Protein AF-A0A0R2Q2S4-F1 (afdb_monomer_lite)

Foldseek 3Di:
DVVLLLCLLQDPVCVDPVVVVVVCVVCVVVVVLCVVQVVQVVVVAGAPQSVLLVVLLVLQLLCQLQPVDPGHAASVVSNVVSVVVVVVLVVVLVVCCVVVVDGSVVSNVVNNVVSVVVLQVVCCVRVVDSDRDDSCVGHPNVVCCCVPVNQPDDDPDTPCNVCCVVVVVVVVVVVLVVVLPVQWAWDPAFDPVLQVQLVQLVVQLVQLVVQCVVDPDPVSNVVSVVSNVSSPVSNSVSVSVRTTDGPDDFDFDQDPQLPVLQVLLVVLLVQLLCLCVVFPLQFFAFPVPPDDPVVLVVVLCCLLVVVVVVLVVVVVPDDPVCVVVSVVVCVVVVVVSVVLSVCLSCQVVPRRTSLSVSVSSNVVSLVSSLVSLVSSLVVCVVGTPNVVVVSVVVNVVSVVSSSNSSSVSSPRPVVVD

Structure (mmCIF, N/CA/C/O backbone):
data_AF-A0A0R2Q2S4-F1
#
_entry.id   AF-A0A0R2Q2S4-F1
#
loop_
_atom_site.group_PDB
_atom_site.id
_atom_site.type_symbol
_atom_site.label_atom_id
_atom_site.label_alt_id
_atom_site.label_comp_id
_atom_site.label_asym_id
_atom_site.label_entity_id
_atom_site.label_seq_id
_atom_site.pdbx_PDB_ins_code
_atom_site.Cartn_x
_atom_site.Cartn_y
_atom_site.Cartn_z
_atom_site.occupancy
_atom_site.B_iso_or_equiv
_atom_site.auth_seq_id
_atom_site.auth_comp_id
_atom_site.auth_asym_id
_atom_site.auth_atom_id
_atom_site.pdbx_PDB_model_num
ATOM 1 N N . VAL A 1 1 ? -0.780 5.851 2.205 1.00 50.78 1 VAL A N 1
ATOM 2 C CA . VAL A 1 1 ? -2.203 6.075 1.842 1.00 50.78 1 VAL A CA 1
ATOM 3 C C . VAL A 1 1 ? -2.760 7.362 2.434 1.00 50.78 1 VAL A C 1
ATOM 5 O O . VAL A 1 1 ? -3.088 8.231 1.651 1.00 50.78 1 VAL A O 1
ATOM 8 N N . VAL A 1 2 ? -2.817 7.548 3.760 1.00 52.34 2 VAL A N 1
ATOM 9 C CA . VAL A 1 2 ? -3.383 8.776 4.377 1.00 52.34 2 VAL A CA 1
ATOM 10 C C . VAL A 1 2 ? -2.662 10.052 3.932 1.00 52.34 2 VAL A C 1
ATOM 12 O O . VAL A 1 2 ? -3.310 11.013 3.546 1.00 52.34 2 VAL A O 1
ATOM 15 N N . VAL A 1 3 ? -1.327 10.034 3.907 1.00 63.03 3 VAL A N 1
ATOM 16 C CA . VAL A 1 3 ? -0.512 11.162 3.423 1.00 63.03 3 VAL A CA 1
ATOM 17 C C . VAL A 1 3 ? -0.790 11.456 1.944 1.00 63.03 3 VAL A C 1
ATOM 19 O O . VAL A 1 3 ? -1.014 12.601 1.577 1.00 63.03 3 VAL A O 1
ATOM 22 N N . TRP A 1 4 ? -0.858 10.418 1.104 1.00 65.19 4 TRP A N 1
ATOM 23 C CA . TRP A 1 4 ? -1.194 10.568 -0.314 1.00 65.19 4 TRP A CA 1
ATOM 24 C C . TRP A 1 4 ? -2.616 11.104 -0.508 1.00 65.19 4 TRP A C 1
ATOM 26 O O . TRP A 1 4 ? -2.787 12.057 -1.245 1.00 65.19 4 TRP A O 1
ATOM 36 N N . ALA A 1 5 ? -3.615 10.565 0.198 1.00 62.59 5 ALA A N 1
ATOM 37 C CA . ALA A 1 5 ? -5.003 11.022 0.128 1.00 62.59 5 ALA A CA 1
ATOM 38 C C . ALA A 1 5 ? -5.156 12.471 0.612 1.00 62.59 5 ALA A C 1
ATOM 40 O O . ALA A 1 5 ? -5.937 13.230 0.047 1.00 62.59 5 ALA A O 1
ATOM 41 N N . PHE A 1 6 ? -4.376 12.866 1.622 1.00 67.00 6 PHE A N 1
ATOM 42 C CA . PHE A 1 6 ? -4.285 14.247 2.071 1.00 67.00 6 PHE A CA 1
ATOM 43 C C . PHE A 1 6 ? -3.743 15.146 0.954 1.00 67.00 6 PHE A C 1
ATOM 45 O O . PHE A 1 6 ? -4.442 16.058 0.531 1.00 67.00 6 PHE A O 1
ATOM 52 N N . PHE A 1 7 ? -2.558 14.872 0.401 1.00 66.62 7 PHE A N 1
ATOM 53 C CA . PHE A 1 7 ? -1.995 15.717 -0.662 1.00 66.62 7 PHE A CA 1
ATOM 54 C C . PHE A 1 7 ? -2.803 15.668 -1.970 1.00 66.62 7 PHE A C 1
ATOM 56 O O . PHE A 1 7 ? -2.948 16.690 -2.634 1.00 66.62 7 PHE A O 1
ATOM 63 N N . TRP A 1 8 ? -3.401 14.523 -2.297 1.00 66.38 8 TRP A N 1
ATOM 64 C CA . TRP A 1 8 ? -4.318 14.344 -3.426 1.00 66.38 8 TRP A CA 1
ATOM 65 C C . TRP A 1 8 ? -5.593 15.172 -3.268 1.00 66.38 8 TRP A C 1
ATOM 67 O O . TRP A 1 8 ? -6.046 15.785 -4.229 1.00 66.38 8 TRP A O 1
ATOM 77 N N . GLY A 1 9 ? -6.143 15.243 -2.053 1.00 61.50 9 GLY A N 1
ATOM 78 C CA . GLY A 1 9 ? -7.301 16.080 -1.748 1.00 61.50 9 GLY A CA 1
ATOM 79 C C . GLY A 1 9 ? -6.991 17.577 -1.650 1.00 61.50 9 GLY A C 1
ATOM 80 O O . GLY A 1 9 ? -7.895 18.376 -1.859 1.00 61.50 9 GLY A O 1
ATOM 81 N N . ASN A 1 10 ? -5.745 17.961 -1.346 1.00 64.25 10 ASN A N 1
ATOM 82 C CA . ASN A 1 10 ? -5.361 19.359 -1.101 1.00 64.25 10 ASN A CA 1
ATOM 83 C C . ASN A 1 10 ? -4.691 20.053 -2.302 1.00 64.25 10 ASN A C 1
ATOM 85 O O . ASN A 1 10 ? -4.701 21.278 -2.365 1.00 64.25 10 ASN A O 1
ATOM 89 N N . GLY A 1 11 ? -4.070 19.314 -3.228 1.00 65.44 11 GLY A N 1
ATOM 90 C CA . GLY A 1 11 ? -3.284 19.900 -4.316 1.00 65.44 11 GLY A CA 1
ATOM 91 C C . GLY A 1 11 ? -3.969 19.833 -5.679 1.00 65.44 11 GLY A C 1
ATOM 92 O O . GLY A 1 11 ? -4.119 18.743 -6.229 1.00 65.44 11 GLY A O 1
ATOM 93 N N . ASP A 1 12 ? -4.252 20.993 -6.284 1.00 63.31 12 ASP A N 1
ATOM 94 C CA . ASP A 1 12 ? -4.844 21.109 -7.631 1.00 63.31 12 ASP A CA 1
ATOM 95 C C . ASP A 1 12 ? -4.039 20.343 -8.696 1.00 63.31 12 ASP A C 1
ATOM 97 O O . ASP A 1 12 ? -4.607 19.655 -9.542 1.00 63.31 12 ASP A O 1
ATOM 101 N N . LYS A 1 13 ? -2.701 20.421 -8.634 1.00 69.44 13 LYS A N 1
ATOM 102 C CA . LYS A 1 13 ? -1.807 19.668 -9.531 1.00 69.44 13 LYS A CA 1
ATOM 103 C C . LYS A 1 13 ? -1.495 18.265 -9.011 1.00 69.44 13 LYS A C 1
ATOM 105 O O . LYS A 1 13 ? -1.424 17.333 -9.805 1.00 69.44 13 LYS A O 1
ATOM 110 N N . PHE A 1 14 ? -1.364 18.094 -7.693 1.00 66.94 14 PHE A N 1
ATOM 111 C CA . PHE A 1 14 ? -1.015 16.809 -7.075 1.00 66.94 14 PHE A CA 1
ATOM 112 C C . PHE A 1 14 ? -2.085 15.737 -7.332 1.00 66.94 14 PHE A C 1
ATOM 114 O O . PHE A 1 14 ? -1.752 14.580 -7.574 1.00 66.94 14 PHE A O 1
ATOM 121 N N . GLY A 1 15 ? -3.363 16.131 -7.334 1.00 62.16 15 GLY A N 1
ATOM 122 C CA . GLY A 1 15 ? -4.492 15.240 -7.594 1.00 62.16 15 GLY A CA 1
ATOM 123 C C . GLY A 1 15 ? -4.679 14.833 -9.059 1.00 62.16 15 GLY A C 1
ATOM 124 O O . GLY A 1 15 ? -5.542 14.004 -9.354 1.00 62.16 15 GLY A O 1
ATOM 125 N N . THR A 1 16 ? -3.897 15.396 -9.989 1.00 70.31 16 THR A N 1
ATOM 126 C CA . THR A 1 16 ? -4.011 15.058 -11.412 1.00 70.31 16 THR A CA 1
ATOM 127 C C . THR A 1 16 ? -3.516 13.639 -11.689 1.00 70.31 16 THR A C 1
ATOM 129 O O . THR A 1 16 ? -2.593 13.133 -11.039 1.00 70.31 16 THR A O 1
ATOM 132 N N . ALA A 1 17 ? -4.104 12.999 -12.704 1.00 64.44 17 ALA A N 1
ATOM 133 C CA . ALA A 1 17 ? -3.667 11.681 -13.158 1.00 64.44 17 ALA A CA 1
ATOM 134 C C . ALA A 1 17 ? -2.182 11.687 -13.568 1.00 64.44 17 ALA A C 1
ATOM 136 O O . ALA A 1 17 ? -1.448 10.768 -13.220 1.00 64.44 17 ALA A O 1
ATOM 137 N N . GLY A 1 18 ? -1.718 12.762 -14.219 1.00 67.00 18 GLY A N 1
ATOM 138 C CA . GLY A 1 18 ? -0.318 12.920 -14.621 1.00 67.00 18 GLY A CA 1
ATOM 139 C C . GLY A 1 18 ? 0.651 13.010 -13.438 1.00 67.00 18 GLY A C 1
ATOM 140 O O . GLY A 1 18 ? 1.666 12.321 -13.422 1.00 67.00 18 GLY A O 1
ATOM 141 N N . SER A 1 19 ? 0.351 13.810 -12.410 1.00 70.25 19 SER A N 1
ATOM 142 C CA . SER A 1 19 ? 1.202 13.879 -11.209 1.00 70.25 19 SER A CA 1
ATOM 143 C C . SER A 1 19 ? 1.191 12.578 -10.408 1.00 70.25 19 SER A C 1
ATOM 145 O O . SER A 1 19 ? 2.229 12.172 -9.888 1.00 70.25 19 SER A O 1
ATOM 147 N N . THR A 1 20 ? 0.045 11.895 -10.358 1.00 69.00 20 THR A N 1
ATOM 148 C CA . THR A 1 20 ? -0.060 10.575 -9.726 1.00 69.00 20 THR A CA 1
ATOM 149 C C . THR A 1 20 ? 0.794 9.542 -10.465 1.00 69.00 20 THR A C 1
ATOM 151 O O . THR A 1 20 ? 1.535 8.809 -9.814 1.00 69.00 20 THR A O 1
ATOM 154 N N . ALA A 1 21 ? 0.752 9.526 -11.802 1.00 71.31 21 ALA A N 1
ATOM 155 C CA . ALA A 1 21 ? 1.572 8.638 -12.625 1.00 71.31 21 ALA A CA 1
ATOM 156 C C . ALA A 1 21 ? 3.073 8.860 -12.385 1.00 71.31 21 ALA A C 1
ATOM 158 O O . ALA A 1 21 ? 3.772 7.910 -12.066 1.00 71.31 21 ALA A O 1
ATOM 159 N N . ASN A 1 22 ? 3.544 10.113 -12.390 1.00 75.19 22 ASN A N 1
ATOM 160 C CA . ASN A 1 22 ? 4.959 10.428 -12.152 1.00 75.19 22 ASN A CA 1
ATOM 161 C C . ASN A 1 22 ? 5.484 9.902 -10.801 1.00 75.19 22 ASN A C 1
ATOM 163 O O . ASN A 1 22 ? 6.593 9.379 -10.719 1.00 75.19 22 ASN A O 1
ATOM 167 N N . PHE A 1 23 ? 4.700 10.031 -9.724 1.00 77.94 23 PHE A N 1
ATOM 168 C CA . PHE A 1 23 ? 5.088 9.476 -8.422 1.00 77.94 23 PHE A CA 1
ATOM 169 C C . PHE A 1 23 ? 5.078 7.942 -8.433 1.00 77.94 23 PHE A C 1
ATOM 171 O O . PHE A 1 23 ? 5.982 7.318 -7.876 1.00 77.94 23 PHE A O 1
ATOM 178 N N . LEU A 1 24 ? 4.060 7.337 -9.053 1.00 76.81 24 LEU A N 1
ATOM 179 C CA . LEU A 1 24 ? 3.956 5.884 -9.155 1.00 76.81 24 LEU A CA 1
ATOM 180 C C . LEU A 1 24 ? 5.082 5.287 -10.004 1.00 76.81 24 LEU A C 1
ATOM 182 O O . LEU A 1 24 ? 5.576 4.227 -9.640 1.00 76.81 24 LEU A O 1
ATOM 186 N N . ASP A 1 25 ? 5.541 5.975 -11.048 1.00 77.69 25 ASP A N 1
ATOM 187 C CA . ASP A 1 25 ? 6.660 5.536 -11.887 1.00 77.69 25 ASP A CA 1
ATOM 188 C C . ASP A 1 25 ? 7.964 5.437 -11.083 1.00 77.69 25 ASP A C 1
ATOM 190 O O . ASP A 1 25 ? 8.705 4.465 -11.211 1.00 77.69 25 ASP A O 1
ATOM 194 N N . VAL A 1 26 ? 8.221 6.389 -10.177 1.00 82.69 26 VAL A N 1
ATOM 195 C CA . VAL A 1 26 ? 9.379 6.330 -9.264 1.00 82.69 26 VAL A CA 1
ATOM 196 C C . VAL A 1 26 ? 9.170 5.294 -8.153 1.00 82.69 26 VAL A C 1
ATOM 198 O O . VAL A 1 26 ? 10.116 4.631 -7.724 1.00 82.69 26 VAL A O 1
ATOM 201 N N . ALA A 1 27 ? 7.937 5.134 -7.671 1.00 84.19 27 ALA A N 1
ATOM 202 C CA . ALA A 1 27 ? 7.614 4.189 -6.606 1.00 84.19 27 ALA A CA 1
ATOM 203 C C . ALA A 1 27 ? 7.601 2.726 -7.081 1.00 84.19 27 ALA A C 1
ATOM 205 O O . ALA A 1 27 ? 7.879 1.830 -6.283 1.00 84.19 27 ALA A O 1
ATOM 206 N N . ALA A 1 28 ? 7.288 2.466 -8.352 1.00 83.06 28 ALA A N 1
ATOM 207 C CA . ALA A 1 28 ? 7.087 1.121 -8.883 1.00 83.06 28 ALA A CA 1
ATOM 208 C C . ALA A 1 28 ? 8.333 0.222 -8.758 1.00 83.06 28 ALA A C 1
ATOM 210 O O . ALA A 1 28 ? 8.190 -0.867 -8.197 1.00 83.06 28 ALA A O 1
ATOM 211 N N . PRO A 1 29 ? 9.555 0.646 -9.149 1.00 82.31 29 PRO A N 1
ATOM 212 C CA . PRO A 1 29 ? 10.760 -0.164 -8.953 1.00 82.31 29 PRO A CA 1
ATOM 213 C C . PRO A 1 29 ? 11.012 -0.521 -7.481 1.00 82.31 29 PRO A C 1
ATOM 215 O O . PRO A 1 29 ? 11.367 -1.657 -7.166 1.00 82.31 29 PRO A O 1
ATOM 218 N N . LEU A 1 30 ? 10.771 0.425 -6.564 1.00 86.38 30 LEU A N 1
ATOM 219 C CA . LEU A 1 30 ? 10.910 0.198 -5.122 1.00 86.38 30 LEU A CA 1
ATOM 220 C C . LEU A 1 30 ? 9.845 -0.773 -4.600 1.00 86.38 30 LEU A C 1
ATOM 222 O O . LEU A 1 30 ? 10.152 -1.645 -3.792 1.00 86.38 30 LEU A O 1
ATOM 226 N N . GLY A 1 31 ? 8.605 -0.639 -5.073 1.00 84.69 31 GLY A N 1
ATOM 227 C CA . GLY A 1 31 ? 7.485 -1.497 -4.697 1.00 84.69 31 GLY A CA 1
ATOM 228 C C . GLY A 1 31 ? 7.668 -2.943 -5.153 1.00 84.69 31 GLY A C 1
ATOM 229 O O . GLY A 1 31 ? 7.471 -3.855 -4.354 1.00 84.69 31 GLY A O 1
ATOM 230 N N . ILE A 1 32 ? 8.105 -3.155 -6.399 1.00 85.69 32 ILE A N 1
ATOM 231 C CA . ILE A 1 32 ? 8.398 -4.491 -6.945 1.00 85.69 32 ILE A CA 1
ATOM 232 C C . ILE A 1 32 ? 9.440 -5.197 -6.071 1.00 85.69 32 ILE A C 1
ATOM 234 O O . ILE A 1 32 ? 9.238 -6.338 -5.657 1.00 85.69 32 ILE A O 1
ATOM 238 N N . MET A 1 33 ? 10.518 -4.492 -5.726 1.00 87.62 33 MET A N 1
ATOM 239 C CA . MET A 1 33 ? 11.590 -5.039 -4.894 1.00 87.62 33 MET A CA 1
ATOM 240 C C . MET A 1 33 ? 11.144 -5.260 -3.436 1.00 87.62 33 MET A C 1
ATOM 242 O O . MET A 1 33 ? 11.517 -6.247 -2.803 1.00 87.62 33 MET A O 1
ATOM 246 N N . ALA A 1 34 ? 10.291 -4.381 -2.899 1.00 87.81 34 ALA A N 1
ATOM 247 C CA . ALA A 1 34 ? 9.742 -4.527 -1.553 1.00 87.81 34 ALA A CA 1
ATOM 248 C C . ALA A 1 34 ? 8.908 -5.808 -1.400 1.00 87.81 34 ALA A C 1
ATOM 250 O O . ALA A 1 34 ? 8.973 -6.443 -0.349 1.00 87.81 34 ALA A O 1
ATOM 251 N N . VAL A 1 35 ? 8.171 -6.228 -2.437 1.00 87.50 35 VAL A N 1
ATOM 252 C CA . VAL A 1 35 ? 7.411 -7.489 -2.411 1.00 87.50 35 VAL A CA 1
ATOM 253 C C . VAL A 1 35 ? 8.351 -8.681 -2.228 1.00 87.50 35 VAL A C 1
ATOM 255 O O . VAL A 1 35 ? 8.137 -9.486 -1.322 1.00 87.50 35 VAL A O 1
ATOM 258 N N . THR A 1 36 ? 9.427 -8.777 -3.010 1.00 85.44 36 THR A N 1
ATOM 259 C CA . THR A 1 36 ? 10.373 -9.900 -2.903 1.00 85.44 36 THR A CA 1
ATOM 260 C C . THR A 1 36 ? 11.127 -9.898 -1.574 1.00 85.44 36 THR A C 1
ATOM 262 O O . THR A 1 36 ? 11.265 -10.944 -0.946 1.00 85.44 36 THR A O 1
ATOM 265 N N . VAL A 1 37 ? 11.552 -8.724 -1.092 1.00 89.00 37 VAL A N 1
ATOM 266 C CA . VAL A 1 37 ? 12.232 -8.594 0.209 1.00 89.00 37 VAL A CA 1
ATOM 267 C C . VAL A 1 37 ? 11.283 -8.903 1.373 1.00 89.00 37 VAL A C 1
ATOM 269 O O . VAL A 1 37 ? 11.695 -9.514 2.357 1.00 89.00 37 VAL A O 1
ATOM 272 N N . SER A 1 38 ? 9.996 -8.556 1.263 1.00 89.19 38 SER A N 1
ATOM 273 C CA . SER A 1 38 ? 9.010 -8.867 2.305 1.00 89.19 38 SER A CA 1
ATOM 274 C C . SER A 1 38 ? 8.828 -10.372 2.516 1.00 89.19 38 SER A C 1
ATOM 276 O O . SER A 1 38 ? 8.667 -10.803 3.654 1.00 89.19 38 SER A O 1
ATOM 278 N N . LEU A 1 39 ? 8.923 -11.181 1.454 1.00 86.81 39 LEU A N 1
ATOM 279 C CA . LEU A 1 39 ? 8.865 -12.642 1.559 1.00 86.81 39 LEU A CA 1
ATOM 280 C C . LEU A 1 39 ? 10.039 -13.198 2.379 1.00 86.81 39 LEU A C 1
ATOM 282 O O . LEU A 1 39 ? 9.835 -14.089 3.200 1.00 86.81 39 LEU A O 1
ATOM 286 N N . LEU A 1 40 ? 11.241 -12.632 2.219 1.00 87.94 40 LEU A N 1
ATOM 287 C CA . LEU A 1 40 ? 12.408 -12.994 3.032 1.00 87.94 40 LEU A CA 1
ATOM 288 C C . LEU A 1 40 ? 12.229 -12.581 4.496 1.00 87.94 40 LEU A C 1
ATOM 290 O O . LEU A 1 40 ? 12.477 -13.388 5.388 1.00 87.94 40 LEU A O 1
ATOM 294 N N . MET A 1 41 ? 11.712 -11.372 4.741 1.00 90.06 41 MET A N 1
ATOM 295 C CA . MET A 1 41 ? 11.438 -10.882 6.099 1.00 90.06 41 MET A CA 1
ATOM 296 C C . MET A 1 41 ? 10.385 -11.727 6.821 1.00 90.06 41 MET A C 1
ATOM 298 O O . MET A 1 41 ? 10.502 -11.954 8.023 1.00 90.06 41 MET A O 1
ATOM 302 N N . ILE A 1 42 ? 9.377 -12.233 6.102 1.00 88.50 42 ILE A N 1
ATOM 303 C CA . ILE A 1 42 ? 8.412 -13.203 6.645 1.00 88.50 42 ILE A CA 1
ATOM 304 C C . ILE A 1 42 ? 9.119 -14.512 7.026 1.00 88.50 42 ILE A C 1
ATOM 306 O O . ILE A 1 42 ? 8.787 -15.107 8.048 1.00 88.50 42 ILE A O 1
ATOM 310 N N . GLY A 1 43 ? 10.115 -14.931 6.242 1.00 85.44 43 GLY A N 1
ATOM 311 C CA . GLY A 1 43 ? 10.998 -16.058 6.554 1.00 85.44 43 GLY A CA 1
ATOM 312 C C . GLY A 1 43 ? 11.991 -15.804 7.696 1.00 85.44 43 GLY A C 1
ATOM 313 O O . GLY A 1 43 ? 12.743 -16.710 8.035 1.00 85.44 43 GLY A O 1
ATOM 314 N N . GLY A 1 44 ? 11.994 -14.609 8.299 1.00 87.38 44 GLY A N 1
ATOM 315 C CA . GLY A 1 44 ? 12.916 -14.228 9.373 1.00 87.38 44 GLY A CA 1
ATOM 316 C C . GLY A 1 44 ? 14.279 -13.726 8.891 1.00 87.38 44 GLY A C 1
ATOM 317 O O . GLY A 1 44 ? 15.152 -13.474 9.717 1.00 87.38 44 GLY A O 1
ATOM 318 N N . GLU A 1 45 ? 14.458 -13.545 7.582 1.00 90.69 45 GLU A N 1
ATOM 319 C CA . GLU A 1 45 ? 15.734 -13.183 6.966 1.00 90.69 45 GLU A CA 1
ATOM 320 C C . GLU A 1 45 ? 15.721 -11.762 6.384 1.00 90.69 45 GLU A C 1
ATOM 322 O O . GLU A 1 45 ? 14.682 -11.208 6.024 1.00 90.69 45 GLU A O 1
ATOM 327 N N . PHE A 1 46 ? 16.903 -11.159 6.258 1.00 87.81 46 PHE A N 1
ATOM 328 C CA . PHE A 1 46 ? 17.090 -9.828 5.682 1.00 87.81 46 PHE A CA 1
ATOM 329 C C . PHE A 1 46 ? 18.066 -9.875 4.507 1.00 87.81 46 PHE A C 1
ATOM 331 O O . PHE A 1 46 ? 19.170 -10.399 4.642 1.00 87.81 46 PHE A O 1
ATOM 338 N N . ASP A 1 47 ? 17.696 -9.254 3.383 1.00 90.56 47 ASP A N 1
ATOM 339 C CA . ASP A 1 47 ? 18.592 -9.071 2.239 1.00 90.56 47 ASP A CA 1
ATOM 340 C C . ASP A 1 47 ? 18.730 -7.600 1.845 1.00 90.56 47 ASP A C 1
ATOM 342 O O . ASP A 1 47 ? 17.894 -7.022 1.149 1.00 90.56 47 ASP A O 1
ATOM 346 N N . LEU A 1 48 ? 19.829 -6.993 2.295 1.00 88.88 48 LEU A N 1
ATOM 347 C CA . LEU A 1 48 ? 20.216 -5.637 1.905 1.00 88.88 48 LEU A CA 1
ATOM 348 C C . LEU A 1 48 ? 20.843 -5.574 0.507 1.00 88.88 48 LEU A C 1
ATOM 350 O O . LEU A 1 48 ? 20.844 -4.512 -0.122 1.00 88.88 48 LEU A O 1
ATOM 354 N N . SER A 1 49 ? 21.382 -6.687 0.005 1.00 91.00 49 SER A N 1
ATOM 355 C CA . SER A 1 49 ? 22.080 -6.727 -1.280 1.00 91.00 49 SER A CA 1
ATOM 356 C C . SER A 1 49 ? 21.124 -6.599 -2.471 1.00 91.00 49 SER A C 1
ATOM 358 O O . SER A 1 49 ? 21.515 -6.055 -3.504 1.00 91.00 49 SER A O 1
ATOM 360 N N . ALA A 1 50 ? 19.849 -6.973 -2.308 1.00 88.38 50 ALA A N 1
ATOM 361 C CA . ALA A 1 50 ? 18.806 -6.842 -3.331 1.00 88.38 50 ALA A CA 1
ATOM 362 C C . ALA A 1 50 ? 18.701 -5.416 -3.917 1.00 88.38 50 ALA A C 1
ATOM 364 O O . ALA A 1 50 ? 18.559 -5.231 -5.132 1.00 88.38 50 ALA A O 1
ATOM 365 N N . GLY A 1 51 ? 18.859 -4.392 -3.070 1.00 86.56 51 GLY A N 1
ATOM 366 C CA . GLY A 1 51 ? 18.818 -2.996 -3.505 1.00 86.56 51 GLY A CA 1
ATOM 367 C C . GLY A 1 51 ? 19.966 -2.626 -4.441 1.00 86.56 51 GLY A C 1
ATOM 368 O O . GLY A 1 51 ? 19.736 -2.079 -5.520 1.00 86.56 51 GLY A O 1
ATOM 369 N N . VAL A 1 52 ? 21.206 -2.966 -4.073 1.00 89.62 52 VAL A N 1
ATOM 370 C CA . VAL A 1 52 ? 22.370 -2.693 -4.934 1.00 89.62 52 VAL A CA 1
ATOM 371 C C . VAL A 1 52 ? 22.382 -3.587 -6.175 1.00 89.62 52 VAL A C 1
ATOM 373 O O . VAL A 1 52 ? 22.805 -3.138 -7.239 1.00 89.62 52 VAL A O 1
ATOM 376 N N . MET A 1 53 ? 21.852 -4.808 -6.076 1.00 91.50 53 MET A N 1
ATOM 377 C CA . MET A 1 53 ? 21.759 -5.741 -7.198 1.00 91.50 53 MET A CA 1
ATOM 378 C C . MET A 1 53 ? 20.856 -5.246 -8.323 1.00 91.50 53 MET A C 1
ATOM 380 O O . MET A 1 53 ? 21.146 -5.522 -9.487 1.00 91.50 53 MET A O 1
ATOM 384 N N . THR A 1 54 ? 19.817 -4.466 -8.011 1.00 88.56 54 THR A N 1
ATOM 385 C CA . THR A 1 54 ? 18.960 -3.844 -9.034 1.00 88.56 54 THR A CA 1
ATOM 386 C C . THR A 1 54 ? 19.784 -2.926 -9.946 1.00 88.56 54 THR A C 1
ATOM 388 O O . THR A 1 54 ? 19.738 -3.046 -11.169 1.00 88.56 54 THR A O 1
ATOM 391 N N . GLY A 1 55 ? 20.611 -2.056 -9.355 1.00 87.38 55 GLY A N 1
ATOM 392 C CA . GLY A 1 55 ? 21.508 -1.177 -10.108 1.00 87.38 55 GLY A CA 1
ATOM 393 C C . GLY A 1 55 ? 22.662 -1.929 -10.775 1.00 87.38 55 GLY A C 1
ATOM 394 O O . GLY A 1 55 ? 22.987 -1.651 -11.927 1.00 87.38 55 GLY A O 1
ATOM 395 N N . ALA A 1 56 ? 23.259 -2.904 -10.081 1.00 89.50 56 ALA A N 1
ATOM 396 C CA . ALA A 1 56 ? 24.353 -3.709 -10.621 1.00 89.50 56 ALA A CA 1
ATOM 397 C C . ALA A 1 56 ? 23.919 -4.497 -11.863 1.00 89.50 56 ALA A C 1
ATOM 399 O O . ALA A 1 56 ? 24.646 -4.508 -12.847 1.00 89.50 56 ALA A O 1
ATOM 400 N N . SER A 1 57 ? 22.709 -5.066 -11.864 1.00 91.19 57 SER A N 1
ATOM 401 C CA . SER A 1 57 ? 22.155 -5.776 -13.024 1.00 91.19 57 SER A CA 1
ATOM 402 C C . SER A 1 57 ? 22.008 -4.851 -14.235 1.00 91.19 57 SER A C 1
ATOM 404 O O . SER A 1 57 ? 22.400 -5.222 -15.337 1.00 91.19 57 SER A O 1
ATOM 406 N N . GLY A 1 58 ? 21.515 -3.622 -14.032 1.00 89.06 58 GLY A N 1
ATOM 407 C CA . GLY A 1 58 ? 21.417 -2.619 -15.097 1.00 89.06 58 GLY A CA 1
ATOM 408 C C . GLY A 1 58 ? 22.780 -2.239 -15.679 1.00 89.06 58 GLY A C 1
ATOM 409 O O . GLY A 1 58 ? 22.947 -2.213 -16.896 1.00 89.06 58 GLY A O 1
ATOM 410 N N . VAL A 1 59 ? 23.779 -2.025 -14.818 1.00 87.75 59 VAL A N 1
ATOM 411 C CA . VAL A 1 59 ? 25.154 -1.746 -15.257 1.00 87.75 59 VAL A CA 1
ATOM 412 C C . VAL A 1 59 ? 25.768 -2.945 -15.974 1.00 87.75 59 VAL A C 1
ATOM 414 O O . VAL A 1 59 ? 26.403 -2.763 -17.006 1.00 87.75 59 VAL A O 1
ATOM 417 N N . THR A 1 60 ? 25.572 -4.170 -15.481 1.00 89.62 60 THR A N 1
ATOM 418 C CA . THR A 1 60 ? 26.047 -5.385 -16.157 1.00 89.62 60 THR A CA 1
ATOM 419 C C . THR A 1 60 ? 25.454 -5.494 -17.558 1.00 89.62 60 THR A C 1
ATOM 421 O O . THR A 1 60 ? 26.207 -5.690 -18.507 1.00 89.62 60 THR A O 1
ATOM 424 N N . ILE A 1 61 ? 24.139 -5.291 -17.711 1.00 90.62 61 ILE A N 1
ATOM 425 C CA . ILE A 1 61 ? 23.484 -5.286 -19.027 1.00 90.62 61 ILE A CA 1
ATOM 426 C C . ILE A 1 61 ? 24.116 -4.225 -19.928 1.00 90.62 61 ILE A C 1
ATOM 428 O O . ILE A 1 61 ? 24.494 -4.540 -21.051 1.00 90.62 61 ILE A O 1
ATOM 432 N N . ALA A 1 62 ? 24.266 -2.995 -19.434 1.00 87.56 62 ALA A N 1
ATOM 433 C CA . ALA A 1 62 ? 24.774 -1.881 -20.226 1.00 87.56 62 ALA A CA 1
ATOM 434 C C . ALA A 1 62 ? 26.245 -2.068 -20.639 1.00 87.56 62 ALA A C 1
ATOM 436 O O . ALA A 1 62 ? 26.599 -1.857 -21.797 1.00 87.56 62 ALA A O 1
ATOM 437 N N . LEU A 1 63 ? 27.101 -2.521 -19.719 1.00 87.00 63 LEU A N 1
ATOM 438 C CA . LEU A 1 63 ? 28.503 -2.820 -20.013 1.00 87.00 63 LEU A CA 1
ATOM 439 C C . LEU A 1 63 ? 28.628 -3.975 -21.006 1.00 87.00 63 LEU A C 1
ATOM 441 O O . LEU A 1 63 ? 29.442 -3.898 -21.924 1.00 87.00 63 LEU A O 1
ATOM 445 N N . MET A 1 64 ? 27.815 -5.025 -20.862 1.00 88.50 64 MET A N 1
ATOM 446 C CA . MET A 1 64 ? 27.836 -6.143 -21.802 1.00 88.50 64 MET A CA 1
ATOM 447 C C . MET A 1 64 ? 27.356 -5.725 -23.192 1.00 88.50 64 MET A C 1
ATOM 449 O O . MET A 1 64 ? 27.991 -6.057 -24.191 1.00 88.50 64 MET A O 1
ATOM 453 N N . ALA A 1 65 ? 26.262 -4.966 -23.246 1.00 87.38 65 ALA A N 1
ATOM 454 C CA . ALA A 1 65 ? 25.660 -4.501 -24.487 1.00 87.38 65 ALA A CA 1
ATOM 455 C C . ALA A 1 65 ? 26.581 -3.573 -25.286 1.00 87.38 65 ALA A C 1
ATOM 457 O O . ALA A 1 65 ? 26.414 -3.479 -26.495 1.00 87.38 65 ALA A O 1
ATOM 458 N N . LYS A 1 66 ? 27.555 -2.924 -24.631 1.00 83.00 66 LYS A N 1
ATOM 459 C CA . LYS A 1 66 ? 28.445 -1.938 -25.257 1.00 83.00 66 LYS A CA 1
ATOM 460 C C . LYS A 1 66 ? 29.894 -2.407 -25.439 1.00 83.00 66 LYS A C 1
ATOM 462 O O . LYS A 1 66 ? 30.518 -2.033 -26.425 1.00 83.00 66 LYS A O 1
ATOM 467 N N . TYR A 1 67 ? 30.441 -3.212 -24.521 1.00 80.56 67 TYR A N 1
ATOM 468 C CA . TYR A 1 67 ? 31.899 -3.409 -24.416 1.00 80.56 67 TYR A CA 1
ATOM 469 C C . TYR A 1 67 ? 32.393 -4.865 -24.361 1.00 80.56 67 TYR A C 1
ATOM 471 O O . TYR A 1 67 ? 33.599 -5.083 -24.327 1.00 80.56 67 TYR A O 1
ATOM 479 N N . PHE A 1 68 ? 31.523 -5.881 -24.318 1.00 72.69 68 PHE A N 1
ATOM 480 C CA . PHE A 1 68 ? 31.968 -7.274 -24.100 1.00 72.69 68 PHE A CA 1
ATOM 481 C C . PHE A 1 68 ? 32.652 -7.924 -25.324 1.00 72.69 68 PHE A C 1
ATOM 483 O O . PHE A 1 68 ? 33.294 -8.964 -25.207 1.00 72.69 68 PHE A O 1
ATOM 490 N N . THR A 1 69 ? 32.497 -7.345 -26.513 1.00 64.50 69 THR A N 1
ATOM 491 C CA . THR A 1 69 ? 33.112 -7.749 -27.795 1.00 64.50 69 THR A CA 1
ATOM 492 C C . THR A 1 69 ? 33.239 -6.476 -28.643 1.00 64.50 69 THR A C 1
ATOM 494 O O . THR A 1 69 ? 32.554 -5.513 -28.308 1.00 64.50 69 THR A O 1
ATOM 497 N N . ASP A 1 70 ? 34.094 -6.403 -29.670 1.00 62.41 70 ASP A N 1
ATOM 498 C CA . ASP A 1 70 ? 34.269 -5.206 -30.524 1.00 62.41 70 ASP A CA 1
ATOM 499 C C . ASP A 1 70 ? 32.932 -4.750 -31.169 1.00 62.41 70 ASP A C 1
ATOM 501 O O . ASP A 1 70 ? 32.609 -5.129 -32.292 1.00 62.41 70 ASP A O 1
ATOM 505 N N . GLY A 1 71 ? 32.124 -3.972 -30.434 1.00 67.56 71 GLY A N 1
ATOM 506 C CA . GLY A 1 71 ? 30.751 -3.576 -30.793 1.00 67.56 71 GLY A CA 1
ATOM 507 C C . GLY A 1 71 ? 29.621 -4.044 -29.852 1.00 67.56 71 GLY A C 1
ATOM 508 O O . GLY A 1 71 ? 28.459 -3.777 -30.141 1.00 67.56 71 GLY A O 1
ATOM 509 N N . GLY A 1 72 ? 29.925 -4.711 -28.733 1.00 80.94 72 GLY A N 1
ATOM 510 C CA . GLY A 1 72 ? 28.942 -5.177 -27.746 1.00 80.94 72 GLY A CA 1
ATOM 511 C C . GLY A 1 72 ? 28.227 -6.485 -28.113 1.00 80.94 72 GLY A C 1
ATOM 512 O O . GLY A 1 72 ? 28.540 -7.128 -29.112 1.00 80.94 72 GLY A O 1
ATOM 513 N N . ILE A 1 73 ? 27.274 -6.917 -27.278 1.00 86.38 73 ILE A N 1
ATOM 514 C CA . ILE A 1 73 ? 26.441 -8.111 -27.531 1.00 86.38 73 ILE A CA 1
ATOM 515 C C . ILE A 1 73 ? 24.957 -7.759 -27.458 1.00 86.38 73 ILE A C 1
ATOM 517 O O . ILE A 1 73 ? 24.541 -6.799 -26.816 1.00 86.38 73 ILE A O 1
ATOM 521 N N . SER A 1 74 ? 24.126 -8.580 -28.093 1.00 88.75 74 SER A N 1
ATOM 522 C CA . SER A 1 74 ? 22.680 -8.391 -28.086 1.00 88.75 74 SER A CA 1
ATOM 523 C C . SER A 1 74 ? 22.065 -8.500 -26.686 1.00 88.75 74 SER A C 1
ATOM 525 O O . SER A 1 74 ? 22.406 -9.385 -25.897 1.00 88.75 74 SER A O 1
ATOM 527 N N . LEU A 1 75 ? 21.045 -7.673 -26.432 1.00 89.31 75 LEU A N 1
ATOM 528 C CA . LEU A 1 75 ? 20.279 -7.670 -25.182 1.00 89.31 75 LEU A CA 1
ATOM 529 C C . LEU A 1 75 ? 19.617 -9.014 -24.860 1.00 89.31 75 LEU A C 1
ATOM 531 O O . LEU A 1 75 ? 19.403 -9.322 -23.689 1.00 89.31 75 LEU A O 1
ATOM 535 N N . TRP A 1 76 ? 19.366 -9.842 -25.878 1.00 89.44 76 TRP A N 1
ATOM 536 C CA . TRP A 1 76 ? 18.885 -11.215 -25.712 1.00 89.44 76 TRP A CA 1
ATOM 537 C C . TRP A 1 76 ? 19.829 -12.092 -24.885 1.00 89.44 76 TRP A C 1
ATOM 539 O O . TRP A 1 76 ? 19.365 -13.028 -24.246 1.00 89.44 76 TRP A O 1
ATOM 549 N N . VAL A 1 77 ? 21.127 -11.781 -24.868 1.00 90.81 77 VAL A N 1
ATOM 550 C CA . VAL A 1 77 ? 22.135 -12.470 -24.049 1.00 90.81 77 VAL A CA 1
ATOM 551 C C . VAL A 1 77 ? 22.409 -11.690 -22.764 1.00 90.81 77 VAL A C 1
ATOM 553 O O . VAL A 1 77 ? 22.486 -12.284 -21.689 1.00 90.81 77 VAL A O 1
ATOM 556 N N . CYS A 1 78 ? 22.504 -10.359 -22.849 1.00 91.19 78 CYS A N 1
ATOM 557 C CA . CYS A 1 78 ? 22.820 -9.509 -21.698 1.00 91.19 78 CYS A CA 1
ATOM 558 C C . CYS A 1 78 ? 21.783 -9.628 -20.571 1.00 91.19 78 CYS A C 1
ATOM 560 O O . CYS A 1 78 ? 22.160 -9.715 -19.404 1.00 91.19 78 CYS A O 1
ATOM 562 N N . ILE A 1 79 ? 20.485 -9.655 -20.903 1.00 91.12 79 ILE A N 1
ATOM 563 C CA . ILE A 1 79 ? 19.411 -9.714 -19.900 1.00 91.12 79 ILE A CA 1
ATOM 564 C C . ILE A 1 79 ? 19.428 -11.056 -19.144 1.00 91.12 79 ILE A C 1
ATOM 566 O O . ILE A 1 79 ? 19.534 -11.025 -17.915 1.00 91.12 79 ILE A O 1
ATOM 570 N N . PRO A 1 80 ? 19.399 -12.236 -19.804 1.00 93.12 80 PRO A N 1
ATOM 571 C CA . PRO A 1 80 ? 19.546 -13.512 -19.103 1.00 93.12 80 PRO A CA 1
ATOM 572 C C . PRO A 1 80 ? 20.850 -13.629 -18.311 1.00 93.12 80 PRO A C 1
ATOM 574 O O . PRO A 1 80 ? 20.830 -14.142 -17.196 1.00 93.12 80 PRO A O 1
ATOM 577 N N . ALA A 1 81 ? 21.971 -13.120 -18.833 1.00 92.69 81 ALA A N 1
ATOM 578 C CA . ALA A 1 81 ? 23.243 -13.130 -18.113 1.00 92.69 81 ALA A CA 1
ATOM 579 C C . ALA A 1 81 ? 23.181 -12.319 -16.808 1.00 92.69 81 ALA A C 1
ATOM 581 O O . ALA A 1 81 ? 23.686 -12.770 -15.779 1.00 92.69 81 ALA A O 1
ATOM 582 N N . ALA A 1 82 ? 22.509 -11.166 -16.813 1.00 93.00 82 ALA A N 1
ATOM 583 C CA . ALA A 1 82 ? 22.296 -10.377 -15.603 1.00 93.00 82 ALA A CA 1
ATOM 584 C C . ALA A 1 82 ? 21.386 -11.091 -14.591 1.00 93.00 82 ALA A C 1
ATOM 586 O O . ALA A 1 82 ? 21.681 -11.081 -13.396 1.00 93.00 82 ALA A O 1
ATOM 587 N N . PHE A 1 83 ? 20.333 -11.779 -15.050 1.00 93.19 83 PHE A N 1
ATOM 588 C CA . PHE A 1 83 ? 19.506 -12.624 -14.179 1.00 93.19 83 PHE A CA 1
ATOM 589 C C . PHE A 1 83 ? 20.296 -13.788 -13.575 1.00 93.19 83 PHE A C 1
ATOM 591 O O . PHE A 1 83 ? 20.151 -14.064 -12.385 1.00 93.19 83 PHE A O 1
ATOM 598 N N . LEU A 1 84 ? 21.155 -14.443 -14.361 1.00 95.69 84 LEU A N 1
ATOM 599 C CA . LEU A 1 84 ? 22.041 -15.497 -13.867 1.00 95.69 84 LEU A CA 1
ATOM 600 C C . LEU A 1 84 ? 23.007 -14.956 -12.812 1.00 95.69 84 LEU A C 1
ATOM 602 O O . LEU A 1 84 ? 23.142 -15.558 -11.752 1.00 95.69 84 LEU A O 1
ATOM 606 N N . LEU A 1 85 ? 23.621 -13.795 -13.050 1.00 93.81 85 LEU A N 1
ATOM 607 C CA . LEU A 1 85 ? 24.504 -13.149 -12.079 1.00 93.81 85 LEU A CA 1
ATOM 608 C C . LEU A 1 85 ? 23.759 -12.799 -10.782 1.00 93.81 85 LEU A C 1
ATOM 610 O O . LEU A 1 85 ? 24.255 -13.093 -9.694 1.00 93.81 85 LEU A O 1
ATOM 614 N N . ALA A 1 86 ? 22.552 -12.237 -10.879 1.00 93.88 86 ALA A N 1
ATOM 615 C CA . ALA A 1 86 ? 21.701 -11.967 -9.721 1.00 93.88 86 ALA A CA 1
ATOM 616 C C . ALA A 1 86 ? 21.334 -13.248 -8.956 1.00 93.88 86 ALA A C 1
ATOM 618 O O . ALA A 1 86 ? 21.426 -13.278 -7.727 1.00 93.88 86 ALA A O 1
ATOM 619 N N . GLY A 1 87 ? 20.998 -14.323 -9.673 1.00 94.06 87 GLY A N 1
ATOM 620 C CA . GLY A 1 87 ? 20.738 -15.641 -9.098 1.00 94.06 87 GLY A CA 1
ATOM 621 C C . GLY A 1 87 ? 21.956 -16.225 -8.381 1.00 94.06 87 GLY A C 1
ATOM 622 O O . GLY A 1 87 ? 21.823 -16.710 -7.261 1.00 94.06 87 GLY A O 1
ATOM 623 N N . CYS A 1 88 ? 23.150 -16.116 -8.968 1.00 95.62 88 CYS A N 1
ATOM 624 C CA . CYS A 1 88 ? 24.403 -16.562 -8.355 1.00 95.62 88 CYS A CA 1
ATOM 625 C C . CYS A 1 88 ? 24.713 -15.803 -7.061 1.00 95.62 88 CYS A C 1
ATOM 627 O O . CYS A 1 88 ? 25.104 -16.420 -6.074 1.00 95.62 88 CYS A O 1
ATOM 629 N N . VAL A 1 89 ? 24.509 -14.482 -7.038 1.00 94.75 89 VAL A N 1
ATOM 630 C CA . VAL A 1 89 ? 24.691 -13.667 -5.825 1.00 94.75 89 VAL A CA 1
ATOM 631 C C . VAL A 1 89 ? 23.676 -14.052 -4.748 1.00 94.75 89 VAL A C 1
ATOM 633 O O . VAL A 1 89 ? 24.053 -14.242 -3.592 1.00 94.75 89 VAL A O 1
ATOM 636 N N . GLY A 1 90 ? 22.403 -14.216 -5.118 1.00 93.44 90 GLY A N 1
ATOM 637 C CA . GLY A 1 90 ? 21.360 -14.664 -4.193 1.00 93.44 90 GLY A CA 1
ATOM 638 C C . GLY A 1 90 ? 21.661 -16.048 -3.611 1.00 93.44 90 GLY A C 1
ATOM 639 O O . GLY A 1 90 ? 21.594 -16.242 -2.397 1.00 93.44 90 GLY A O 1
ATOM 640 N N . TRP A 1 91 ? 22.078 -16.989 -4.462 1.00 94.81 91 TRP A N 1
ATOM 641 C CA . TRP A 1 91 ? 22.511 -18.322 -4.048 1.00 94.81 91 TRP A CA 1
ATOM 642 C C . TRP A 1 91 ? 23.722 -18.264 -3.118 1.00 94.81 91 TRP A C 1
ATOM 644 O O . TRP A 1 91 ? 23.720 -18.918 -2.081 1.00 94.81 91 TRP A O 1
ATOM 654 N N . TRP A 1 92 ? 24.725 -17.445 -3.441 1.00 95.25 92 TRP A N 1
ATOM 655 C CA . TRP A 1 92 ? 25.920 -17.270 -2.619 1.00 95.25 92 TRP A CA 1
ATOM 656 C C . TRP A 1 92 ? 25.587 -16.727 -1.225 1.00 95.25 92 TRP A C 1
ATOM 658 O O . TRP A 1 92 ? 26.057 -17.267 -0.224 1.00 95.25 92 TRP A O 1
ATOM 668 N N . ASN A 1 93 ? 24.723 -15.711 -1.139 1.00 94.44 93 ASN A N 1
ATOM 669 C CA . ASN A 1 93 ? 24.255 -15.176 0.140 1.00 94.44 93 ASN A CA 1
ATOM 670 C C . ASN A 1 93 ? 23.516 -16.242 0.958 1.00 94.44 93 ASN A C 1
ATOM 672 O O . ASN A 1 93 ? 23.837 -16.442 2.129 1.00 94.44 93 ASN A O 1
ATOM 676 N N . GLY A 1 94 ? 22.573 -16.961 0.342 1.00 92.50 94 GLY A N 1
ATOM 677 C CA . GLY A 1 94 ? 21.832 -18.034 1.012 1.00 92.50 94 GLY A CA 1
ATOM 678 C C . GLY A 1 94 ? 22.734 -19.183 1.468 1.00 92.50 94 GLY A C 1
ATOM 679 O O . GLY A 1 94 ? 22.605 -19.677 2.588 1.00 92.50 94 GLY A O 1
ATOM 680 N N . PHE A 1 95 ? 23.703 -19.566 0.635 1.00 95.44 95 PHE A N 1
ATOM 681 C CA . PHE A 1 95 ? 24.702 -20.580 0.959 1.00 95.44 95 PHE A CA 1
ATOM 682 C C . PHE A 1 95 ? 25.552 -20.172 2.167 1.00 95.44 95 PHE A C 1
ATOM 684 O O . PHE A 1 95 ? 25.723 -20.971 3.090 1.00 95.44 95 PHE A O 1
ATOM 691 N N . LEU A 1 96 ? 26.049 -18.932 2.196 1.00 94.81 96 LEU A N 1
ATOM 692 C CA . LEU A 1 96 ? 26.846 -18.426 3.311 1.00 94.81 96 LEU A CA 1
ATOM 693 C C . LEU A 1 96 ? 26.049 -18.392 4.613 1.00 94.81 96 LEU A C 1
ATOM 695 O O . LEU A 1 96 ? 26.562 -18.852 5.631 1.00 94.81 96 LEU A O 1
ATOM 699 N N . VAL A 1 97 ? 24.803 -17.911 4.590 1.00 94.50 97 VAL A N 1
ATOM 700 C CA . VAL A 1 97 ? 23.929 -17.910 5.776 1.00 94.50 97 VAL A CA 1
ATOM 701 C C . VAL A 1 97 ? 23.755 -19.332 6.309 1.00 94.50 97 VAL A C 1
ATOM 703 O O . VAL A 1 97 ? 24.050 -19.593 7.474 1.00 94.50 97 VAL A O 1
ATOM 706 N N . ASN A 1 98 ? 23.397 -20.281 5.441 1.00 94.06 98 ASN A N 1
ATOM 707 C CA . ASN A 1 98 ? 23.172 -21.670 5.840 1.00 94.06 98 ASN A CA 1
ATOM 708 C C . ASN A 1 98 ? 24.449 -22.366 6.346 1.00 94.06 98 ASN A C 1
ATOM 710 O O . ASN A 1 98 ? 24.402 -23.169 7.275 1.00 94.06 98 ASN A O 1
ATOM 714 N N . ARG A 1 99 ? 25.610 -22.074 5.745 1.00 95.44 99 ARG A N 1
ATOM 715 C CA . ARG A 1 99 ? 26.873 -22.737 6.104 1.00 95.44 99 ARG A CA 1
ATOM 716 C C . ARG A 1 99 ? 27.524 -22.159 7.356 1.00 95.44 99 ARG A C 1
ATOM 718 O O . ARG A 1 99 ? 28.171 -22.915 8.083 1.00 95.44 99 ARG A O 1
ATOM 725 N N . THR A 1 100 ? 27.416 -20.846 7.559 1.00 93.81 100 THR A N 1
ATOM 726 C CA . THR A 1 100 ? 28.129 -20.120 8.622 1.00 93.81 100 THR A CA 1
ATOM 727 C C . THR A 1 100 ? 27.273 -19.870 9.860 1.00 93.81 100 THR A C 1
ATOM 729 O O . THR A 1 100 ? 27.833 -19.641 10.928 1.00 93.81 100 THR A O 1
ATOM 732 N N . GLY A 1 101 ? 25.940 -19.894 9.741 1.00 90.31 101 GLY A N 1
ATOM 733 C CA . GLY A 1 101 ? 25.027 -19.533 10.832 1.00 90.31 101 GLY A CA 1
ATOM 734 C C . GLY A 1 101 ? 25.076 -18.048 11.212 1.00 90.31 101 GLY A C 1
ATOM 735 O O . GLY A 1 101 ? 24.510 -17.655 12.231 1.00 90.31 101 GLY A O 1
ATOM 736 N N . LEU A 1 102 ? 25.763 -17.215 10.421 1.00 92.94 102 LEU A N 1
ATOM 737 C CA . LEU A 1 102 ? 25.779 -15.772 10.624 1.00 92.94 102 LEU A CA 1
ATOM 738 C C . LEU A 1 102 ? 24.404 -15.178 10.288 1.00 92.94 102 LEU A C 1
ATOM 740 O O . LEU A 1 102 ? 23.769 -15.624 9.330 1.00 92.94 102 LEU A O 1
ATOM 744 N N . PRO A 1 103 ? 23.967 -14.123 11.002 1.00 92.38 103 PRO A N 1
ATOM 745 C CA . PRO A 1 103 ? 22.755 -13.399 10.641 1.00 92.38 103 PRO A CA 1
ATOM 746 C C . PRO A 1 103 ? 22.797 -12.923 9.183 1.00 92.38 103 PRO A C 1
ATOM 748 O O . PRO A 1 103 ? 23.774 -12.290 8.763 1.00 92.38 103 PRO A O 1
ATOM 751 N N . SER A 1 104 ? 21.721 -13.158 8.426 1.00 92.00 104 SER A N 1
ATOM 752 C CA . SER A 1 104 ? 21.599 -12.757 7.012 1.00 92.00 104 SER A CA 1
ATOM 753 C C . SER A 1 104 ? 21.843 -11.276 6.770 1.00 92.00 104 SER A C 1
ATOM 755 O O . SER A 1 104 ? 22.434 -10.908 5.756 1.00 92.00 104 SER A O 1
ATOM 757 N N . PHE A 1 105 ? 21.494 -10.429 7.737 1.00 92.06 105 PHE A N 1
ATOM 758 C CA . PHE A 1 105 ? 21.814 -9.006 7.706 1.00 92.06 105 PHE A CA 1
ATOM 759 C C . PHE A 1 105 ? 23.316 -8.743 7.507 1.00 92.06 105 PHE A C 1
ATOM 761 O O . PHE A 1 105 ? 23.687 -7.914 6.681 1.00 92.06 105 PHE A O 1
ATOM 768 N N . ILE A 1 106 ? 24.191 -9.454 8.230 1.00 94.25 106 ILE A N 1
ATOM 769 C CA . ILE A 1 106 ? 25.648 -9.251 8.155 1.00 94.25 106 ILE A CA 1
ATOM 770 C C . ILE A 1 106 ? 26.182 -9.756 6.815 1.00 94.25 106 ILE A C 1
ATOM 772 O O . ILE A 1 106 ? 26.947 -9.055 6.152 1.00 94.25 106 ILE A O 1
ATOM 776 N N . VAL A 1 107 ? 25.751 -10.950 6.399 1.00 95.38 107 VAL A N 1
ATOM 777 C CA . VAL A 1 107 ? 26.165 -11.554 5.124 1.00 95.38 107 VAL A CA 1
ATOM 778 C C . VAL A 1 107 ? 25.777 -10.646 3.956 1.00 95.38 107 VAL A C 1
ATOM 780 O O . VAL A 1 107 ? 26.611 -10.307 3.117 1.00 95.38 107 VAL A O 1
ATOM 783 N N . THR A 1 108 ? 24.529 -10.178 3.933 1.00 94.94 108 THR A N 1
ATOM 784 C CA . THR A 1 108 ? 24.006 -9.368 2.828 1.00 94.94 108 THR A CA 1
ATOM 785 C C . THR A 1 108 ? 24.508 -7.926 2.860 1.00 94.94 108 THR A C 1
ATOM 787 O O . THR A 1 108 ? 24.662 -7.329 1.796 1.00 94.94 108 THR A O 1
ATOM 790 N N . LEU A 1 109 ? 24.866 -7.377 4.028 1.00 93.88 109 LEU A N 1
ATOM 791 C CA . LEU A 1 109 ? 25.595 -6.107 4.136 1.00 93.88 109 LEU A CA 1
ATOM 792 C C . LEU A 1 109 ? 27.021 -6.215 3.567 1.00 93.88 109 LEU A C 1
ATOM 794 O O . LEU A 1 109 ? 27.477 -5.313 2.861 1.00 93.88 109 LEU A O 1
ATOM 798 N N . GLY A 1 110 ? 27.720 -7.322 3.835 1.00 94.75 110 GLY A N 1
ATOM 799 C CA . GLY A 1 110 ? 29.032 -7.600 3.246 1.00 94.75 110 GLY A CA 1
ATOM 800 C C . GLY A 1 110 ? 28.954 -7.657 1.721 1.00 94.75 110 GLY A C 1
ATOM 801 O O . GLY A 1 110 ? 29.649 -6.910 1.027 1.00 94.75 110 GLY A O 1
ATOM 802 N N . SER A 1 111 ? 28.028 -8.464 1.200 1.00 94.69 111 SER A N 1
ATOM 803 C CA . SER A 1 111 ? 27.762 -8.547 -0.238 1.00 94.69 111 SER A CA 1
ATOM 804 C C . SER A 1 111 ? 27.354 -7.197 -0.823 1.00 94.69 111 SER A C 1
ATOM 806 O O . SER A 1 111 ? 27.855 -6.823 -1.881 1.00 94.69 111 SER A O 1
ATOM 808 N N . PHE A 1 112 ? 26.533 -6.412 -0.118 1.00 94.62 112 PHE A N 1
ATOM 809 C CA . PHE A 1 112 ? 26.147 -5.067 -0.541 1.00 94.62 112 PHE A CA 1
ATOM 810 C C . PHE A 1 112 ? 27.366 -4.181 -0.835 1.00 94.62 112 PHE A C 1
ATOM 812 O O . PHE A 1 112 ? 27.430 -3.561 -1.898 1.00 94.62 112 PHE A O 1
ATOM 819 N N . PHE A 1 113 ? 28.355 -4.139 0.063 1.00 94.81 113 PHE A N 1
ATOM 820 C CA . PHE A 1 113 ? 29.565 -3.340 -0.150 1.00 94.81 113 PHE A CA 1
ATOM 821 C C . PHE A 1 113 ? 30.457 -3.894 -1.262 1.00 94.81 113 PHE A C 1
ATOM 823 O O . PHE A 1 113 ? 30.970 -3.104 -2.058 1.00 94.81 113 PHE A O 1
ATOM 830 N N . ILE A 1 114 ? 30.598 -5.220 -1.363 1.00 95.00 114 ILE A N 1
ATOM 831 C CA . ILE A 1 114 ? 31.366 -5.872 -2.435 1.00 95.00 114 ILE A CA 1
ATOM 832 C C . ILE A 1 114 ? 30.769 -5.519 -3.800 1.00 95.00 114 ILE A C 1
ATOM 834 O O . ILE A 1 114 ? 31.479 -5.026 -4.675 1.00 95.00 114 ILE A O 1
ATOM 838 N N . ILE A 1 115 ? 29.457 -5.699 -3.966 1.00 94.06 115 ILE A N 1
ATOM 839 C CA . ILE A 1 115 ? 28.747 -5.426 -5.220 1.00 94.06 115 ILE A CA 1
ATOM 840 C C . ILE A 1 115 ? 28.798 -3.932 -5.541 1.00 94.06 115 ILE A C 1
ATOM 842 O O . ILE A 1 115 ? 29.087 -3.558 -6.675 1.00 94.06 115 ILE A O 1
ATOM 846 N N . LYS A 1 116 ? 28.573 -3.057 -4.553 1.00 91.75 1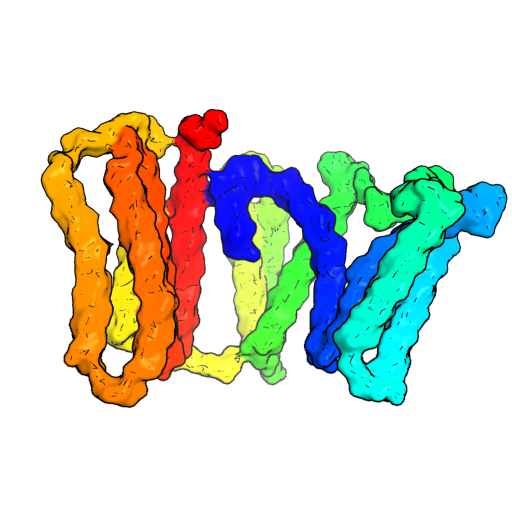16 LYS A N 1
ATOM 847 C CA . LYS A 1 116 ? 28.649 -1.600 -4.746 1.00 91.75 116 LYS A CA 1
ATOM 848 C C . LYS A 1 116 ? 30.042 -1.162 -5.203 1.00 91.75 116 LYS A C 1
ATOM 850 O O . LYS A 1 116 ? 30.157 -0.342 -6.114 1.00 91.75 116 LYS A O 1
ATOM 855 N N . GLY A 1 117 ? 31.086 -1.709 -4.579 1.00 91.50 117 GLY A N 1
ATOM 856 C CA . GLY A 1 117 ? 32.480 -1.455 -4.935 1.00 91.50 117 GLY A CA 1
ATOM 857 C C . GLY A 1 117 ? 32.815 -1.967 -6.333 1.00 91.50 117 GLY A C 1
ATOM 858 O O . GLY A 1 117 ? 33.336 -1.209 -7.149 1.00 91.50 117 GLY A O 1
ATOM 859 N N . ALA A 1 118 ? 32.443 -3.211 -6.640 1.00 90.44 118 ALA A N 1
ATOM 860 C CA . ALA A 1 118 ? 32.614 -3.807 -7.961 1.00 90.44 118 ALA A CA 1
ATOM 861 C C . ALA A 1 118 ? 31.926 -2.962 -9.041 1.00 90.44 118 ALA A C 1
ATOM 863 O O . ALA A 1 118 ? 32.560 -2.586 -10.024 1.00 90.44 118 ALA A O 1
ATOM 864 N N . ASN A 1 119 ? 30.668 -2.578 -8.819 1.00 87.69 119 ASN A N 1
ATOM 865 C CA . ASN A 1 119 ? 29.898 -1.774 -9.762 1.00 87.69 119 ASN A CA 1
ATOM 866 C C . ASN A 1 119 ? 30.590 -0.434 -10.073 1.00 87.69 119 ASN A C 1
ATOM 868 O O . ASN A 1 119 ? 30.707 -0.037 -11.233 1.00 87.69 119 ASN A O 1
ATOM 872 N N . LEU A 1 120 ? 31.125 0.234 -9.044 1.00 86.56 120 LEU A N 1
ATOM 873 C CA . LEU A 1 120 ? 31.877 1.481 -9.198 1.00 86.56 120 LEU A CA 1
ATOM 874 C C . LEU A 1 120 ? 33.192 1.284 -9.968 1.00 86.56 120 LEU A C 1
ATOM 876 O O . LEU A 1 120 ? 33.515 2.093 -10.840 1.00 86.56 120 LEU A O 1
ATOM 880 N N . VAL A 1 121 ? 33.957 0.238 -9.642 1.00 87.88 121 VAL A N 1
ATOM 881 C CA . VAL A 1 121 ? 35.267 -0.032 -10.253 1.00 87.88 121 VAL A CA 1
ATOM 882 C C . VAL A 1 121 ? 35.117 -0.437 -11.715 1.00 87.88 121 VAL A C 1
ATOM 884 O O . VAL A 1 121 ? 35.787 0.148 -12.563 1.00 87.88 121 VAL A O 1
ATOM 887 N N . PHE A 1 122 ? 34.228 -1.384 -12.025 1.00 84.94 122 PHE A N 1
ATOM 888 C CA . PHE A 1 122 ? 34.024 -1.858 -13.394 1.00 84.94 122 PHE A CA 1
ATOM 889 C C . PHE A 1 122 ? 33.463 -0.759 -14.296 1.00 84.94 122 PHE A C 1
ATOM 891 O O . PHE A 1 122 ? 34.006 -0.539 -15.377 1.00 84.94 122 PHE A O 1
ATOM 898 N N . SER A 1 123 ? 32.471 0.007 -13.828 1.00 82.75 123 SER A N 1
ATOM 899 C CA . SER A 1 123 ? 31.933 1.136 -14.603 1.00 82.75 123 SER A CA 1
ATOM 900 C C . SER A 1 123 ? 33.014 2.165 -14.922 1.00 82.75 123 SER A C 1
ATOM 902 O O . SER A 1 123 ? 33.199 2.534 -16.078 1.00 82.75 123 SER A O 1
ATOM 904 N N . LYS A 1 124 ? 33.796 2.589 -13.919 1.00 83.50 124 LYS A N 1
ATOM 905 C CA . LYS A 1 124 ? 34.860 3.582 -14.128 1.00 83.50 124 LYS A CA 1
ATOM 906 C C . LYS A 1 124 ? 36.003 3.064 -14.994 1.00 83.50 124 LYS A C 1
ATOM 908 O O . LYS A 1 124 ? 36.544 3.831 -15.778 1.00 83.50 124 LYS A O 1
ATOM 913 N N . ARG A 1 125 ? 36.401 1.798 -14.847 1.00 84.00 125 ARG A N 1
ATOM 914 C CA . ARG A 1 125 ? 37.507 1.222 -15.625 1.00 84.00 125 ARG A CA 1
ATOM 915 C C . ARG A 1 125 ? 37.153 1.038 -17.096 1.00 84.00 125 ARG A C 1
ATOM 917 O O . ARG A 1 125 ? 38.025 1.239 -17.928 1.00 84.00 125 ARG A O 1
ATOM 924 N N . ILE A 1 126 ? 35.914 0.648 -17.394 1.00 81.12 126 ILE A N 1
ATOM 925 C CA . ILE A 1 126 ? 35.491 0.298 -18.757 1.00 81.12 126 ILE A CA 1
ATOM 926 C C . ILE A 1 126 ? 34.930 1.519 -19.493 1.00 81.12 126 ILE A C 1
ATOM 928 O O . ILE A 1 126 ? 35.270 1.756 -20.645 1.00 81.12 126 ILE A O 1
ATOM 932 N N . ASN A 1 127 ? 34.097 2.317 -18.826 1.00 76.44 127 ASN A N 1
ATOM 933 C CA . ASN A 1 127 ? 33.335 3.399 -19.452 1.00 76.44 127 ASN A CA 1
ATOM 934 C C . ASN A 1 127 ? 33.846 4.802 -19.066 1.00 76.44 127 ASN A C 1
ATOM 936 O O . ASN A 1 127 ? 33.303 5.801 -19.526 1.00 76.44 127 ASN A O 1
ATOM 940 N N . SER A 1 128 ? 34.858 4.924 -18.193 1.00 73.50 128 SER A N 1
ATOM 941 C CA . SER A 1 128 ? 35.365 6.196 -17.619 1.00 73.50 128 SER A CA 1
ATOM 942 C C . SER A 1 128 ? 34.329 7.044 -16.850 1.00 73.50 128 SER A C 1
ATOM 944 O O . SER A 1 128 ? 34.690 7.955 -16.106 1.00 73.50 128 SER A O 1
ATOM 946 N N . LEU A 1 129 ? 33.045 6.705 -16.958 1.00 71.06 129 LEU A N 1
ATOM 947 C CA . LEU A 1 129 ? 31.889 7.307 -16.314 1.00 71.06 129 LEU A CA 1
ATOM 948 C C . LEU A 1 129 ? 31.110 6.233 -15.551 1.00 71.06 129 LEU A C 1
ATOM 950 O O . LEU A 1 129 ? 31.121 5.050 -15.889 1.00 71.06 129 LEU A O 1
ATOM 954 N N . VAL A 1 130 ? 30.393 6.662 -14.513 1.00 65.06 130 VAL A N 1
ATOM 955 C CA . VAL A 1 130 ? 29.551 5.766 -13.703 1.00 65.06 130 VAL A CA 1
ATOM 956 C C . VAL A 1 130 ? 28.232 5.434 -14.415 1.00 65.06 130 VAL A C 1
ATOM 958 O O . VAL A 1 130 ? 27.622 4.415 -14.114 1.00 65.06 130 VAL A O 1
ATOM 961 N N . ASN A 1 131 ? 27.805 6.265 -15.372 1.00 69.06 131 ASN A N 1
ATOM 962 C CA . ASN A 1 131 ? 26.612 6.023 -16.179 1.00 69.06 131 ASN A CA 1
ATOM 963 C C . ASN A 1 131 ? 26.995 5.496 -17.565 1.00 69.06 131 ASN A C 1
ATOM 965 O O . ASN A 1 131 ? 27.804 6.124 -18.248 1.00 69.06 131 ASN A O 1
ATOM 969 N N . VAL A 1 132 ? 26.405 4.372 -17.968 1.00 69.94 132 VAL A N 1
ATOM 970 C CA . VAL A 1 132 ? 26.604 3.761 -19.285 1.00 69.94 132 VAL A CA 1
ATOM 971 C C . VAL A 1 132 ? 25.420 4.147 -20.173 1.00 69.94 132 VAL A C 1
ATOM 973 O O . VAL A 1 132 ? 24.314 3.642 -19.991 1.00 69.94 132 VAL A O 1
ATOM 976 N N . SER A 1 133 ? 25.659 5.076 -21.098 1.00 70.12 133 SER A N 1
ATOM 977 C CA . SER A 1 133 ? 24.673 5.549 -22.078 1.00 70.12 133 SER A CA 1
ATOM 978 C C . SER A 1 133 ? 24.649 4.675 -23.341 1.00 70.12 133 SER A C 1
ATOM 980 O O . SER A 1 133 ? 25.569 3.879 -23.563 1.00 70.12 133 SER A O 1
ATOM 982 N N . ASP A 1 134 ? 23.628 4.882 -24.179 1.00 73.94 134 ASP A N 1
ATOM 983 C CA . ASP A 1 134 ? 23.484 4.337 -25.545 1.00 73.94 134 ASP A CA 1
ATOM 984 C C . ASP A 1 134 ? 23.090 2.849 -25.617 1.00 73.94 134 ASP A C 1
ATOM 986 O O . ASP A 1 134 ? 23.338 2.146 -26.593 1.00 73.94 134 ASP A O 1
ATOM 990 N N . VAL A 1 135 ? 22.438 2.336 -24.567 1.00 79.25 135 VAL A N 1
ATOM 991 C CA . VAL A 1 135 ? 21.879 0.966 -24.558 1.00 79.25 135 VAL A CA 1
ATOM 992 C C . VAL A 1 135 ? 20.714 0.824 -25.550 1.00 79.25 135 VAL A C 1
ATOM 994 O O . VAL A 1 135 ? 20.342 -0.286 -25.930 1.00 79.25 135 VAL A O 1
ATOM 997 N N . ASP A 1 136 ? 20.136 1.942 -25.981 1.00 80.06 136 ASP A N 1
ATOM 998 C CA . ASP A 1 136 ? 19.072 2.009 -26.977 1.00 80.06 136 ASP A CA 1
ATOM 999 C C . ASP A 1 136 ? 19.522 1.672 -28.403 1.00 80.06 136 ASP A C 1
ATOM 1001 O O . ASP A 1 136 ? 18.695 1.257 -29.219 1.00 80.06 136 ASP A O 1
ATOM 1005 N N . GLU A 1 137 ? 20.823 1.747 -28.679 1.00 81.12 137 GLU A N 1
ATOM 1006 C CA . GLU A 1 137 ? 21.418 1.332 -29.954 1.00 81.12 137 GLU A CA 1
ATOM 1007 C C . GLU A 1 137 ? 21.718 -0.179 -30.005 1.00 81.12 137 GLU A C 1
ATOM 1009 O O . GLU A 1 137 ? 22.008 -0.735 -31.066 1.00 81.12 137 GLU A O 1
ATOM 1014 N N . ALA A 1 138 ? 21.620 -0.883 -28.870 1.00 83.31 138 ALA A N 1
ATOM 1015 C CA . ALA A 1 138 ? 21.977 -2.292 -28.780 1.00 83.31 138 ALA A CA 1
ATOM 1016 C C . ALA A 1 138 ? 21.009 -3.206 -29.554 1.00 83.31 138 ALA A C 1
ATOM 1018 O O . ALA A 1 138 ? 19.781 -3.053 -29.538 1.00 83.31 138 ALA A O 1
ATOM 1019 N N . HIS A 1 139 ? 21.554 -4.256 -30.173 1.00 84.62 139 HIS A N 1
ATOM 1020 C CA . HIS A 1 139 ? 20.752 -5.232 -30.908 1.00 84.62 139 HIS A CA 1
ATOM 1021 C C . HIS A 1 139 ? 19.703 -5.905 -30.004 1.00 84.62 139 HIS A C 1
ATOM 1023 O O . HIS A 1 139 ? 20.029 -6.493 -28.965 1.00 84.62 139 HIS A O 1
ATOM 1029 N N . GLY A 1 140 ? 18.436 -5.872 -30.428 1.00 82.94 140 GLY A N 1
ATOM 1030 C CA . GLY A 1 140 ? 17.288 -6.388 -29.673 1.00 82.94 140 GLY A CA 1
ATOM 1031 C C . GLY A 1 140 ? 16.564 -5.342 -28.817 1.00 82.94 140 GLY A C 1
ATOM 1032 O O . GLY A 1 140 ? 15.490 -5.643 -28.291 1.00 82.94 140 GLY A O 1
ATOM 1033 N N . TYR A 1 141 ? 17.078 -4.108 -28.724 1.00 85.31 141 TYR A N 1
ATOM 1034 C CA . TYR A 1 141 ? 16.468 -3.050 -27.914 1.00 85.31 141 TYR A CA 1
ATOM 1035 C C . TYR A 1 141 ? 15.030 -2.738 -28.324 1.00 85.31 141 TYR A C 1
ATOM 1037 O O . TYR A 1 141 ? 14.178 -2.608 -27.454 1.00 85.31 141 TYR A O 1
ATOM 1045 N N . GLY A 1 142 ? 14.711 -2.715 -29.622 1.00 82.75 142 GLY A N 1
ATOM 1046 C CA . GLY A 1 142 ? 13.344 -2.465 -30.094 1.00 82.75 142 GLY A CA 1
ATOM 1047 C C . GLY A 1 142 ? 12.304 -3.441 -29.522 1.00 82.75 142 GLY A C 1
ATOM 1048 O O . GLY A 1 142 ? 11.235 -3.012 -29.092 1.00 82.75 142 GLY A O 1
ATOM 1049 N N . PHE A 1 143 ? 12.633 -4.735 -29.439 1.00 84.56 143 PHE A N 1
ATOM 1050 C CA . PHE A 1 143 ? 11.749 -5.747 -28.850 1.00 84.56 143 PHE A CA 1
ATOM 1051 C C . PHE A 1 143 ? 11.604 -5.557 -27.337 1.00 84.56 143 PHE A C 1
ATOM 1053 O O . PHE A 1 143 ? 10.487 -5.472 -26.828 1.00 84.56 143 PHE A O 1
ATOM 1060 N N . PHE A 1 144 ? 12.722 -5.448 -26.611 1.00 84.06 144 PHE A N 1
ATOM 1061 C CA . PHE A 1 144 ? 12.683 -5.289 -25.154 1.00 84.06 144 PHE A CA 1
ATOM 1062 C C . PHE A 1 144 ? 12.052 -3.965 -24.740 1.00 84.06 144 PHE A C 1
ATOM 1064 O O . PHE A 1 144 ? 11.295 -3.933 -23.775 1.00 84.06 144 PHE A O 1
ATOM 1071 N N . LYS A 1 145 ? 12.273 -2.893 -25.504 1.00 82.62 145 LYS A N 1
ATOM 1072 C CA . LYS A 1 145 ? 11.543 -1.640 -25.352 1.00 82.62 145 LYS A CA 1
ATOM 1073 C C . LYS A 1 145 ? 10.062 -1.872 -25.585 1.00 82.62 145 LYS A C 1
ATOM 1075 O O . LYS A 1 145 ? 9.301 -1.480 -24.726 1.00 82.62 145 LYS A O 1
ATOM 1080 N N . ALA A 1 146 ? 9.631 -2.542 -26.651 1.00 75.50 146 ALA A N 1
ATOM 1081 C CA . ALA A 1 146 ? 8.206 -2.789 -26.889 1.00 75.50 146 ALA A CA 1
ATOM 1082 C C . ALA A 1 146 ? 7.526 -3.616 -25.777 1.00 75.50 146 ALA A C 1
ATOM 1084 O O . ALA A 1 146 ? 6.374 -3.345 -25.443 1.00 75.50 146 ALA A O 1
ATOM 1085 N N . VAL A 1 147 ? 8.225 -4.595 -25.192 1.00 75.19 147 VAL A N 1
ATOM 1086 C CA . VAL A 1 147 ? 7.670 -5.501 -24.168 1.00 75.19 147 VAL A CA 1
ATOM 1087 C C . VAL A 1 147 ? 7.774 -4.937 -22.746 1.00 75.19 147 VAL A C 1
ATOM 1089 O O . VAL A 1 147 ? 6.816 -5.038 -21.984 1.00 75.19 147 VAL A O 1
ATOM 1092 N N . LEU A 1 148 ? 8.919 -4.357 -22.371 1.00 76.56 148 LEU A N 1
ATOM 1093 C CA . LEU A 1 148 ? 9.222 -3.923 -20.998 1.00 76.56 148 LEU A CA 1
ATOM 1094 C C . LEU A 1 148 ? 9.064 -2.410 -20.785 1.00 76.56 148 LEU A C 1
ATOM 1096 O O . LEU A 1 148 ? 8.812 -1.982 -19.663 1.00 76.56 148 LEU A O 1
ATOM 1100 N N . GLY A 1 149 ? 9.218 -1.601 -21.837 1.00 66.81 149 GLY A N 1
ATOM 1101 C CA . GLY A 1 149 ? 9.199 -0.130 -21.773 1.00 66.81 149 GLY A CA 1
ATOM 1102 C C . GLY A 1 149 ? 8.279 0.531 -22.807 1.00 66.81 149 GLY A C 1
ATOM 1103 O O . GLY A 1 149 ? 8.460 1.703 -23.133 1.00 66.81 149 GLY A O 1
ATOM 1104 N N . GLY A 1 150 ? 7.350 -0.230 -23.388 1.00 60.91 150 GLY A N 1
ATOM 1105 C CA . GLY A 1 150 ? 6.679 0.131 -24.630 1.00 60.91 150 GLY A CA 1
ATOM 1106 C C . GLY A 1 150 ? 5.471 1.013 -24.374 1.00 60.91 150 GLY A C 1
ATOM 1107 O O . GLY A 1 150 ? 4.526 0.605 -23.703 1.00 60.91 150 GLY A O 1
ATOM 1108 N N . GLU A 1 151 ? 5.460 2.211 -24.957 1.00 58.75 151 GLU A N 1
ATOM 1109 C CA . GLU A 1 151 ? 4.306 3.116 -24.952 1.00 58.75 151 GLU A CA 1
ATOM 1110 C C . GLU A 1 151 ? 3.474 2.976 -26.239 1.00 58.75 151 GLU A C 1
ATOM 1112 O O . GLU A 1 151 ? 3.253 3.948 -26.961 1.00 58.75 151 GLU A O 1
ATOM 1117 N N . ASN A 1 152 ? 3.027 1.766 -26.584 1.00 48.72 152 ASN A N 1
ATOM 1118 C CA . ASN A 1 152 ? 2.238 1.587 -27.807 1.00 48.72 152 ASN A CA 1
ATOM 1119 C C . ASN A 1 152 ? 0.870 2.278 -27.667 1.00 48.72 152 ASN A C 1
ATOM 1121 O O . ASN A 1 152 ? 0.138 2.022 -26.711 1.00 48.72 152 ASN A O 1
ATOM 1125 N N . LYS A 1 153 ? 0.522 3.160 -28.612 1.00 51.97 153 LYS A N 1
ATOM 1126 C CA . LYS A 1 153 ? -0.767 3.869 -28.686 1.00 51.97 153 LYS A CA 1
ATOM 1127 C C . LYS A 1 153 ? -1.705 3.128 -29.649 1.00 51.97 153 LYS A C 1
ATOM 1129 O O . LYS A 1 153 ? -1.344 2.959 -30.809 1.00 51.97 153 LYS A O 1
ATOM 1134 N N . PHE A 1 154 ? -2.889 2.710 -29.197 1.00 42.91 154 PHE A N 1
ATOM 1135 C CA . PHE A 1 154 ? -3.963 2.188 -30.055 1.00 42.91 154 PHE A CA 1
ATOM 1136 C C . PHE A 1 154 ? -5.144 3.172 -30.024 1.00 42.91 154 PHE A C 1
ATOM 1138 O O . PHE A 1 154 ? -5.943 3.174 -29.089 1.00 42.91 154 PHE A O 1
ATOM 1145 N N . GLY A 1 155 ? -5.247 4.038 -31.037 1.00 60.06 155 GLY A N 1
ATOM 1146 C CA . GLY A 1 155 ? -6.178 5.175 -31.002 1.00 60.06 155 GLY A CA 1
ATOM 1147 C C . GLY A 1 155 ? -5.783 6.177 -29.908 1.00 60.06 155 GLY A C 1
ATOM 1148 O O . GLY A 1 155 ? -4.595 6.459 -29.747 1.00 60.06 155 GLY A O 1
ATOM 1149 N N . ASP A 1 156 ? -6.749 6.663 -29.124 1.00 56.22 156 ASP A N 1
ATOM 1150 C CA . ASP A 1 156 ? -6.492 7.517 -27.947 1.00 56.22 156 ASP A CA 1
ATOM 1151 C C . ASP A 1 156 ? -6.089 6.736 -26.680 1.00 56.22 156 ASP A C 1
ATOM 1153 O O . ASP A 1 156 ? -5.674 7.341 -25.691 1.00 56.22 156 ASP A O 1
ATOM 1157 N N . MET A 1 157 ? -6.170 5.399 -26.681 1.00 50.16 157 MET A N 1
ATOM 1158 C CA . MET A 1 157 ? -5.826 4.579 -25.513 1.00 50.16 157 MET A CA 1
ATOM 1159 C C . MET A 1 157 ? -4.458 3.917 -25.677 1.00 50.16 157 MET A C 1
ATOM 1161 O O . MET A 1 157 ? -4.177 3.240 -26.670 1.00 50.16 157 MET A O 1
ATOM 1165 N N . LYS A 1 158 ? -3.572 4.084 -24.690 1.00 56.34 158 LYS A N 1
ATOM 1166 C CA . LYS A 1 158 ? -2.261 3.426 -24.715 1.00 56.34 158 LYS A CA 1
ATOM 1167 C C . LYS A 1 158 ? -2.417 1.969 -24.265 1.00 56.34 158 LYS A C 1
ATOM 1169 O O . LYS A 1 158 ? -3.131 1.670 -23.317 1.00 56.34 158 LYS A O 1
ATOM 1174 N N . TYR A 1 159 ? -1.715 1.041 -24.909 1.00 50.84 159 TYR A N 1
ATOM 1175 C CA . TYR A 1 159 ? -1.711 -0.394 -24.584 1.00 50.84 159 TYR A CA 1
ATOM 1176 C C . TYR A 1 159 ? -1.262 -0.667 -23.138 1.00 50.84 159 TYR A C 1
ATOM 1178 O O . TYR A 1 159 ? -1.816 -1.528 -22.454 1.00 50.84 159 TYR A O 1
ATOM 1186 N N . ARG A 1 160 ? -0.306 0.137 -22.647 1.00 54.66 160 ARG A N 1
ATOM 1187 C CA . ARG A 1 160 ? 0.093 0.182 -21.234 1.00 54.66 160 ARG A CA 1
ATOM 1188 C C . ARG A 1 160 ? -1.100 0.451 -20.325 1.00 54.66 160 ARG A C 1
ATOM 1190 O O . ARG A 1 160 ? -1.202 -0.181 -19.283 1.00 54.66 160 ARG A O 1
ATOM 1197 N N . ASP A 1 161 ? -2.006 1.335 -20.727 1.00 59.72 161 ASP A N 1
ATOM 1198 C CA . ASP A 1 161 ? -3.161 1.711 -19.917 1.00 59.72 161 ASP A CA 1
ATOM 1199 C C . ASP A 1 161 ? -4.132 0.533 -19.799 1.00 59.72 161 ASP A C 1
ATOM 1201 O O . ASP A 1 161 ? -4.672 0.310 -18.725 1.00 59.72 161 ASP A O 1
ATOM 1205 N N . VAL A 1 162 ? -4.279 -0.296 -20.840 1.00 64.00 162 VAL A N 1
ATOM 1206 C CA . VAL A 1 162 ? -5.113 -1.510 -20.787 1.00 64.00 162 VAL A CA 1
ATOM 1207 C C . VAL A 1 162 ? -4.485 -2.587 -19.902 1.00 64.00 162 VAL A C 1
ATOM 1209 O O . VAL A 1 162 ? -5.167 -3.113 -19.026 1.00 64.00 162 VAL A O 1
ATOM 1212 N N . ILE A 1 163 ? -3.196 -2.904 -20.076 1.00 65.56 163 ILE A N 1
ATOM 1213 C CA . ILE A 1 163 ? -2.505 -3.888 -19.219 1.00 65.56 163 ILE A CA 1
ATOM 1214 C C . ILE A 1 163 ? -2.486 -3.415 -17.766 1.00 65.56 163 ILE A C 1
ATOM 1216 O O . ILE A 1 163 ? -2.734 -4.207 -16.861 1.00 65.56 163 ILE A O 1
ATOM 1220 N N . PHE A 1 164 ? -2.221 -2.132 -17.531 1.00 64.56 164 PHE A N 1
ATOM 1221 C CA . PHE A 1 164 ? -2.194 -1.558 -16.193 1.00 64.56 164 PHE A CA 1
ATOM 1222 C C . PHE A 1 164 ? -3.587 -1.519 -15.565 1.00 64.56 164 PHE A C 1
ATOM 1224 O O . PHE A 1 164 ? -3.730 -1.832 -14.387 1.00 64.56 164 PHE A O 1
ATOM 1231 N N . LEU A 1 165 ? -4.627 -1.195 -16.335 1.00 68.00 165 LEU A N 1
ATOM 1232 C CA . LEU A 1 165 ? -6.002 -1.173 -15.843 1.00 68.00 165 LEU A CA 1
ATOM 1233 C C . LEU A 1 165 ? -6.494 -2.588 -15.545 1.00 68.00 165 LEU A C 1
ATOM 1235 O O . LEU A 1 165 ? -6.991 -2.833 -14.450 1.00 68.00 165 LEU A O 1
ATOM 1239 N N . VAL A 1 166 ? -6.306 -3.539 -16.462 1.00 75.88 166 VAL A N 1
ATOM 1240 C CA . VAL A 1 166 ? -6.695 -4.943 -16.256 1.00 75.88 166 VAL A CA 1
ATOM 1241 C C . VAL A 1 166 ? -5.868 -5.577 -15.140 1.00 75.88 166 VAL A C 1
ATOM 1243 O O . VAL A 1 166 ? -6.431 -6.191 -14.238 1.00 75.88 166 VAL A O 1
ATOM 1246 N N . GLY A 1 167 ? -4.548 -5.398 -15.159 1.00 78.25 167 GLY A N 1
ATOM 1247 C CA . GLY A 1 167 ? -3.636 -5.909 -14.138 1.00 78.25 167 GLY A CA 1
ATOM 1248 C C . GLY A 1 167 ? -3.881 -5.281 -12.768 1.00 78.25 167 GLY A C 1
ATOM 1249 O O . GLY A 1 167 ? -3.909 -5.991 -11.768 1.00 78.25 167 GLY A O 1
ATOM 1250 N N . GLY A 1 168 ? -4.135 -3.974 -12.714 1.00 75.44 168 GLY A N 1
ATOM 1251 C CA . GLY A 1 168 ? -4.485 -3.245 -11.495 1.00 75.44 168 GLY A CA 1
ATOM 1252 C C . GLY A 1 168 ? -5.842 -3.665 -10.933 1.00 75.44 168 GLY A C 1
ATOM 1253 O O . GLY A 1 168 ? -5.959 -3.895 -9.730 1.00 75.44 168 GLY A O 1
ATOM 1254 N N . LEU A 1 169 ? -6.851 -3.843 -11.792 1.00 79.12 169 LEU A N 1
ATOM 1255 C CA . LEU A 1 169 ? -8.161 -4.369 -11.404 1.00 79.12 169 LEU A CA 1
ATOM 1256 C C . LEU A 1 169 ? -8.033 -5.801 -10.870 1.00 79.12 169 LEU A C 1
ATOM 1258 O O . LEU A 1 169 ? -8.553 -6.111 -9.801 1.00 79.12 169 LEU A O 1
ATOM 1262 N N . LEU A 1 170 ? -7.297 -6.659 -11.577 1.00 85.00 170 LEU A N 1
ATOM 1263 C CA . LEU A 1 170 ? -7.039 -8.037 -11.170 1.00 85.00 170 LEU A CA 1
ATOM 1264 C C . LEU A 1 170 ? -6.283 -8.091 -9.840 1.00 85.00 170 LEU A C 1
ATOM 1266 O O . LEU A 1 170 ? -6.676 -8.837 -8.948 1.00 85.00 170 LEU A O 1
ATOM 1270 N N . PHE A 1 171 ? -5.258 -7.258 -9.662 1.00 82.56 171 PHE A N 1
ATOM 1271 C CA . PHE A 1 171 ? -4.540 -7.129 -8.398 1.00 82.56 171 PHE A CA 1
ATOM 1272 C C . PHE A 1 171 ? -5.464 -6.676 -7.263 1.00 82.56 171 PHE A C 1
ATOM 1274 O O . PHE A 1 171 ? -5.441 -7.275 -6.190 1.00 82.56 171 PHE A O 1
ATOM 1281 N N . ALA A 1 172 ? -6.319 -5.674 -7.490 1.00 82.12 172 ALA A N 1
ATOM 1282 C CA . ALA A 1 172 ? -7.293 -5.224 -6.499 1.00 82.12 172 ALA A CA 1
ATOM 1283 C C . ALA A 1 172 ? -8.274 -6.346 -6.117 1.00 82.12 172 ALA A C 1
ATOM 1285 O O . ALA A 1 172 ? -8.517 -6.575 -4.932 1.00 82.12 172 ALA A O 1
ATOM 1286 N N . VAL A 1 173 ? -8.781 -7.097 -7.100 1.00 86.88 173 VAL A N 1
ATOM 1287 C CA . VAL A 1 173 ? -9.651 -8.261 -6.871 1.00 86.88 173 VAL A CA 1
ATOM 1288 C C . VAL A 1 173 ? -8.926 -9.333 -6.056 1.00 86.88 173 VAL A C 1
ATOM 1290 O O . VAL A 1 173 ? -9.457 -9.787 -5.043 1.00 86.88 173 VAL A O 1
ATOM 1293 N N . LEU A 1 174 ? -7.702 -9.706 -6.440 1.00 88.12 174 LEU A N 1
ATOM 1294 C CA . LEU A 1 174 ? -6.892 -10.691 -5.718 1.00 88.12 174 LEU A CA 1
ATOM 1295 C C . LEU A 1 174 ? -6.565 -10.238 -4.294 1.00 88.12 174 LEU A C 1
ATOM 1297 O O . LEU A 1 174 ? -6.606 -11.052 -3.376 1.00 88.12 174 LEU A O 1
ATOM 1301 N N . MET A 1 175 ? -6.294 -8.950 -4.088 1.00 86.50 175 MET A N 1
ATOM 1302 C CA . MET A 1 175 ? -6.042 -8.385 -2.765 1.00 86.50 175 MET A CA 1
ATOM 1303 C C . MET A 1 175 ? -7.287 -8.483 -1.875 1.00 86.50 175 MET A C 1
ATOM 1305 O O . MET A 1 175 ? -7.192 -8.927 -0.733 1.00 86.50 175 MET A O 1
ATOM 1309 N N . ILE A 1 176 ? -8.465 -8.123 -2.397 1.00 87.44 176 ILE A N 1
ATOM 1310 C CA . ILE A 1 176 ? -9.737 -8.240 -1.669 1.00 87.44 176 ILE A CA 1
ATOM 1311 C C . ILE A 1 176 ? -10.015 -9.712 -1.328 1.00 87.44 176 ILE A C 1
ATOM 1313 O O . ILE A 1 176 ? -10.350 -10.017 -0.184 1.00 87.44 176 ILE A O 1
ATOM 1317 N N . LEU A 1 177 ? -9.823 -10.633 -2.277 1.00 88.50 177 LEU A N 1
ATOM 1318 C CA . LEU A 1 177 ? -9.943 -12.079 -2.046 1.00 88.50 177 LEU A CA 1
ATOM 1319 C C . LEU A 1 177 ? -8.962 -12.576 -0.977 1.00 88.50 177 LEU A C 1
ATOM 1321 O O . LEU A 1 177 ? -9.371 -13.295 -0.067 1.00 88.50 177 LEU A O 1
ATOM 1325 N N . GLY A 1 178 ? -7.701 -12.149 -1.043 1.00 85.94 178 GLY A N 1
ATOM 1326 C CA . GLY A 1 178 ? -6.673 -12.485 -0.061 1.00 85.94 178 GLY A CA 1
ATOM 1327 C C . GLY A 1 178 ? -7.024 -11.990 1.341 1.00 85.94 178 GLY A C 1
ATOM 1328 O O . GLY A 1 178 ? -6.952 -12.759 2.298 1.00 85.94 178 GLY A O 1
ATOM 1329 N N . PHE A 1 179 ? -7.488 -10.744 1.473 1.00 86.19 179 PHE A N 1
ATOM 1330 C CA . PHE A 1 179 ? -7.953 -10.219 2.757 1.00 86.19 179 PHE A CA 1
ATOM 1331 C C . PHE A 1 179 ? -9.193 -10.945 3.276 1.00 86.19 179 PHE A C 1
ATOM 1333 O O . PHE A 1 179 ? -9.278 -11.193 4.477 1.00 86.19 179 PHE A O 1
ATOM 1340 N N . MET A 1 180 ? -10.133 -11.325 2.406 1.00 87.62 180 MET A N 1
ATOM 1341 C CA . MET A 1 180 ? -11.285 -12.135 2.810 1.00 87.62 180 MET A CA 1
ATOM 1342 C C . MET A 1 180 ? -10.854 -13.502 3.353 1.00 87.62 180 MET A C 1
ATOM 1344 O O . MET A 1 180 ? -11.313 -13.892 4.424 1.00 87.62 180 MET A O 1
ATOM 1348 N N . GLU A 1 181 ? -9.940 -14.196 2.673 1.00 86.88 181 GLU A N 1
ATOM 1349 C CA . GLU A 1 181 ? -9.395 -15.488 3.122 1.00 86.88 181 GLU A CA 1
ATOM 1350 C C . GLU A 1 181 ? -8.619 -15.366 4.442 1.00 86.88 181 GLU A C 1
ATOM 1352 O O . GLU A 1 181 ? -8.721 -16.228 5.314 1.00 86.88 181 GLU A O 1
ATOM 1357 N N . GLN A 1 182 ? -7.871 -14.276 4.632 1.00 85.12 182 GLN A N 1
ATOM 1358 C CA . GLN A 1 182 ? -7.129 -14.032 5.870 1.00 85.12 182 GLN A CA 1
ATOM 1359 C C . GLN A 1 182 ? -8.025 -13.629 7.045 1.00 85.12 182 GLN A C 1
ATOM 1361 O O . GLN A 1 182 ? -7.709 -13.969 8.188 1.00 85.12 182 GLN A O 1
ATOM 1366 N N . ALA A 1 183 ? -9.110 -12.894 6.795 1.00 82.12 183 ALA A N 1
ATOM 1367 C CA . ALA A 1 183 ? -9.960 -12.324 7.839 1.00 82.12 183 ALA A CA 1
ATOM 1368 C C . ALA A 1 183 ? -11.146 -13.220 8.228 1.00 82.12 183 ALA A C 1
ATOM 1370 O O . ALA A 1 183 ? -11.584 -13.194 9.380 1.00 82.12 183 ALA A O 1
ATOM 1371 N N . LEU A 1 184 ? -11.680 -14.001 7.288 1.00 87.38 184 LEU A N 1
ATOM 1372 C CA . LEU A 1 184 ? -12.891 -14.802 7.471 1.00 87.38 184 LEU A CA 1
ATOM 1373 C C . LEU A 1 184 ? -12.568 -16.304 7.533 1.00 87.38 184 LEU A C 1
ATOM 1375 O O . LEU A 1 184 ? -11.412 -16.716 7.438 1.00 87.38 184 LEU A O 1
ATOM 1379 N N . VAL A 1 185 ? -13.586 -17.135 7.768 1.00 86.19 185 VAL A N 1
ATOM 1380 C CA . VAL A 1 185 ? -13.470 -18.605 7.758 1.00 86.19 185 VAL A CA 1
ATOM 1381 C C . VAL A 1 185 ? -14.300 -19.149 6.613 1.00 86.19 185 VAL A C 1
ATOM 1383 O O . VAL A 1 185 ? -15.426 -18.709 6.398 1.00 86.19 185 VAL A O 1
ATOM 1386 N N . ARG A 1 186 ? -13.759 -20.106 5.858 1.00 88.06 186 ARG A N 1
ATOM 1387 C CA . ARG A 1 186 ? -14.495 -20.741 4.762 1.00 88.06 186 ARG A CA 1
ATOM 1388 C C . ARG A 1 186 ? -15.710 -21.492 5.303 1.00 88.06 186 ARG A C 1
ATOM 1390 O O . ARG A 1 186 ? -15.581 -22.330 6.191 1.00 88.06 186 ARG A O 1
ATOM 1397 N N . ARG A 1 187 ? -16.877 -21.237 4.711 1.00 86.00 187 ARG A N 1
ATOM 1398 C CA . ARG A 1 187 ? -18.085 -22.034 4.950 1.00 86.00 187 ARG A CA 1
ATOM 1399 C C . ARG A 1 187 ? -17.887 -23.467 4.473 1.00 86.00 187 ARG A C 1
ATOM 1401 O O . ARG A 1 187 ? -17.270 -23.695 3.427 1.00 86.00 187 ARG A O 1
ATOM 1408 N N . ALA A 1 188 ? -18.504 -24.402 5.195 1.00 83.19 188 ALA A N 1
ATOM 1409 C CA . ALA A 1 188 ? -18.596 -25.805 4.798 1.00 83.19 188 ALA A CA 1
ATOM 1410 C C . ALA A 1 188 ? -19.444 -25.987 3.528 1.00 83.19 188 ALA A C 1
ATOM 1412 O O . ALA A 1 188 ? -19.066 -26.740 2.636 1.00 83.19 188 ALA A O 1
ATOM 1413 N N . GLN A 1 189 ? -20.554 -25.250 3.414 1.00 86.69 189 GLN A N 1
ATOM 1414 C CA . GLN A 1 189 ? -21.405 -25.239 2.225 1.00 86.69 189 GLN A CA 1
ATOM 1415 C C . GLN A 1 189 ? -21.559 -23.824 1.674 1.00 86.69 189 GLN A C 1
ATOM 1417 O O . GLN A 1 189 ? -21.752 -22.859 2.415 1.00 86.69 189 GLN A O 1
ATOM 1422 N N . ARG A 1 190 ? -21.452 -23.705 0.351 1.00 86.69 190 ARG A N 1
ATOM 1423 C CA . ARG A 1 190 ? -21.600 -22.441 -0.366 1.00 86.69 190 ARG A CA 1
ATOM 1424 C C . ARG A 1 190 ? -23.080 -22.107 -0.536 1.00 86.69 190 ARG A C 1
ATOM 1426 O O . ARG A 1 190 ? -23.858 -22.961 -0.948 1.00 86.69 190 ARG A O 1
ATOM 1433 N N . SER A 1 191 ? -23.446 -20.852 -0.298 1.00 91.31 191 SER A N 1
ATOM 1434 C CA . SER A 1 191 ? -24.777 -20.344 -0.650 1.00 91.31 191 SER A CA 1
ATOM 1435 C C . SER A 1 191 ? -24.826 -20.006 -2.143 1.00 91.31 191 SER A C 1
ATOM 1437 O O . SER A 1 191 ? -24.104 -19.122 -2.613 1.00 91.31 191 SER A O 1
ATOM 1439 N N . ASN A 1 192 ? -25.665 -20.718 -2.899 1.00 92.12 192 ASN A N 1
ATOM 1440 C CA . ASN A 1 192 ? -25.834 -20.482 -4.336 1.00 92.12 192 ASN A CA 1
ATOM 1441 C C . ASN A 1 192 ? -26.562 -19.158 -4.613 1.00 92.12 192 ASN A C 1
ATOM 1443 O O . ASN A 1 192 ? -26.194 -18.447 -5.543 1.00 92.12 192 ASN A O 1
ATOM 1447 N N . THR A 1 193 ? -27.537 -18.791 -3.777 1.00 92.19 193 THR A N 1
ATOM 1448 C CA . THR A 1 193 ? -28.301 -17.542 -3.919 1.00 92.19 193 THR A CA 1
ATOM 1449 C C . THR A 1 193 ? -27.407 -16.320 -3.748 1.00 92.19 193 THR A C 1
ATOM 1451 O O . THR A 1 193 ? -27.392 -15.442 -4.608 1.00 92.19 193 THR A O 1
ATOM 1454 N N . ASP A 1 194 ? -26.598 -16.286 -2.684 1.00 91.31 194 ASP A N 1
ATOM 1455 C CA . ASP A 1 194 ? -25.671 -15.172 -2.457 1.00 91.31 194 ASP A CA 1
ATOM 1456 C C . ASP A 1 194 ? -24.611 -15.106 -3.561 1.00 91.31 194 ASP A C 1
ATOM 1458 O O . ASP A 1 194 ? -24.220 -14.026 -3.995 1.00 91.31 194 ASP A O 1
ATOM 1462 N N . PHE A 1 195 ? -24.178 -16.256 -4.084 1.00 92.94 195 PHE A N 1
ATOM 1463 C CA . PHE A 1 195 ? -23.225 -16.261 -5.185 1.00 92.94 195 PHE A CA 1
ATOM 1464 C C . PHE A 1 195 ? -23.808 -15.688 -6.486 1.00 92.94 195 PHE A C 1
ATOM 1466 O O . PHE A 1 195 ? -23.122 -14.937 -7.177 1.00 92.94 195 PHE A O 1
ATOM 1473 N N . LEU A 1 196 ? -25.070 -15.986 -6.806 1.00 94.56 196 LEU A N 1
ATOM 1474 C CA . LEU A 1 196 ? -25.747 -15.398 -7.966 1.00 94.56 196 LEU A CA 1
ATOM 1475 C C . LEU A 1 196 ? -25.885 -13.879 -7.824 1.00 94.56 196 LEU A C 1
ATOM 1477 O O . LEU A 1 196 ? -25.601 -13.147 -8.771 1.00 94.56 196 LEU A O 1
ATOM 1481 N N . ILE A 1 197 ? -26.235 -13.391 -6.631 1.00 94.44 197 ILE A N 1
ATOM 1482 C CA . ILE A 1 197 ? -26.304 -11.948 -6.355 1.00 94.44 197 ILE A CA 1
ATOM 1483 C C . ILE A 1 197 ? -24.923 -11.297 -6.519 1.00 94.44 197 ILE A C 1
ATOM 1485 O O . ILE A 1 197 ? -24.819 -10.200 -7.069 1.00 94.44 197 ILE A O 1
ATOM 1489 N N . ALA A 1 198 ? -23.850 -11.981 -6.115 1.00 93.19 198 ALA A N 1
ATOM 1490 C CA . ALA A 1 198 ? -22.493 -11.489 -6.322 1.00 93.19 198 ALA A CA 1
ATOM 1491 C C . ALA A 1 198 ? -22.157 -11.321 -7.815 1.00 93.19 198 ALA A C 1
ATOM 1493 O O . ALA A 1 198 ? -21.581 -10.302 -8.193 1.00 93.19 198 ALA A O 1
ATOM 1494 N N . ILE A 1 199 ? -22.560 -12.269 -8.672 1.00 94.12 199 ILE A N 1
ATOM 1495 C CA . ILE A 1 199 ? -22.376 -12.175 -10.133 1.00 94.12 199 ILE A CA 1
ATOM 1496 C C . ILE A 1 199 ? -23.141 -10.978 -10.706 1.00 94.12 199 ILE A C 1
ATOM 1498 O O . ILE A 1 199 ? -22.586 -10.231 -11.512 1.00 94.12 199 ILE A O 1
ATOM 1502 N N . VAL A 1 200 ? -24.383 -10.752 -10.264 1.00 94.69 200 VAL A N 1
ATOM 1503 C CA . VAL A 1 200 ? -25.164 -9.568 -10.662 1.00 94.69 200 VAL A CA 1
ATOM 1504 C C . VAL A 1 200 ? -24.444 -8.280 -10.250 1.00 94.69 200 VAL A C 1
ATOM 1506 O O . VAL A 1 200 ? -24.361 -7.341 -11.040 1.00 94.69 200 VAL A O 1
ATOM 1509 N N . GLY A 1 201 ? -23.850 -8.252 -9.053 1.00 93.19 201 GLY A N 1
ATOM 1510 C CA . GLY A 1 201 ? -23.003 -7.147 -8.601 1.00 93.19 201 GLY A CA 1
ATOM 1511 C C . GLY A 1 201 ? -21.798 -6.903 -9.517 1.00 93.19 201 GLY A C 1
ATOM 1512 O O . GLY A 1 201 ? -21.545 -5.764 -9.905 1.00 93.19 201 GLY A O 1
ATOM 1513 N N . VAL A 1 202 ? -21.093 -7.963 -9.929 1.00 92.06 202 VAL A N 1
ATOM 1514 C CA . VAL A 1 202 ? -19.961 -7.863 -10.871 1.00 92.06 202 VAL A CA 1
ATOM 1515 C C . VAL A 1 202 ? -20.421 -7.314 -12.222 1.00 92.06 202 VAL A C 1
ATOM 1517 O O . VAL A 1 202 ? -19.782 -6.414 -12.763 1.00 92.06 202 VAL A O 1
ATOM 1520 N N . ALA A 1 203 ? -21.547 -7.800 -12.748 1.00 92.94 203 ALA A N 1
ATOM 1521 C CA . ALA A 1 203 ? -22.109 -7.302 -14.000 1.00 92.94 203 ALA A CA 1
ATOM 1522 C C . ALA A 1 203 ? -22.468 -5.809 -13.909 1.00 92.94 203 ALA A C 1
ATOM 1524 O O . ALA A 1 203 ? -22.135 -5.044 -14.812 1.00 92.94 203 ALA A O 1
ATOM 1525 N N . ALA A 1 204 ? -23.068 -5.372 -12.796 1.00 92.62 204 ALA A N 1
ATOM 1526 C CA . ALA A 1 204 ? -23.365 -3.962 -12.542 1.00 92.62 204 ALA A CA 1
ATOM 1527 C C . ALA A 1 204 ? -22.092 -3.105 -12.404 1.00 92.62 204 ALA A C 1
ATOM 1529 O O . ALA A 1 204 ? -22.050 -1.986 -12.914 1.00 92.62 204 ALA A O 1
ATOM 1530 N N . ALA A 1 205 ? -21.038 -3.634 -11.774 1.00 88.50 205 ALA A N 1
ATOM 1531 C CA . ALA A 1 205 ? -19.741 -2.966 -11.671 1.00 88.50 205 ALA A CA 1
ATOM 1532 C C . ALA A 1 205 ? -19.112 -2.739 -13.055 1.00 88.50 205 ALA A C 1
ATOM 1534 O O . ALA A 1 205 ? -18.737 -1.614 -13.390 1.00 88.50 205 ALA A O 1
ATOM 1535 N N . ILE A 1 206 ? -19.066 -3.789 -13.882 1.00 87.88 206 ILE A N 1
ATOM 1536 C CA . ILE A 1 206 ? -18.559 -3.725 -15.259 1.00 87.88 206 ILE A CA 1
ATOM 1537 C C . ILE A 1 206 ? -19.403 -2.755 -16.089 1.00 87.88 206 ILE A C 1
ATOM 1539 O O . ILE A 1 206 ? -18.852 -1.901 -16.778 1.00 87.88 206 ILE A O 1
ATOM 1543 N N . PHE A 1 207 ? -20.732 -2.834 -15.991 1.00 88.75 207 PHE A N 1
ATOM 1544 C CA . PHE A 1 207 ? -21.637 -1.919 -16.682 1.00 88.75 207 PHE A CA 1
ATOM 1545 C C . PHE A 1 207 ? -21.389 -0.455 -16.294 1.00 88.75 207 PHE A C 1
ATOM 1547 O O . PHE A 1 207 ? -21.316 0.403 -17.174 1.00 88.75 207 PHE A O 1
ATOM 1554 N N . GLY A 1 208 ? -21.201 -0.167 -15.002 1.00 87.38 208 GLY A N 1
ATOM 1555 C CA . GLY A 1 208 ? -20.877 1.175 -14.518 1.00 87.38 208 GLY A CA 1
ATOM 1556 C C . GLY A 1 208 ? -19.567 1.709 -15.100 1.00 87.38 208 GLY A C 1
ATOM 1557 O O . GLY A 1 208 ? -19.537 2.819 -15.624 1.00 87.38 208 GLY A O 1
ATOM 1558 N N . VAL A 1 209 ? -18.503 0.897 -15.097 1.00 83.94 209 VAL A N 1
ATOM 1559 C CA . VAL A 1 209 ? -17.196 1.273 -15.675 1.00 83.94 209 VAL A CA 1
ATOM 1560 C C . VAL A 1 209 ? -17.282 1.479 -17.190 1.00 83.94 209 VAL A C 1
ATOM 1562 O O . VAL A 1 209 ? -16.773 2.468 -17.712 1.00 83.94 209 VAL A O 1
ATOM 1565 N N . LEU A 1 210 ? -17.957 0.582 -17.912 1.00 83.06 210 LEU A N 1
ATOM 1566 C CA . LEU A 1 210 ? -18.128 0.708 -19.362 1.00 83.06 210 LEU A CA 1
ATOM 1567 C C . LEU A 1 210 ? -18.956 1.939 -19.739 1.00 83.06 210 LEU A C 1
ATOM 1569 O O . LEU A 1 210 ? -18.667 2.582 -20.745 1.00 83.06 210 LEU A O 1
ATOM 1573 N N . THR A 1 211 ? -19.973 2.269 -18.942 1.00 83.69 211 THR A N 1
ATOM 1574 C CA . THR A 1 211 ? -20.803 3.457 -19.170 1.00 83.69 211 THR A CA 1
ATOM 1575 C C . THR A 1 211 ? -20.009 4.730 -18.890 1.00 83.69 211 THR A C 1
ATOM 1577 O O . THR A 1 211 ? -20.036 5.630 -19.721 1.00 83.69 211 THR A O 1
ATOM 1580 N N . LEU A 1 212 ? -19.214 4.765 -17.812 1.00 81.88 212 LEU A N 1
ATOM 1581 C CA . LEU A 1 212 ? -18.286 5.866 -17.511 1.00 81.88 212 LEU A CA 1
ATOM 1582 C C . LEU A 1 212 ? -17.319 6.159 -18.667 1.00 81.88 212 LEU A C 1
ATOM 1584 O O . LEU A 1 212 ? -17.018 7.314 -18.929 1.00 81.88 212 LEU A O 1
ATOM 1588 N N . HIS A 1 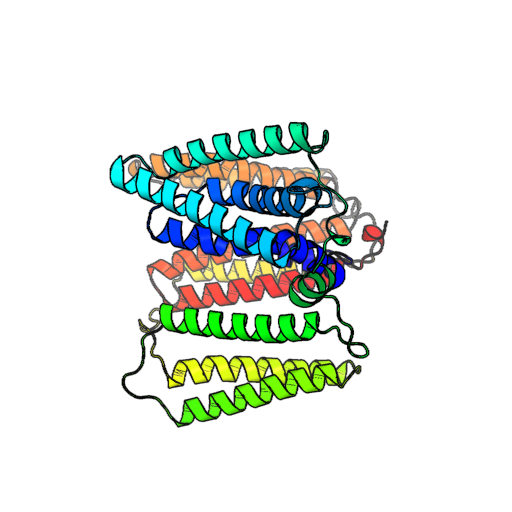213 ? -16.854 5.130 -19.380 1.00 77.12 213 HIS A N 1
ATOM 1589 C CA . HIS A 1 213 ? -15.976 5.306 -20.542 1.00 77.12 213 HIS A CA 1
ATOM 1590 C C . HIS A 1 213 ? -16.693 5.735 -21.828 1.00 77.12 213 HIS A C 1
ATOM 1592 O O . HIS A 1 213 ? -16.031 6.046 -22.814 1.00 77.12 213 HIS A O 1
ATOM 1598 N N . ARG A 1 214 ? -18.028 5.718 -21.851 1.00 79.62 214 ARG A N 1
ATOM 1599 C CA . ARG A 1 214 ? -18.837 6.075 -23.026 1.00 79.62 214 ARG A CA 1
ATOM 1600 C C . ARG A 1 214 ? -19.588 7.391 -22.861 1.00 79.62 214 ARG A C 1
ATOM 1602 O O . ARG A 1 214 ? -20.188 7.853 -23.827 1.00 79.62 214 ARG A O 1
ATOM 1609 N N . THR A 1 215 ? -19.602 7.974 -21.663 1.00 79.81 215 THR A N 1
ATOM 1610 C CA . THR A 1 215 ? -20.342 9.201 -21.369 1.00 79.81 215 THR A CA 1
ATOM 1611 C C . THR A 1 215 ? -19.419 10.307 -20.880 1.00 79.81 215 THR A C 1
ATOM 1613 O O . THR A 1 215 ? -18.708 10.131 -19.903 1.00 79.81 215 THR A O 1
ATOM 1616 N N . ASP A 1 216 ? -19.523 11.494 -21.476 1.00 80.94 216 ASP A N 1
ATOM 1617 C CA . ASP A 1 216 ? -18.828 12.696 -20.982 1.00 80.94 216 ASP A CA 1
ATOM 1618 C C . ASP A 1 216 ? -19.747 13.622 -20.166 1.00 80.94 216 ASP A C 1
ATOM 1620 O O . ASP A 1 216 ? -19.321 14.635 -19.613 1.00 80.94 216 ASP A O 1
ATOM 1624 N N . SER A 1 217 ? -21.035 13.279 -20.054 1.00 85.31 217 SER A N 1
ATOM 1625 C CA . SER A 1 217 ? -21.996 14.072 -19.283 1.00 85.31 217 SER A CA 1
ATOM 1626 C C . SER A 1 217 ? -21.813 13.877 -17.775 1.00 85.31 217 SER A C 1
ATOM 1628 O O . SER A 1 217 ? -21.666 12.751 -17.299 1.00 85.31 217 SER A O 1
ATOM 1630 N N . VAL A 1 218 ? -21.925 14.962 -17.002 1.00 80.12 218 VAL A N 1
ATOM 1631 C CA . VAL A 1 218 ? -21.833 14.917 -15.531 1.00 80.12 218 VAL A CA 1
ATOM 1632 C C . VAL A 1 218 ? -22.881 13.968 -14.941 1.00 80.12 218 VAL A C 1
ATOM 1634 O O . VAL A 1 218 ? -22.541 13.105 -14.138 1.00 80.12 218 VAL A O 1
ATOM 1637 N N . ASN A 1 219 ? -24.138 14.063 -15.383 1.00 81.50 219 ASN A N 1
ATOM 1638 C CA . ASN A 1 219 ? -25.223 13.221 -14.870 1.00 81.50 219 ASN A CA 1
ATOM 1639 C C . ASN A 1 219 ? -25.028 11.739 -15.223 1.00 81.50 219 ASN A C 1
ATOM 1641 O O . ASN A 1 219 ? -25.230 10.878 -14.367 1.00 81.50 219 ASN A O 1
ATOM 1645 N N . GLY A 1 220 ? -24.597 11.443 -16.455 1.00 79.50 220 GLY A N 1
ATOM 1646 C CA . GLY A 1 220 ? -24.276 10.081 -16.884 1.00 79.50 220 GLY A CA 1
ATOM 1647 C C . GLY A 1 220 ? -23.129 9.484 -16.074 1.00 79.50 220 GLY A C 1
ATOM 1648 O O . GLY A 1 220 ? -23.247 8.364 -15.586 1.00 79.50 220 GLY A O 1
ATOM 1649 N N . ASN A 1 221 ? -22.082 10.272 -15.818 1.00 81.69 221 ASN A N 1
ATOM 1650 C CA . ASN A 1 221 ? -20.932 9.845 -15.024 1.00 81.69 221 ASN A CA 1
ATOM 1651 C C . ASN A 1 221 ? -21.278 9.624 -13.552 1.00 81.69 221 ASN A C 1
ATOM 1653 O O . ASN A 1 221 ? -20.820 8.650 -12.955 1.00 81.69 221 ASN A O 1
ATOM 1657 N N . VAL A 1 222 ? -22.128 10.471 -12.968 1.00 83.44 222 VAL A N 1
ATOM 1658 C CA . VAL A 1 222 ? -22.624 10.264 -11.600 1.00 83.44 222 VAL A CA 1
ATOM 1659 C C . VAL A 1 222 ? -23.439 8.976 -11.520 1.00 83.44 222 VAL A C 1
ATOM 1661 O O . VAL A 1 222 ? -23.177 8.148 -10.649 1.00 83.44 222 VAL A O 1
ATOM 1664 N N . LEU A 1 223 ? -24.390 8.768 -12.435 1.00 86.75 223 LEU A N 1
ATOM 1665 C CA . LEU A 1 223 ? -25.237 7.576 -12.424 1.00 86.75 223 LEU A CA 1
ATOM 1666 C C . LEU A 1 223 ? -24.415 6.298 -12.631 1.00 86.75 223 LEU A C 1
ATOM 1668 O O . LEU A 1 223 ? -24.533 5.353 -11.852 1.00 86.75 223 LEU A O 1
ATOM 1672 N N . ALA A 1 224 ? -23.545 6.287 -13.640 1.00 87.88 224 ALA A N 1
ATOM 1673 C CA . ALA A 1 224 ? -22.671 5.163 -13.947 1.00 87.88 224 ALA A CA 1
ATOM 1674 C C . ALA A 1 224 ? -21.693 4.863 -12.800 1.00 87.88 224 ALA A C 1
ATOM 1676 O O . ALA A 1 224 ? -21.497 3.700 -12.445 1.00 87.88 224 ALA A O 1
ATOM 1677 N N . GLY A 1 225 ? -21.149 5.901 -12.157 1.00 84.19 225 GLY A N 1
ATOM 1678 C CA . GLY A 1 225 ? -20.306 5.770 -10.971 1.00 84.19 225 GLY A CA 1
ATOM 1679 C C . GLY A 1 225 ? -21.048 5.177 -9.772 1.00 84.19 225 GLY A C 1
ATOM 1680 O O . GLY A 1 225 ? -20.529 4.270 -9.122 1.00 84.19 225 GLY A O 1
ATOM 1681 N N . VAL A 1 226 ? -22.279 5.625 -9.502 1.00 88.19 226 VAL A N 1
ATOM 1682 C CA . VAL A 1 226 ? -23.117 5.085 -8.417 1.00 88.19 226 VAL A CA 1
ATOM 1683 C C . VAL A 1 226 ? -23.470 3.623 -8.675 1.00 88.19 226 VAL A C 1
ATOM 1685 O O . VAL A 1 226 ? -23.287 2.788 -7.789 1.00 88.19 226 VAL A O 1
ATOM 1688 N N . VAL A 1 227 ? -23.916 3.287 -9.889 1.00 90.88 227 VAL A N 1
ATOM 1689 C CA . VAL A 1 227 ? -24.229 1.902 -10.276 1.00 90.88 227 VAL A CA 1
ATOM 1690 C C . VAL A 1 227 ? -22.984 1.020 -10.180 1.00 90.88 227 VAL A C 1
ATOM 1692 O O . VAL A 1 227 ? -23.050 -0.064 -9.600 1.00 90.88 227 VAL A O 1
ATOM 1695 N N . GLY A 1 228 ? -21.839 1.501 -10.669 1.00 90.44 228 GLY A N 1
ATOM 1696 C CA . GLY A 1 228 ? -20.572 0.778 -10.608 1.00 90.44 228 GLY A CA 1
ATOM 1697 C C . GLY A 1 228 ? -20.106 0.511 -9.174 1.00 90.44 228 GLY A C 1
ATOM 1698 O O . GLY A 1 228 ? -19.697 -0.605 -8.839 1.00 90.44 228 GLY A O 1
ATOM 1699 N N . LEU A 1 229 ? -20.221 1.511 -8.295 1.00 88.50 229 LEU A N 1
ATOM 1700 C CA . LEU A 1 229 ? -19.840 1.403 -6.887 1.00 88.50 229 LEU A CA 1
ATOM 1701 C C . LEU A 1 229 ? -20.773 0.468 -6.115 1.00 88.50 229 LEU A C 1
ATOM 1703 O O . LEU A 1 229 ? -20.294 -0.412 -5.400 1.00 88.50 229 LEU A O 1
ATOM 1707 N N . ILE A 1 230 ? -22.091 0.608 -6.291 1.00 90.75 230 ILE A N 1
ATOM 1708 C CA . ILE A 1 230 ? -23.076 -0.294 -5.679 1.00 90.75 230 ILE A CA 1
ATOM 1709 C C . ILE A 1 230 ? -22.843 -1.723 -6.170 1.00 90.75 230 ILE A C 1
ATOM 1711 O O . ILE A 1 230 ? -22.773 -2.636 -5.350 1.00 90.75 230 ILE A O 1
ATOM 1715 N N . GLY A 1 231 ? -22.647 -1.915 -7.477 1.00 91.31 231 GLY A N 1
ATOM 1716 C CA . GLY A 1 231 ? -22.324 -3.214 -8.063 1.00 91.31 231 GLY A CA 1
ATOM 1717 C C . GLY A 1 231 ? -21.084 -3.841 -7.427 1.00 91.31 231 GLY A C 1
ATOM 1718 O O . GLY A 1 231 ? -21.120 -4.993 -7.001 1.00 91.31 231 GLY A O 1
ATOM 1719 N N . THR A 1 232 ? -20.018 -3.056 -7.253 1.00 90.56 232 THR A N 1
ATOM 1720 C CA . THR A 1 232 ? -18.772 -3.511 -6.613 1.00 90.56 232 THR A CA 1
ATOM 1721 C C . THR A 1 232 ? -18.992 -3.911 -5.151 1.00 90.56 232 THR A C 1
ATOM 1723 O O . THR A 1 232 ? -18.530 -4.968 -4.720 1.00 90.56 232 THR A O 1
ATOM 1726 N N . VAL A 1 233 ? -19.738 -3.112 -4.380 1.00 91.12 233 VAL A N 1
ATOM 1727 C CA . VAL A 1 233 ? -20.065 -3.428 -2.979 1.00 91.12 233 VAL A CA 1
ATOM 1728 C C . VAL A 1 233 ? -20.906 -4.700 -2.888 1.00 91.12 233 VAL A C 1
ATOM 1730 O O . VAL A 1 233 ? -20.601 -5.576 -2.079 1.00 91.12 233 VAL A O 1
ATOM 1733 N N . VAL A 1 234 ? -21.928 -4.834 -3.736 1.00 92.75 234 VAL A N 1
ATOM 1734 C CA . VAL A 1 234 ? -22.775 -6.031 -3.812 1.00 92.75 234 VAL A CA 1
ATOM 1735 C C . VAL A 1 234 ? -21.929 -7.253 -4.165 1.00 92.75 234 VAL A C 1
ATOM 1737 O O . VAL A 1 234 ? -22.011 -8.260 -3.466 1.00 92.75 234 VAL A O 1
ATOM 1740 N N . ALA A 1 235 ? -21.059 -7.155 -5.171 1.00 93.06 235 ALA A N 1
ATOM 1741 C CA . ALA A 1 235 ? -20.159 -8.234 -5.563 1.00 93.06 235 ALA A CA 1
ATOM 1742 C C . ALA A 1 235 ? -19.307 -8.719 -4.383 1.00 93.06 235 ALA A C 1
ATOM 1744 O O . ALA A 1 235 ? -19.304 -9.910 -4.075 1.00 93.06 235 ALA A O 1
ATOM 1745 N N . ILE A 1 236 ? -18.639 -7.800 -3.680 1.00 91.94 236 ILE A N 1
ATOM 1746 C CA . ILE A 1 236 ? -17.749 -8.133 -2.559 1.00 91.94 236 ILE A CA 1
ATOM 1747 C C . ILE A 1 236 ? -18.539 -8.729 -1.389 1.00 91.94 236 ILE A C 1
ATOM 1749 O O . ILE A 1 236 ? -18.185 -9.793 -0.883 1.00 91.94 236 ILE A O 1
ATOM 1753 N N . VAL A 1 237 ? -19.618 -8.069 -0.956 1.00 91.50 237 VAL A N 1
ATOM 1754 C CA . VAL A 1 237 ? -20.388 -8.478 0.230 1.00 91.50 237 VAL A CA 1
ATOM 1755 C C . VAL A 1 237 ? -21.067 -9.823 0.008 1.00 91.50 237 VAL A C 1
ATOM 1757 O O . VAL A 1 237 ? -21.000 -10.696 0.875 1.00 91.50 237 VAL A O 1
ATOM 1760 N N . PHE A 1 238 ? -21.716 -10.019 -1.138 1.00 93.19 238 PHE A N 1
ATOM 1761 C CA . PHE A 1 238 ? -22.430 -11.263 -1.403 1.00 93.19 238 PHE A CA 1
ATOM 1762 C C . PHE A 1 238 ? -21.484 -12.411 -1.750 1.00 93.19 238 PHE A C 1
ATOM 1764 O O . PHE A 1 238 ? -21.737 -13.534 -1.321 1.00 93.19 238 PHE A O 1
ATOM 1771 N N . TYR A 1 239 ? -20.339 -12.150 -2.392 1.00 92.81 239 TYR A N 1
ATOM 1772 C CA . TYR A 1 239 ? -19.293 -13.166 -2.525 1.00 92.81 239 TYR A CA 1
ATOM 1773 C C . TYR A 1 239 ? -18.757 -13.593 -1.152 1.00 92.81 239 TYR A C 1
ATOM 1775 O O . TYR A 1 239 ? -18.639 -14.791 -0.875 1.00 92.81 239 TYR A O 1
ATOM 1783 N N . ALA A 1 240 ? -18.509 -12.624 -0.261 1.00 90.62 240 ALA A N 1
ATOM 1784 C CA . ALA A 1 240 ? -18.076 -12.896 1.103 1.00 90.62 240 ALA A CA 1
ATOM 1785 C C . ALA A 1 240 ? -19.100 -13.763 1.853 1.00 90.62 240 ALA A C 1
ATOM 1787 O O . ALA A 1 240 ? -18.736 -14.792 2.415 1.00 90.62 240 ALA A O 1
ATOM 1788 N N . ARG A 1 241 ? -20.391 -13.405 1.807 1.00 89.56 241 ARG A N 1
ATOM 1789 C CA . ARG A 1 241 ? -21.473 -14.177 2.450 1.00 89.56 241 ARG A CA 1
ATOM 1790 C C . ARG A 1 241 ? -21.652 -15.565 1.842 1.00 89.56 241 ARG A C 1
ATOM 1792 O O . ARG A 1 241 ? -21.901 -16.512 2.582 1.00 89.56 241 ARG A O 1
ATOM 1799 N N . ALA A 1 242 ? -21.488 -15.696 0.527 1.00 91.31 242 ALA A N 1
ATOM 1800 C CA . ALA A 1 242 ? -21.641 -16.967 -0.169 1.00 91.31 242 ALA A CA 1
ATOM 1801 C C . ALA A 1 242 ? -20.584 -17.997 0.241 1.00 91.31 242 ALA A C 1
ATOM 1803 O O . ALA A 1 242 ? -20.882 -19.194 0.299 1.00 91.31 242 ALA A O 1
ATOM 1804 N N . ARG A 1 243 ? -19.347 -17.544 0.487 1.00 90.56 243 ARG A N 1
ATOM 1805 C CA . ARG A 1 243 ? -18.186 -18.422 0.681 1.00 90.56 243 ARG A CA 1
ATOM 1806 C C . ARG A 1 243 ? -17.660 -18.468 2.113 1.00 90.56 243 ARG A C 1
ATOM 1808 O O . ARG A 1 243 ? -17.047 -19.475 2.472 1.00 90.56 243 ARG A O 1
ATOM 1815 N N . PHE A 1 244 ? -17.905 -17.438 2.918 1.00 90.56 244 PHE A N 1
ATOM 1816 C CA . PHE A 1 244 ? -17.272 -17.258 4.220 1.00 90.56 244 PHE A CA 1
ATOM 1817 C C . PHE A 1 244 ? -18.264 -16.978 5.360 1.00 90.56 244 PHE A C 1
ATOM 1819 O O . PHE A 1 244 ? -19.380 -16.492 5.160 1.00 90.56 244 PHE A O 1
ATOM 1826 N N . ASP A 1 245 ? -17.822 -17.297 6.571 1.00 84.81 245 ASP A N 1
ATOM 1827 C CA . ASP A 1 245 ? -18.429 -16.951 7.851 1.00 84.81 245 ASP A CA 1
ATOM 1828 C C . ASP A 1 245 ? -17.486 -16.052 8.664 1.00 84.81 245 ASP A C 1
ATOM 1830 O O . ASP A 1 245 ? -16.261 -16.070 8.498 1.00 84.81 245 ASP A O 1
ATOM 1834 N N . GLY A 1 246 ? -18.063 -15.243 9.554 1.00 76.31 246 GLY A N 1
ATOM 1835 C CA . GLY A 1 246 ? -17.292 -14.430 10.493 1.00 76.31 246 GLY A CA 1
ATOM 1836 C C . GLY A 1 246 ? -16.650 -15.294 11.581 1.00 76.31 246 GLY A C 1
ATOM 1837 O O . GLY A 1 246 ? -17.305 -16.183 12.119 1.00 76.31 246 GLY A O 1
ATOM 1838 N N . ARG A 1 247 ? -15.386 -15.008 11.932 1.00 69.50 247 ARG A N 1
ATOM 1839 C CA . ARG A 1 247 ? -14.649 -15.722 12.996 1.00 69.50 247 ARG A CA 1
ATOM 1840 C C . ARG A 1 247 ? -15.311 -15.615 14.367 1.00 69.50 247 ARG A C 1
ATOM 1842 O O . ARG A 1 247 ? -15.332 -16.585 15.111 1.00 69.50 247 ARG A O 1
ATOM 1849 N N . GLU A 1 248 ? -15.863 -14.447 14.685 1.00 70.19 248 GLU A N 1
ATOM 1850 C CA . GLU A 1 248 ? -16.500 -14.167 15.970 1.00 70.19 248 GLU A CA 1
ATOM 1851 C C . GLU A 1 248 ? -17.791 -13.371 15.771 1.00 70.19 248 GLU A C 1
ATOM 1853 O O . GLU A 1 248 ? -17.900 -12.524 14.877 1.00 70.19 248 GLU A O 1
ATOM 1858 N N . LYS A 1 249 ? -18.785 -13.615 16.629 1.00 70.81 249 LYS A N 1
ATOM 1859 C CA . LYS A 1 249 ? -20.003 -12.802 16.656 1.00 70.81 249 LYS A CA 1
ATOM 1860 C C . LYS A 1 249 ? -19.661 -11.425 17.234 1.00 70.81 249 LYS A C 1
ATOM 1862 O O . LYS A 1 249 ? -19.041 -11.321 18.288 1.00 70.81 249 LYS A O 1
ATOM 1867 N N . LEU A 1 250 ? -20.093 -10.358 16.562 1.00 75.00 250 LEU A N 1
ATOM 1868 C CA . LEU A 1 250 ? -19.966 -8.992 17.074 1.00 75.00 250 LEU A CA 1
ATOM 1869 C C . LEU A 1 250 ? -20.930 -8.802 18.254 1.00 75.00 250 LEU A C 1
ATOM 1871 O O . LEU A 1 250 ? -22.136 -8.647 18.052 1.00 75.00 250 LEU A O 1
ATOM 1875 N N . VAL A 1 251 ? -20.402 -8.802 19.480 1.00 79.81 251 VAL A N 1
ATOM 1876 C CA . VAL A 1 251 ? -21.188 -8.688 20.721 1.00 79.81 251 VAL A CA 1
ATOM 1877 C C . VAL A 1 251 ? -20.821 -7.402 21.484 1.00 79.81 251 VAL A C 1
ATOM 1879 O O . VAL A 1 251 ? -19.786 -6.766 21.251 1.00 79.81 251 VAL A O 1
ATOM 1882 N N . GLY A 1 252 ? -21.718 -6.973 22.370 1.00 82.94 252 GLY A N 1
ATOM 1883 C CA . GLY A 1 252 ? -21.522 -5.855 23.292 1.00 82.94 252 GLY A CA 1
ATOM 1884 C C . GLY A 1 252 ? -22.291 -4.590 22.905 1.00 82.94 252 GLY A C 1
ATOM 1885 O O . GLY A 1 252 ? -22.496 -4.284 21.727 1.00 82.94 252 GLY A O 1
ATOM 1886 N N . SER A 1 253 ? -22.732 -3.858 23.926 1.00 87.38 253 SER A N 1
ATOM 1887 C CA . SER A 1 253 ? -23.375 -2.547 23.815 1.00 87.38 253 SER A CA 1
ATOM 1888 C C . SER A 1 253 ? -22.336 -1.420 23.841 1.00 87.38 253 SER A C 1
ATOM 1890 O O . SER A 1 253 ? -21.153 -1.655 24.084 1.00 87.38 253 SER A O 1
ATOM 1892 N N . LEU A 1 254 ? -22.762 -0.188 23.543 1.00 87.94 254 LEU A N 1
ATOM 1893 C CA . LEU A 1 254 ? -21.876 0.977 23.552 1.00 87.94 254 LEU A CA 1
ATOM 1894 C C . LEU A 1 254 ? -21.531 1.346 25.002 1.00 87.94 254 LEU A C 1
ATOM 1896 O O . LEU A 1 254 ? -22.443 1.763 25.724 1.00 87.94 254 LEU A O 1
ATOM 1900 N N . PRO A 1 255 ? -20.256 1.264 25.431 1.00 88.69 255 PRO A N 1
ATOM 1901 C CA . PRO A 1 255 ? -19.890 1.621 26.797 1.00 88.69 255 PRO A CA 1
ATOM 1902 C C . PRO A 1 255 ? -20.124 3.108 27.066 1.00 88.69 255 PRO A C 1
ATOM 1904 O O . PRO A 1 255 ? -19.840 3.951 26.211 1.00 88.69 255 PRO A O 1
ATOM 1907 N N . ASP A 1 256 ? -20.563 3.457 28.275 1.00 88.81 256 ASP A N 1
ATOM 1908 C CA . ASP A 1 256 ? -20.840 4.854 28.641 1.00 88.81 256 ASP A CA 1
ATOM 1909 C C . ASP A 1 256 ? -19.603 5.752 28.544 1.00 88.81 256 ASP A C 1
ATOM 1911 O O . ASP A 1 256 ? -19.694 6.907 28.120 1.00 88.81 256 ASP A O 1
ATOM 1915 N N . ALA A 1 257 ? -18.423 5.196 28.834 1.00 83.62 257 ALA A N 1
ATOM 1916 C CA . ALA A 1 257 ? -17.146 5.880 28.651 1.00 83.62 257 ALA A CA 1
ATOM 1917 C C . ALA A 1 257 ? -16.898 6.285 27.185 1.00 83.62 257 ALA A C 1
ATOM 1919 O O . ALA A 1 257 ? -16.318 7.339 26.933 1.00 83.62 257 ALA A O 1
ATOM 1920 N N . SER A 1 258 ? -17.364 5.490 26.215 1.00 87.81 258 SER A N 1
ATOM 1921 C CA . SER A 1 258 ? -17.210 5.776 24.783 1.00 87.81 258 SER A CA 1
ATOM 1922 C C . SER A 1 258 ? -18.221 6.801 24.272 1.00 87.81 258 SER A C 1
ATOM 1924 O O . SER A 1 258 ? -17.889 7.540 23.348 1.00 87.81 258 SER A O 1
ATOM 1926 N N . LYS A 1 259 ? -19.425 6.890 24.859 1.00 90.19 259 LYS A N 1
ATOM 1927 C CA . LYS A 1 259 ? -20.505 7.783 24.390 1.00 90.19 259 LYS A CA 1
ATOM 1928 C C . LYS A 1 259 ? -20.071 9.246 24.328 1.00 90.19 259 LYS A C 1
ATOM 1930 O O . LYS A 1 259 ? -20.267 9.901 23.309 1.00 90.19 259 LYS A O 1
ATOM 1935 N N . LYS A 1 260 ? -19.435 9.741 25.397 1.00 89.81 260 LYS A N 1
ATOM 1936 C CA . LYS A 1 260 ? -18.976 11.138 25.484 1.00 89.81 260 LYS A CA 1
ATOM 1937 C C . LYS A 1 260 ? -17.933 11.449 24.412 1.00 89.81 260 LYS A C 1
ATOM 1939 O O . LYS A 1 260 ? -18.071 12.426 23.687 1.00 89.81 260 LYS A O 1
ATOM 1944 N N . PHE A 1 261 ? -16.925 10.589 24.268 1.00 88.44 261 PHE A N 1
ATOM 1945 C CA . PHE A 1 261 ? -15.897 10.762 23.242 1.00 88.44 261 PHE A CA 1
ATOM 1946 C C . PHE A 1 261 ? -16.461 10.633 21.828 1.00 88.44 261 PHE A C 1
ATOM 1948 O O . PHE A 1 261 ? -16.059 11.382 20.949 1.00 88.44 261 PHE A O 1
ATOM 1955 N N . LEU A 1 262 ? -17.419 9.735 21.598 1.00 90.12 262 LEU A N 1
ATOM 1956 C CA . LEU A 1 262 ? -18.067 9.610 20.296 1.00 90.12 262 LEU A CA 1
ATOM 1957 C C . LEU A 1 262 ? -18.842 1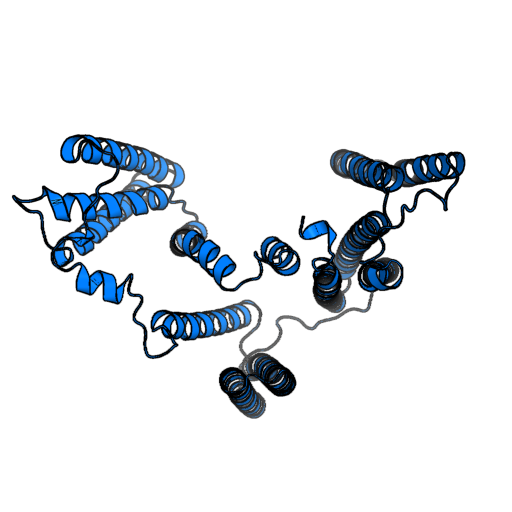0.883 19.929 1.00 90.12 262 LEU A C 1
ATOM 1959 O O . LEU A 1 262 ? -18.725 11.359 18.804 1.00 90.12 262 LEU A O 1
ATOM 1963 N N . ALA A 1 263 ? -19.576 11.458 20.886 1.00 90.50 263 ALA A N 1
ATOM 1964 C CA . ALA A 1 263 ? -20.310 12.705 20.697 1.00 90.50 263 ALA A CA 1
ATOM 1965 C C . ALA A 1 263 ? -19.373 13.888 20.404 1.00 90.50 263 ALA A C 1
ATOM 1967 O O . ALA A 1 263 ? -19.594 14.609 19.434 1.00 90.50 263 ALA A O 1
ATOM 1968 N N . PHE A 1 264 ? -18.290 14.052 21.173 1.00 86.62 264 PHE A N 1
ATOM 1969 C CA . PHE A 1 264 ? -17.280 15.081 20.891 1.00 86.62 264 PHE A CA 1
ATOM 1970 C C . PHE A 1 264 ? -16.560 14.849 19.559 1.00 86.62 264 PHE A C 1
ATOM 1972 O O . PHE A 1 264 ? -16.256 15.808 18.855 1.00 86.62 264 PHE A O 1
ATOM 1979 N N . GLY A 1 265 ? -16.334 13.586 19.189 1.00 84.19 265 GLY A N 1
ATOM 1980 C CA . GLY A 1 265 ? -15.796 13.203 17.888 1.00 84.19 265 GLY A CA 1
ATOM 1981 C C . GLY A 1 265 ? -16.678 13.700 16.749 1.00 84.19 265 GLY A C 1
ATOM 1982 O O . GLY A 1 265 ? -16.219 14.448 15.893 1.00 84.19 265 GLY A O 1
ATOM 1983 N N . LEU A 1 266 ? -17.965 13.351 16.787 1.00 91.62 266 LEU A N 1
ATOM 1984 C CA . LEU A 1 266 ? -18.963 13.785 15.807 1.00 91.62 266 LEU A CA 1
ATOM 1985 C C . LEU A 1 266 ? -19.127 15.310 15.764 1.00 91.62 266 LEU A C 1
ATOM 1987 O O . LEU A 1 266 ? -19.200 15.878 14.678 1.00 91.62 266 LEU A O 1
ATOM 1991 N N . LEU A 1 267 ? -19.125 15.976 16.922 1.00 89.38 267 LEU A N 1
ATOM 1992 C CA . LEU A 1 267 ? -19.159 17.437 17.004 1.00 89.38 267 LEU A CA 1
ATOM 1993 C C . LEU A 1 267 ? -17.939 18.061 16.311 1.00 89.38 267 LEU A C 1
ATOM 1995 O O . LEU A 1 267 ? -18.092 18.990 15.526 1.00 89.38 267 LEU A O 1
ATOM 1999 N N . GLY A 1 268 ? -16.736 17.534 16.552 1.00 82.69 268 GLY A N 1
ATOM 2000 C CA . GLY A 1 268 ? -15.519 18.006 15.890 1.00 82.69 268 GLY A CA 1
ATOM 2001 C C . GLY A 1 268 ? -15.564 17.818 14.371 1.00 82.69 268 GLY A C 1
ATOM 2002 O O . GLY A 1 268 ? -15.162 18.714 13.637 1.00 82.69 268 GLY A O 1
ATOM 2003 N N . VAL A 1 269 ? -16.126 16.704 13.886 1.00 87.19 269 VAL A N 1
ATOM 2004 C CA . VAL A 1 269 ? -16.348 16.474 12.443 1.00 87.19 269 VAL A CA 1
ATOM 2005 C C . VAL A 1 269 ? -17.331 17.477 11.867 1.00 87.19 269 VAL A C 1
ATOM 2007 O O . VAL A 1 269 ? -17.091 18.002 10.785 1.00 87.19 269 VAL A O 1
ATOM 2010 N N . PHE A 1 270 ? -18.421 17.752 12.581 1.00 88.81 270 PHE A N 1
ATOM 2011 C CA . PHE A 1 270 ? -19.408 18.738 12.164 1.00 88.81 270 PHE A CA 1
ATOM 2012 C C . PHE A 1 270 ? -18.776 20.130 12.071 1.00 88.81 270 PHE A C 1
ATOM 2014 O O . PHE A 1 270 ? -18.842 20.763 11.024 1.00 88.81 270 PHE A O 1
ATOM 2021 N N . VAL A 1 271 ? -18.072 20.573 13.117 1.00 83.62 271 VAL A N 1
ATOM 2022 C CA . VAL A 1 271 ? -17.375 21.867 13.113 1.00 83.62 271 VAL A CA 1
ATOM 2023 C C . VAL A 1 271 ? -16.347 21.932 11.982 1.00 83.62 271 VAL A C 1
ATOM 2025 O O . VAL A 1 271 ? -16.334 22.908 11.242 1.00 83.62 271 VAL A O 1
ATOM 2028 N N . ALA A 1 272 ? -15.528 20.893 11.796 1.00 80.94 272 ALA A N 1
ATOM 2029 C CA . ALA A 1 272 ? -14.520 20.856 10.737 1.00 80.94 272 ALA A CA 1
ATOM 2030 C C . ALA A 1 272 ? -15.136 20.846 9.327 1.00 80.94 272 ALA A C 1
ATOM 2032 O O . ALA A 1 272 ? -14.661 21.551 8.445 1.00 80.94 272 ALA A O 1
ATOM 2033 N N . GLY A 1 273 ? -16.197 20.070 9.102 1.00 82.75 273 GLY A N 1
ATOM 2034 C CA . GLY A 1 273 ? -16.828 19.962 7.787 1.00 82.75 273 GLY A CA 1
ATOM 2035 C C . GLY A 1 273 ? -17.666 21.179 7.398 1.00 82.75 273 GLY A C 1
ATOM 2036 O O . GLY A 1 273 ? -17.761 21.496 6.216 1.00 82.75 273 GLY A O 1
ATOM 2037 N N . PHE A 1 274 ? -18.242 21.884 8.376 1.00 83.88 274 PHE A N 1
ATOM 2038 C CA . PHE A 1 274 ? -19.103 23.050 8.146 1.00 83.88 274 PHE A CA 1
ATOM 2039 C C . PHE A 1 274 ? -18.416 24.398 8.402 1.00 83.88 274 PHE A C 1
ATOM 2041 O O . PHE A 1 274 ? -19.022 25.443 8.166 1.00 83.88 274 PHE A O 1
ATOM 2048 N N . ALA A 1 275 ? -17.143 24.417 8.813 1.00 75.81 275 ALA A N 1
ATOM 2049 C CA . ALA A 1 275 ? -16.393 25.660 9.011 1.00 75.81 275 ALA A CA 1
ATOM 2050 C C . ALA A 1 275 ? -16.385 26.558 7.756 1.00 75.81 275 ALA A C 1
ATOM 2052 O O . ALA A 1 275 ? -16.399 27.779 7.882 1.00 75.81 275 ALA A O 1
ATOM 2053 N N . GLY A 1 276 ? -16.423 25.963 6.556 1.00 67.50 276 GLY A N 1
ATOM 2054 C CA . GLY A 1 276 ? -16.518 26.684 5.279 1.00 67.50 276 GLY A CA 1
ATOM 2055 C C . GLY A 1 276 ? -17.846 27.399 5.027 1.00 67.50 276 GLY A C 1
ATOM 2056 O O . GLY A 1 276 ? -17.878 28.315 4.215 1.00 67.50 276 GLY A O 1
ATOM 2057 N N . GLN A 1 277 ? -18.928 27.029 5.722 1.00 74.94 277 GLN A N 1
ATOM 2058 C CA . GLN A 1 277 ? -20.203 27.757 5.652 1.00 74.94 277 GLN A CA 1
ATOM 2059 C C . GLN A 1 277 ? -20.245 28.949 6.613 1.00 74.94 277 GLN A C 1
ATOM 2061 O O . GLN A 1 277 ? -20.903 29.941 6.325 1.00 74.94 277 GLN A O 1
ATOM 2066 N N . LEU A 1 278 ? -19.553 28.850 7.752 1.00 69.56 278 LEU A N 1
ATOM 2067 C CA . LEU A 1 278 ? -19.473 29.932 8.739 1.00 69.56 278 LEU A CA 1
ATOM 2068 C C . LEU A 1 278 ? -18.460 31.014 8.345 1.00 69.56 278 LEU A C 1
ATOM 2070 O O . LEU A 1 278 ? -18.623 32.170 8.723 1.00 69.56 278 LEU A O 1
ATOM 2074 N N . PHE A 1 279 ? -17.417 30.638 7.604 1.00 72.12 279 PHE A N 1
ATOM 2075 C CA . PHE A 1 279 ? -16.341 31.527 7.181 1.00 72.12 279 PHE A CA 1
ATOM 2076 C C . PHE A 1 279 ? -16.097 31.350 5.684 1.00 72.12 279 PHE A C 1
ATOM 2078 O O . PHE A 1 279 ? -15.531 30.332 5.268 1.00 72.12 279 PHE A O 1
ATOM 2085 N N . ASP A 1 280 ? -16.517 32.330 4.880 1.00 69.50 280 ASP A N 1
ATOM 2086 C CA . ASP A 1 280 ? -16.420 32.253 3.421 1.00 69.50 280 ASP A CA 1
ATOM 2087 C C . ASP A 1 280 ? -14.950 32.182 2.961 1.00 69.50 280 ASP A C 1
ATOM 2089 O O . ASP A 1 280 ? -14.046 32.840 3.477 1.00 69.50 280 ASP A O 1
ATOM 2093 N N . ARG A 1 281 ? -14.691 31.323 1.972 1.00 64.12 281 ARG A N 1
ATOM 2094 C CA . ARG A 1 281 ? -13.384 31.108 1.329 1.00 64.12 281 ARG A CA 1
ATOM 2095 C C . ARG A 1 281 ? -12.940 32.271 0.470 1.00 64.12 281 ARG A C 1
ATOM 2097 O O . ARG A 1 281 ? -11.736 32.418 0.279 1.00 64.12 281 ARG A O 1
ATOM 2104 N N . ASN A 1 282 ? -13.871 33.093 0.011 1.00 65.25 282 ASN A N 1
ATOM 2105 C CA . ASN A 1 282 ? -13.559 34.272 -0.787 1.00 65.25 282 ASN A CA 1
ATOM 2106 C C . ASN A 1 282 ? -13.374 35.531 0.072 1.00 65.25 282 ASN A C 1
ATOM 2108 O O . ASN A 1 282 ? -13.106 36.601 -0.466 1.00 65.25 282 ASN A O 1
ATOM 2112 N N . GLU A 1 283 ? -13.510 35.427 1.398 1.00 66.50 283 GLU A N 1
ATOM 2113 C CA . GLU A 1 283 ? -13.462 36.594 2.268 1.00 66.50 283 GLU A CA 1
ATOM 2114 C C . GLU A 1 283 ? -12.025 36.979 2.643 1.00 66.50 283 GLU A C 1
ATOM 2116 O O . GLU A 1 283 ? -11.353 36.337 3.454 1.00 66.50 283 GLU A O 1
ATOM 2121 N N . GLU A 1 284 ? -11.562 38.080 2.051 1.00 62.09 284 GLU A N 1
ATOM 2122 C CA . GLU A 1 284 ? -10.242 38.676 2.296 1.00 62.09 284 GLU A CA 1
ATOM 2123 C C . GLU A 1 284 ? -10.226 39.624 3.503 1.00 62.09 284 GLU A C 1
ATOM 2125 O O . GLU A 1 284 ? -9.183 40.185 3.850 1.00 62.09 284 GLU A O 1
ATOM 2130 N N . ARG A 1 285 ? -11.375 39.816 4.168 1.00 60.47 285 ARG A N 1
ATOM 2131 C CA . ARG A 1 285 ? -11.474 40.728 5.307 1.00 60.47 285 ARG A CA 1
ATOM 2132 C C . ARG A 1 285 ? -10.539 40.302 6.429 1.00 60.47 285 ARG A C 1
ATOM 2134 O O . ARG A 1 285 ? -10.420 39.128 6.799 1.00 60.47 285 ARG A O 1
ATOM 2141 N N . VAL A 1 286 ? -9.904 41.308 7.016 1.00 59.59 286 VAL A N 1
ATOM 2142 C CA . VAL A 1 286 ? -9.018 41.123 8.152 1.00 59.59 286 VAL A CA 1
ATOM 2143 C C . VAL A 1 286 ? -9.863 40.909 9.407 1.00 59.59 286 VAL A C 1
ATOM 2145 O O . VAL A 1 286 ? -10.568 41.813 9.845 1.00 59.59 286 VAL A O 1
ATOM 2148 N N . MET A 1 287 ? -9.775 39.722 10.020 1.00 56.03 287 MET A N 1
ATOM 2149 C CA . MET A 1 287 ? -10.562 39.334 11.211 1.00 56.03 287 MET A CA 1
ATOM 2150 C C . MET A 1 287 ? -10.221 40.167 12.474 1.00 56.03 287 MET A C 1
ATOM 2152 O O . MET A 1 287 ? -10.816 39.993 13.537 1.00 56.03 287 MET A O 1
ATOM 2156 N N . LEU A 1 288 ? -9.259 41.094 12.383 1.00 54.91 288 LEU A N 1
ATOM 2157 C CA . LEU A 1 288 ? -8.670 41.831 13.505 1.00 54.91 288 LEU A CA 1
ATOM 2158 C C . LEU A 1 288 ? -9.634 42.740 14.291 1.00 54.91 288 LEU A C 1
ATOM 2160 O O . LEU A 1 288 ? -9.197 43.288 15.301 1.00 54.91 288 LEU A O 1
ATOM 2164 N N . GLN A 1 289 ? -10.904 42.885 13.900 1.00 54.12 289 GLN A N 1
ATOM 2165 C CA . GLN A 1 289 ? -11.833 43.839 14.524 1.00 54.12 289 GLN A CA 1
ATOM 2166 C C . GLN A 1 289 ? -12.846 43.244 15.524 1.00 54.12 289 GLN A C 1
ATOM 2168 O O . GLN A 1 289 ? -13.488 44.013 16.230 1.00 54.12 289 GLN A O 1
ATOM 2173 N N . TRP A 1 290 ? -12.989 41.916 15.653 1.00 53.81 290 TRP A N 1
ATOM 2174 C CA . TRP A 1 290 ? -14.048 41.326 16.506 1.00 53.81 290 TRP A CA 1
ATOM 2175 C C . TRP A 1 290 ? -13.646 40.988 17.954 1.00 53.81 290 TRP A C 1
ATOM 2177 O O . TRP A 1 290 ? -14.519 40.843 18.804 1.00 53.81 290 TRP A O 1
ATOM 2187 N N . MET A 1 291 ? -12.349 40.892 18.274 1.00 54.81 291 MET A N 1
ATOM 2188 C CA . MET A 1 291 ? -11.875 40.655 19.649 1.00 54.81 291 MET A CA 1
ATOM 2189 C C . MET A 1 291 ? -10.886 41.738 20.096 1.00 54.81 291 MET A C 1
ATOM 2191 O O . MET A 1 291 ? -9.804 41.838 19.495 1.00 54.81 291 MET A O 1
ATOM 2195 N N . PRO A 1 292 ? -11.193 42.506 21.159 1.00 66.38 292 PRO A N 1
ATOM 2196 C CA . PRO A 1 292 ? -10.273 43.493 21.711 1.00 66.38 292 PRO A CA 1
ATOM 2197 C C . PRO A 1 292 ? -9.040 42.814 22.324 1.00 66.38 292 PRO A C 1
ATOM 2199 O O . PRO A 1 292 ? -9.114 41.688 22.819 1.00 66.38 292 PRO A O 1
ATOM 2202 N N . LEU A 1 293 ? -7.893 43.503 22.287 1.00 63.72 293 LEU A N 1
ATOM 2203 C CA . LEU A 1 293 ? -6.566 42.957 22.615 1.00 63.72 293 LEU A CA 1
ATOM 2204 C C . LEU A 1 293 ? -6.520 42.224 23.970 1.00 63.72 293 LEU A C 1
ATOM 2206 O O . LEU A 1 293 ? -5.956 41.136 24.067 1.00 63.72 293 LEU A O 1
ATOM 2210 N N . TRP A 1 294 ? -7.169 42.781 24.994 1.00 67.12 294 TRP A N 1
ATOM 2211 C CA . TRP A 1 294 ? -7.226 42.209 26.342 1.00 67.12 294 TRP A CA 1
ATOM 2212 C C . TRP A 1 294 ? -7.954 40.856 26.386 1.00 67.12 294 TRP A C 1
ATOM 2214 O O . TRP A 1 294 ? -7.494 39.929 27.050 1.00 67.12 294 TRP A O 1
ATOM 2224 N N . MET A 1 295 ? -9.040 40.700 25.624 1.00 61.19 295 MET A N 1
ATOM 2225 C CA . MET A 1 295 ? -9.812 39.455 25.565 1.00 61.19 295 MET A CA 1
ATOM 2226 C C . MET A 1 295 ? -9.009 38.347 24.882 1.00 61.19 295 MET A C 1
ATOM 2228 O O . MET A 1 295 ? -9.133 37.177 25.238 1.00 61.19 295 MET A O 1
ATOM 2232 N N . ARG A 1 296 ? -8.127 38.715 23.944 1.00 61.59 296 ARG A N 1
ATOM 2233 C CA . ARG A 1 296 ? -7.210 37.764 23.316 1.00 61.59 296 ARG A CA 1
ATOM 2234 C C . ARG A 1 296 ? -6.266 37.180 24.367 1.00 61.59 296 ARG A C 1
ATOM 2236 O O . ARG A 1 296 ? -6.237 35.966 24.518 1.00 61.59 296 ARG A O 1
ATOM 2243 N N . PHE A 1 297 ? -5.581 38.008 25.161 1.00 62.41 297 PHE A N 1
ATOM 2244 C CA . PHE A 1 297 ? -4.699 37.524 26.237 1.00 62.41 297 PHE A CA 1
ATOM 2245 C C . PHE A 1 297 ? -5.411 36.579 27.214 1.00 62.41 297 PHE A C 1
ATOM 2247 O O . PHE A 1 297 ? -4.863 35.534 27.561 1.00 62.41 297 PHE A O 1
ATOM 2254 N N . VAL A 1 298 ? -6.656 36.889 27.588 1.00 67.19 298 VAL A N 1
ATOM 2255 C CA . VAL A 1 298 ? -7.474 36.020 28.450 1.00 67.19 298 VAL A CA 1
ATOM 2256 C C . VAL A 1 298 ? -7.713 34.652 27.803 1.00 67.19 298 VAL A C 1
ATOM 2258 O O . VAL A 1 298 ? -7.534 33.626 28.459 1.00 67.19 298 VAL A O 1
ATOM 2261 N N . VAL A 1 299 ? -8.051 34.612 26.510 1.00 65.44 299 VAL A N 1
ATOM 2262 C CA . VAL A 1 299 ? -8.258 33.356 25.770 1.00 65.44 299 VAL A CA 1
ATOM 2263 C C . VAL A 1 299 ? -6.955 32.559 25.616 1.00 65.44 299 VAL A C 1
ATOM 2265 O O . VAL A 1 299 ? -6.988 31.344 25.792 1.00 65.44 299 VAL A O 1
ATOM 2268 N N . ALA A 1 300 ? -5.804 33.206 25.373 1.00 61.12 300 ALA A N 1
ATOM 2269 C CA . ALA A 1 300 ? -4.488 32.539 25.355 1.00 61.12 300 ALA A CA 1
ATOM 2270 C C . ALA A 1 300 ? -4.190 31.840 26.676 1.00 61.12 300 ALA A C 1
ATOM 2272 O O . ALA A 1 300 ? -3.836 30.659 26.710 1.00 61.12 300 ALA A O 1
ATOM 2273 N N . ILE A 1 301 ? -4.317 32.602 27.763 1.00 65.62 301 ILE A N 1
ATOM 2274 C CA . ILE A 1 301 ? -3.987 32.137 29.103 1.00 65.62 301 ILE A CA 1
ATOM 2275 C C . ILE A 1 301 ? -4.933 31.002 29.478 1.00 65.62 301 ILE A C 1
ATOM 2277 O O . ILE A 1 301 ? -4.470 29.963 29.933 1.00 65.62 301 ILE A O 1
ATOM 2281 N N . ALA A 1 302 ? -6.234 31.136 29.207 1.00 66.12 302 ALA A N 1
ATOM 2282 C CA . ALA A 1 302 ? -7.203 30.072 29.444 1.00 66.12 302 ALA A CA 1
ATOM 2283 C C . ALA A 1 302 ? -6.894 28.811 28.615 1.00 66.12 302 ALA A C 1
ATOM 2285 O O . ALA A 1 302 ? -6.878 27.712 29.168 1.00 66.12 302 ALA A O 1
ATOM 2286 N N . ALA A 1 303 ? -6.587 28.952 27.321 1.00 62.09 303 ALA A N 1
ATOM 2287 C CA . ALA A 1 303 ? -6.286 27.831 26.428 1.00 62.09 303 ALA A CA 1
ATOM 2288 C C . ALA A 1 303 ? -4.990 27.081 26.796 1.00 62.09 303 ALA A C 1
ATOM 2290 O O . ALA A 1 303 ? -4.917 25.866 26.607 1.00 62.09 303 ALA A O 1
ATOM 2291 N N . GLY A 1 304 ? -3.979 27.772 27.334 1.00 61.19 304 GLY A N 1
ATOM 2292 C CA . GLY A 1 304 ? -2.753 27.154 27.858 1.00 61.19 304 GLY A CA 1
ATOM 2293 C C . GLY A 1 304 ? -2.906 26.593 29.279 1.00 61.19 304 GLY A C 1
ATOM 2294 O O . GLY A 1 304 ? -2.382 25.522 29.588 1.00 61.19 304 GLY A O 1
ATOM 2295 N N . ALA A 1 305 ? -3.659 27.278 30.143 1.00 65.56 305 ALA A N 1
ATOM 2296 C CA . ALA A 1 305 ? -3.806 26.920 31.553 1.00 65.56 305 ALA A CA 1
ATOM 2297 C C . ALA A 1 305 ? -4.787 25.764 31.786 1.00 65.56 305 ALA A C 1
ATOM 2299 O O . ALA A 1 305 ? -4.549 24.954 32.681 1.00 65.56 305 ALA A O 1
ATOM 2300 N N . LEU A 1 306 ? -5.866 25.637 31.000 1.00 65.12 306 LEU A N 1
ATOM 2301 C CA . LEU A 1 306 ? -6.860 24.568 31.188 1.00 65.12 306 LEU A CA 1
ATOM 2302 C C . LEU A 1 306 ? -6.253 23.159 31.035 1.00 65.12 306 LEU A C 1
ATOM 2304 O O . LEU A 1 306 ? -6.435 22.333 31.934 1.00 65.12 306 LEU A O 1
ATOM 2308 N N . PRO A 1 307 ? -5.510 22.853 29.950 1.00 63.12 307 PRO A N 1
ATOM 2309 C CA . PRO A 1 307 ? -4.891 21.541 29.766 1.00 63.12 307 PRO A CA 1
ATOM 2310 C C . PRO A 1 307 ? -3.850 21.233 30.847 1.00 63.12 307 PRO A C 1
ATOM 2312 O O . PRO A 1 307 ? -3.781 20.104 31.343 1.00 63.12 307 PRO A O 1
ATOM 2315 N N . LEU A 1 308 ? -3.079 22.247 31.253 1.00 64.69 308 LEU A N 1
ATOM 2316 C CA . LEU A 1 308 ? -2.098 22.145 32.329 1.00 64.69 308 LEU A CA 1
ATOM 2317 C C . LEU A 1 308 ? -2.784 21.833 33.667 1.00 64.69 308 LEU A C 1
ATOM 2319 O O . LEU A 1 308 ? -2.407 20.882 34.349 1.00 64.69 308 LEU A O 1
ATOM 2323 N N . ALA A 1 309 ? -3.855 22.554 34.003 1.00 67.50 309 ALA A N 1
ATOM 2324 C CA . ALA A 1 309 ? -4.627 22.354 35.225 1.00 67.50 309 ALA A CA 1
ATOM 2325 C C . ALA A 1 309 ? -5.321 20.984 35.274 1.00 67.50 309 ALA A C 1
ATOM 2327 O O . ALA A 1 309 ? -5.355 20.351 36.329 1.00 67.50 309 ALA A O 1
ATOM 2328 N N . ILE A 1 310 ? -5.849 20.489 34.148 1.00 66.19 310 ILE A N 1
ATOM 2329 C CA . ILE A 1 310 ? -6.433 19.140 34.049 1.00 66.19 3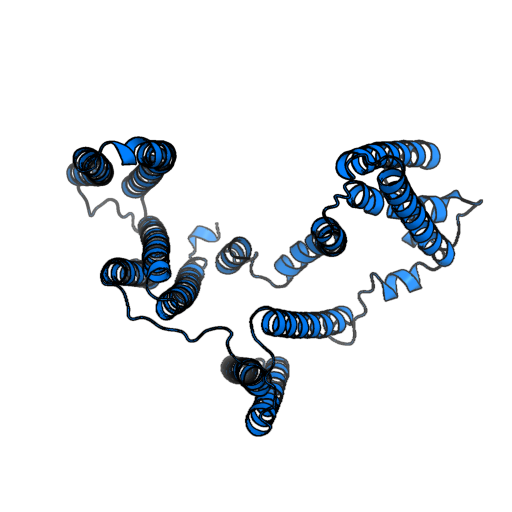10 ILE A CA 1
ATOM 2330 C C . ILE A 1 310 ? -5.355 18.074 34.276 1.00 66.19 310 ILE A C 1
ATOM 2332 O O . ILE A 1 310 ? -5.580 17.121 35.025 1.00 66.19 310 ILE A O 1
ATOM 2336 N N . THR A 1 311 ? -4.173 18.260 33.686 1.00 63.28 311 THR A N 1
ATOM 2337 C CA . THR A 1 311 ? -3.033 17.347 33.848 1.00 63.28 311 THR A CA 1
ATOM 2338 C C . THR A 1 311 ? -2.562 17.315 35.306 1.00 63.28 311 THR A C 1
ATOM 2340 O O . THR A 1 311 ? -2.452 16.236 35.890 1.00 63.28 311 THR A O 1
ATOM 2343 N N . ILE A 1 312 ? -2.408 18.479 35.942 1.00 67.19 312 ILE A N 1
ATOM 2344 C CA . ILE A 1 312 ? -2.021 18.599 37.358 1.00 67.19 312 ILE A CA 1
ATOM 2345 C C . ILE A 1 312 ? -3.099 18.019 38.291 1.00 67.19 312 ILE A C 1
ATOM 2347 O O . ILE A 1 312 ? -2.787 17.267 39.212 1.00 67.19 312 ILE A O 1
ATOM 2351 N N . ARG A 1 313 ? -4.389 18.281 38.042 1.00 67.56 313 ARG A N 1
ATOM 2352 C CA . ARG A 1 313 ? -5.480 17.690 38.842 1.00 67.56 313 ARG A CA 1
ATOM 2353 C C . ARG A 1 313 ? -5.561 16.176 38.702 1.00 67.56 313 ARG A C 1
ATOM 2355 O O . ARG A 1 313 ? -5.900 15.501 39.669 1.00 67.56 313 ARG A O 1
ATOM 2362 N N . SER A 1 314 ? -5.270 15.639 37.517 1.00 60.84 314 SER A N 1
ATOM 2363 C CA . SER A 1 314 ? -5.220 14.190 37.311 1.00 60.84 314 SER A CA 1
ATOM 2364 C C . SER A 1 314 ? -4.076 13.537 38.096 1.00 60.84 314 SER A C 1
ATOM 2366 O O . SER A 1 314 ? -4.251 12.439 38.613 1.00 60.84 314 SER A O 1
ATOM 2368 N N . PHE A 1 315 ? -2.957 14.250 38.270 1.00 60.47 315 PHE A N 1
ATOM 2369 C CA . PHE A 1 315 ? -1.833 13.836 39.112 1.00 60.47 315 PHE A CA 1
ATOM 2370 C C . PHE A 1 315 ? -2.194 13.835 40.603 1.00 60.47 315 PHE A C 1
ATOM 2372 O O . PHE A 1 315 ? -1.880 12.884 41.312 1.00 60.47 315 PHE A O 1
ATOM 2379 N N . MET A 1 316 ? -2.924 14.853 41.068 1.00 65.62 316 MET A N 1
ATOM 2380 C CA . MET A 1 316 ? -3.352 14.953 42.469 1.00 65.62 316 MET A CA 1
ATOM 2381 C C . MET A 1 316 ? -4.375 13.888 42.903 1.00 65.62 316 MET A C 1
ATOM 2383 O O . MET A 1 316 ? -4.634 13.761 44.095 1.00 65.62 316 MET A O 1
ATOM 2387 N N . ARG A 1 317 ? -4.987 13.150 41.965 1.00 64.81 317 ARG A N 1
ATOM 2388 C CA . ARG A 1 317 ? -6.086 12.204 42.234 1.00 64.81 317 ARG A CA 1
ATOM 2389 C C . ARG A 1 317 ? -5.715 10.715 42.109 1.00 64.81 317 ARG A C 1
ATOM 2391 O O . ARG A 1 317 ? -6.616 9.895 42.239 1.00 64.81 317 ARG A O 1
ATOM 2398 N N . GLY A 1 318 ? -4.460 10.343 41.821 1.00 53.03 318 GLY A N 1
ATOM 2399 C CA . GLY A 1 318 ? -4.084 8.951 41.502 1.00 53.03 318 GLY A CA 1
ATOM 2400 C C . GLY A 1 318 ? -3.085 8.291 42.463 1.00 53.03 318 GLY A C 1
ATOM 2401 O O . GLY A 1 318 ? -2.037 8.866 42.755 1.00 53.03 318 GLY A O 1
ATOM 2402 N N . ASP A 1 319 ? -3.403 7.058 42.879 1.00 55.53 319 ASP A N 1
ATOM 2403 C CA . ASP A 1 319 ? -2.595 6.158 43.715 1.00 55.53 319 ASP A CA 1
ATOM 2404 C C . ASP A 1 319 ? -1.167 5.911 43.192 1.00 55.53 319 ASP A C 1
ATOM 2406 O O . ASP A 1 319 ? -0.875 5.931 41.991 1.00 55.53 319 ASP A O 1
ATOM 2410 N N . VAL A 1 320 ? -0.263 5.655 44.140 1.00 54.53 320 VAL A N 1
ATOM 2411 C CA . VAL A 1 320 ? 1.205 5.660 44.004 1.00 54.53 320 VAL A CA 1
ATOM 2412 C C . VAL A 1 320 ? 1.742 4.687 42.934 1.00 54.53 320 VAL A C 1
ATOM 2414 O O . VAL A 1 320 ? 2.777 4.972 42.329 1.00 54.53 320 VAL A O 1
ATOM 2417 N N . GLU A 1 321 ? 1.020 3.614 42.597 1.00 51.94 321 GLU A N 1
ATOM 2418 C CA . GLU A 1 321 ? 1.421 2.619 41.580 1.00 51.94 321 GLU A CA 1
ATOM 2419 C C . GLU A 1 321 ? 1.307 3.100 40.119 1.00 51.94 321 GLU A C 1
ATOM 2421 O O . GLU A 1 321 ? 1.962 2.564 39.222 1.00 51.94 321 GLU A O 1
ATOM 2426 N N . LEU A 1 322 ? 0.531 4.152 39.837 1.00 51.75 322 LEU A N 1
ATOM 2427 C CA . LEU A 1 322 ? 0.347 4.683 38.475 1.00 51.75 322 LEU A CA 1
ATOM 2428 C C . LEU A 1 322 ? 1.430 5.687 38.044 1.00 51.75 322 LEU A C 1
ATOM 2430 O O . LEU A 1 322 ? 1.475 6.083 36.874 1.00 51.75 322 LEU A O 1
ATOM 2434 N N . ARG A 1 323 ? 2.335 6.076 38.951 1.00 53.94 323 ARG A N 1
ATOM 2435 C CA . ARG A 1 323 ? 3.308 7.162 38.737 1.00 53.94 323 ARG A CA 1
ATOM 2436 C C . ARG A 1 323 ? 4.247 6.910 37.551 1.00 53.94 323 ARG A C 1
ATOM 2438 O O . ARG A 1 323 ? 4.460 7.820 36.758 1.00 53.94 323 ARG A O 1
ATOM 2445 N N . GLY A 1 3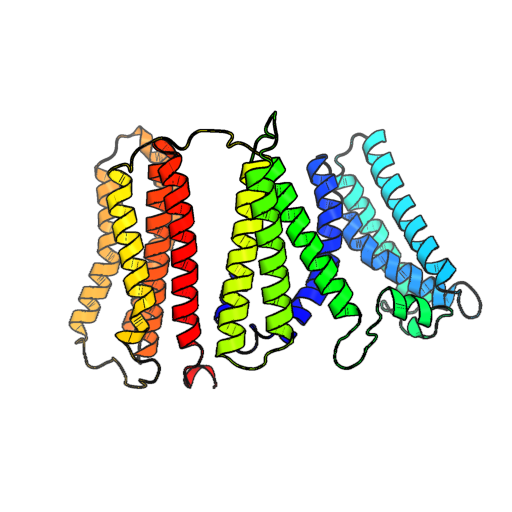24 ? 4.713 5.677 37.333 1.00 54.56 324 GLY A N 1
ATOM 2446 C CA . GLY A 1 324 ? 5.622 5.351 36.219 1.00 54.56 324 GLY A CA 1
ATOM 2447 C C . GLY A 1 324 ? 4.990 5.482 34.822 1.00 54.56 324 GLY A C 1
ATOM 2448 O O . GLY A 1 324 ? 5.576 6.080 33.920 1.00 54.56 324 GLY A O 1
ATOM 2449 N N . LYS A 1 325 ? 3.752 4.994 34.639 1.00 52.41 325 LYS A N 1
ATOM 2450 C CA . LYS A 1 325 ? 3.021 5.113 33.358 1.00 52.41 325 LYS A CA 1
ATOM 2451 C C . LYS A 1 325 ? 2.549 6.544 33.085 1.00 52.41 325 LYS A C 1
ATOM 2453 O O . LYS A 1 325 ? 2.458 6.946 31.925 1.00 52.41 325 LYS A O 1
ATOM 2458 N N . VAL A 1 326 ? 2.259 7.311 34.137 1.00 52.84 326 VAL A N 1
ATOM 2459 C CA . VAL A 1 326 ? 1.829 8.712 34.035 1.00 52.84 326 VAL A CA 1
ATOM 2460 C C . VAL A 1 326 ? 3.003 9.633 33.697 1.00 52.84 326 VAL A C 1
ATOM 2462 O O . VAL A 1 326 ? 2.837 10.484 32.829 1.00 52.84 326 VAL A O 1
ATOM 2465 N N . ILE A 1 327 ? 4.194 9.425 34.273 1.00 56.09 327 ILE A N 1
ATOM 2466 C CA . ILE A 1 327 ? 5.402 10.217 33.965 1.00 56.09 327 ILE A CA 1
ATOM 2467 C C . ILE A 1 327 ? 5.834 10.030 32.501 1.00 56.09 327 ILE A C 1
ATOM 2469 O O . ILE A 1 327 ? 6.050 11.018 31.801 1.00 56.09 327 ILE A O 1
ATOM 2473 N N . ALA A 1 328 ? 5.859 8.792 31.992 1.00 53.53 328 ALA A N 1
ATOM 2474 C CA . ALA A 1 328 ? 6.148 8.530 30.577 1.00 53.53 328 ALA A CA 1
ATOM 2475 C C . ALA A 1 328 ? 5.092 9.159 29.642 1.00 53.53 328 ALA A C 1
ATOM 2477 O O . ALA A 1 328 ? 5.414 9.725 28.597 1.00 53.53 328 ALA A O 1
ATOM 2478 N N . GLY A 1 329 ? 3.818 9.123 30.051 1.00 55.69 329 GLY A N 1
ATOM 2479 C CA . GLY A 1 329 ? 2.737 9.821 29.356 1.00 55.69 329 GLY A CA 1
ATOM 2480 C C . GLY A 1 329 ? 2.880 11.344 29.379 1.00 55.69 329 GLY A C 1
ATOM 2481 O O . GLY A 1 329 ? 2.497 11.988 28.408 1.00 55.69 329 GLY A O 1
ATOM 2482 N N . LEU A 1 330 ? 3.441 11.917 30.445 1.00 54.94 330 LEU A N 1
ATOM 2483 C CA . LEU A 1 330 ? 3.643 13.355 30.629 1.00 54.94 330 LEU A CA 1
ATOM 2484 C C . LEU A 1 330 ? 4.784 13.884 29.754 1.00 54.94 330 LEU A C 1
ATOM 2486 O O . LEU A 1 330 ? 4.604 14.893 29.083 1.00 54.94 330 LEU A O 1
ATOM 2490 N N . ILE A 1 331 ? 5.912 13.169 29.696 1.00 59.44 331 ILE A N 1
ATOM 2491 C CA . ILE A 1 331 ? 7.068 13.530 28.855 1.00 59.44 331 ILE A CA 1
ATOM 2492 C C . ILE A 1 331 ? 6.671 13.582 27.374 1.00 59.44 331 ILE A C 1
ATOM 2494 O O . ILE A 1 331 ? 7.164 14.426 26.637 1.00 59.44 331 ILE A O 1
ATOM 2498 N N . ILE A 1 332 ? 5.732 12.732 26.945 1.00 56.25 332 ILE A N 1
ATOM 2499 C CA . ILE A 1 332 ? 5.235 12.720 25.562 1.00 56.25 332 ILE A CA 1
ATOM 2500 C C . ILE A 1 332 ? 4.084 13.718 25.355 1.00 56.25 332 ILE A C 1
ATOM 2502 O O . ILE A 1 332 ? 4.040 14.401 24.335 1.00 56.25 332 ILE A O 1
ATOM 2506 N N . ARG A 1 333 ? 3.125 13.814 26.289 1.00 57.41 333 ARG A N 1
ATOM 2507 C CA . ARG A 1 333 ? 1.912 14.634 26.106 1.00 57.41 333 ARG A CA 1
ATOM 2508 C C . ARG A 1 333 ? 2.117 16.106 26.421 1.00 57.41 333 ARG A C 1
ATOM 2510 O O . ARG A 1 333 ? 1.480 16.919 25.768 1.00 57.41 333 ARG A O 1
ATOM 2517 N N . LEU A 1 334 ? 2.961 16.462 27.388 1.00 59.03 334 LEU A N 1
ATOM 2518 C CA . LEU A 1 334 ? 3.165 17.854 27.795 1.00 59.03 334 LEU A CA 1
ATOM 2519 C C . LEU A 1 334 ? 3.797 18.692 26.673 1.00 59.03 334 LEU A C 1
ATOM 2521 O O . LEU A 1 334 ? 3.230 19.735 26.366 1.00 59.03 334 LEU A O 1
ATOM 2525 N N . PRO A 1 335 ? 4.859 18.242 25.970 1.00 59.59 335 PRO A N 1
ATOM 2526 C CA . PRO A 1 335 ? 5.395 18.987 24.832 1.00 59.59 335 PRO A CA 1
ATOM 2527 C C . PRO A 1 335 ? 4.384 19.099 23.695 1.00 59.59 335 PRO A C 1
ATOM 2529 O O . PRO A 1 335 ? 4.319 20.128 23.046 1.00 59.59 335 PRO A O 1
ATOM 2532 N N . LEU A 1 336 ? 3.560 18.070 23.481 1.00 56.12 336 LEU A N 1
ATOM 2533 C CA . LEU A 1 336 ? 2.532 18.042 22.439 1.00 56.12 336 LEU A CA 1
ATOM 2534 C C . LEU A 1 336 ? 1.366 18.986 22.762 1.00 56.12 336 LEU A C 1
ATOM 2536 O O . LEU A 1 336 ? 0.903 19.703 21.885 1.00 56.12 336 LEU A O 1
ATOM 2540 N N . ILE A 1 337 ? 0.930 19.034 24.022 1.00 60.03 337 ILE A N 1
ATOM 2541 C CA . ILE A 1 337 ? -0.054 20.001 24.520 1.00 60.03 337 ILE A CA 1
ATOM 2542 C C . ILE A 1 337 ? 0.525 21.410 24.422 1.00 60.03 337 ILE A C 1
ATOM 2544 O O . ILE A 1 337 ? -0.136 22.279 23.877 1.00 60.03 337 ILE A O 1
ATOM 2548 N N . CYS A 1 338 ? 1.763 21.632 24.864 1.00 54.53 338 CYS A N 1
ATOM 2549 C CA . CYS A 1 338 ? 2.431 22.923 24.736 1.00 54.53 338 CYS A CA 1
ATOM 2550 C C . CYS A 1 338 ? 2.604 23.333 23.272 1.00 54.53 338 CYS A C 1
ATOM 2552 O O . CYS A 1 338 ? 2.379 24.490 22.959 1.00 54.53 338 CYS A O 1
ATOM 2554 N N . LEU A 1 339 ? 2.938 22.409 22.369 1.00 54.31 339 LEU A N 1
ATOM 2555 C CA . LEU A 1 339 ? 3.067 22.664 20.935 1.00 54.31 339 LEU A CA 1
ATOM 2556 C C . LEU A 1 339 ? 1.706 22.977 20.304 1.00 54.31 339 LEU A C 1
ATOM 2558 O O . LEU A 1 339 ? 1.600 23.941 19.564 1.00 54.31 339 LEU A O 1
ATOM 2562 N N . VAL A 1 340 ? 0.651 22.216 20.611 1.00 56.19 340 VAL A N 1
ATOM 2563 C CA . VAL A 1 340 ? -0.713 22.462 20.106 1.00 56.19 340 VAL A CA 1
ATOM 2564 C C . VAL A 1 340 ? -1.292 23.750 20.684 1.00 56.19 340 VAL A C 1
ATOM 2566 O O . VAL A 1 340 ? -1.926 24.504 19.955 1.00 56.19 340 VAL A O 1
ATOM 2569 N N . SER A 1 341 ? -1.049 24.044 21.961 1.00 57.22 341 SER A N 1
ATOM 2570 C CA . SER A 1 341 ? -1.415 25.314 22.588 1.00 57.22 341 SER A CA 1
ATOM 2571 C C . SER A 1 341 ? -0.602 26.466 22.005 1.00 57.22 341 SER A C 1
ATOM 2573 O O . SER A 1 341 ? -1.183 27.501 21.721 1.00 57.22 341 SER A O 1
ATOM 2575 N N . LEU A 1 342 ? 0.699 26.301 21.752 1.00 54.44 342 LEU A N 1
ATOM 2576 C CA . LEU A 1 342 ? 1.551 27.316 21.128 1.00 54.44 342 LEU A CA 1
ATOM 2577 C C . LEU A 1 342 ? 1.140 27.564 19.677 1.00 54.44 342 LEU A C 1
ATOM 2579 O O . LEU A 1 342 ? 0.988 28.714 19.296 1.00 54.44 342 LEU A O 1
ATOM 2583 N N . ILE A 1 343 ? 0.893 26.516 18.889 1.00 52.88 343 ILE A N 1
ATOM 2584 C CA . ILE A 1 343 ? 0.357 26.621 17.528 1.00 52.88 343 ILE A CA 1
ATOM 2585 C C . ILE A 1 343 ? -1.031 27.250 17.579 1.00 52.88 343 ILE A C 1
ATOM 2587 O O . ILE A 1 343 ? -1.297 28.141 16.792 1.00 52.88 343 ILE A O 1
ATOM 2591 N N . GLY A 1 344 ? -1.904 26.849 18.503 1.00 57.19 344 GLY A N 1
ATOM 2592 C CA . GLY A 1 344 ? -3.244 27.412 18.662 1.00 57.19 344 GLY A CA 1
ATOM 2593 C C . GLY A 1 344 ? -3.217 28.891 19.040 1.00 57.19 344 GLY A C 1
ATOM 2594 O O . GLY A 1 344 ? -3.976 29.666 18.475 1.00 57.19 344 GLY A O 1
ATOM 2595 N N . ILE A 1 345 ? -2.302 29.289 19.927 1.00 56.38 345 ILE A N 1
ATOM 2596 C CA . ILE A 1 345 ? -2.020 30.675 20.305 1.00 56.38 345 ILE A CA 1
ATOM 2597 C C . ILE A 1 345 ? -1.448 31.404 19.081 1.00 56.38 345 ILE A C 1
ATOM 2599 O O . ILE A 1 345 ? -2.127 32.245 18.511 1.00 56.38 345 ILE A O 1
ATOM 2603 N N . VAL A 1 346 ? -0.258 31.059 18.595 1.00 52.75 346 VAL A N 1
ATOM 2604 C CA . VAL A 1 346 ? 0.385 31.737 17.452 1.00 52.75 346 VAL A CA 1
ATOM 2605 C C . VAL A 1 346 ? -0.545 31.818 16.242 1.00 52.75 346 VAL A C 1
ATOM 2607 O O . VAL A 1 346 ? -0.612 32.867 15.609 1.00 52.75 346 VAL A O 1
ATOM 2610 N N . SER A 1 347 ? -1.329 30.767 15.991 1.00 53.59 347 SER A N 1
ATOM 2611 C CA . SER A 1 347 ? -2.394 30.804 15.002 1.00 53.59 347 SER A CA 1
ATOM 2612 C C . SER A 1 347 ? -3.441 31.838 15.405 1.00 53.59 347 SER A C 1
ATOM 2614 O O . SER A 1 347 ? -3.460 32.868 14.761 1.00 53.59 347 SER A O 1
ATOM 2616 N N . LEU A 1 348 ? -4.221 31.680 16.487 1.00 53.38 348 LEU A N 1
ATOM 2617 C CA . LEU A 1 348 ? -5.276 32.628 16.916 1.00 53.38 348 LEU A CA 1
ATOM 2618 C C . LEU A 1 348 ? -4.834 34.102 17.026 1.00 53.38 348 LEU A C 1
ATOM 2620 O O . LEU A 1 348 ? -5.646 34.992 16.776 1.00 53.38 348 LEU A O 1
ATOM 2624 N N . PHE A 1 349 ? -3.581 34.381 17.395 1.00 52.34 349 PHE A N 1
ATOM 2625 C CA . PHE A 1 349 ? -3.067 35.745 17.576 1.00 52.34 349 PHE A CA 1
ATOM 2626 C C . PHE A 1 349 ? -2.501 36.378 16.300 1.00 52.34 349 PHE A C 1
ATOM 2628 O O . PHE A 1 349 ? -2.385 37.604 16.266 1.00 52.34 349 PHE A O 1
ATOM 2635 N N . GLN A 1 350 ? -2.182 35.596 15.260 1.00 51.47 350 GLN A N 1
ATOM 2636 C CA . GLN A 1 350 ? -1.646 36.110 13.989 1.00 51.47 350 GLN A CA 1
ATOM 2637 C C . GLN A 1 350 ? -2.590 35.964 12.782 1.00 51.47 350 GLN A C 1
ATOM 2639 O O . GLN A 1 350 ? -2.193 36.276 11.659 1.00 51.47 350 GLN A O 1
ATOM 2644 N N . LEU A 1 351 ? -3.854 35.554 12.966 1.00 53.91 351 LEU A N 1
ATOM 2645 C CA . LEU A 1 351 ? -4.822 35.485 11.854 1.00 53.91 351 LEU A CA 1
ATOM 2646 C C . LEU A 1 351 ? -5.262 36.890 11.460 1.00 53.91 351 LEU A C 1
ATOM 2648 O O . LEU A 1 351 ? -6.208 37.466 11.992 1.00 53.91 351 LEU A O 1
ATOM 2652 N N . THR A 1 352 ? -4.579 37.423 10.459 1.00 55.00 352 THR A N 1
ATOM 2653 C CA . THR A 1 352 ? -4.971 38.646 9.773 1.00 55.00 352 THR A CA 1
ATOM 2654 C C . THR A 1 352 ? -6.105 38.413 8.778 1.00 55.00 352 THR A C 1
ATOM 2656 O O . THR A 1 352 ? -6.469 39.356 8.104 1.00 55.00 352 THR A O 1
ATOM 2659 N N . THR A 1 353 ? -6.685 37.207 8.648 1.00 64.00 353 THR A N 1
ATOM 2660 C CA . THR A 1 353 ? -7.728 36.904 7.639 1.00 64.00 353 THR A CA 1
ATOM 2661 C C . THR A 1 353 ? -8.727 35.838 8.105 1.00 64.00 353 THR A C 1
ATOM 2663 O O . THR A 1 353 ? -8.363 34.925 8.850 1.00 64.00 353 THR A O 1
ATOM 2666 N N . VAL A 1 354 ? -9.975 35.932 7.629 1.00 67.00 354 VAL A N 1
ATOM 2667 C CA . VAL A 1 354 ? -11.069 34.960 7.865 1.00 67.00 354 VAL A CA 1
ATOM 2668 C C . VAL A 1 354 ? -10.679 33.534 7.444 1.00 67.00 354 VAL A C 1
ATOM 2670 O O . VAL A 1 354 ? -10.943 32.563 8.156 1.00 67.00 354 VAL A O 1
ATOM 2673 N N . GLN A 1 355 ? -9.950 33.409 6.335 1.00 63.72 355 GLN A N 1
ATOM 2674 C CA . GLN A 1 355 ? -9.439 32.134 5.819 1.00 63.72 355 GLN A CA 1
ATOM 2675 C C . GLN A 1 355 ? -8.535 31.403 6.823 1.00 63.72 355 GLN A C 1
ATOM 2677 O O . GLN A 1 355 ? -8.608 30.183 6.972 1.00 63.72 355 GLN A O 1
ATOM 2682 N N . ALA A 1 356 ? -7.695 32.146 7.543 1.00 65.19 356 ALA A N 1
ATOM 2683 C CA . ALA A 1 356 ? -6.759 31.562 8.490 1.00 65.19 356 ALA A CA 1
ATOM 2684 C C . ALA A 1 356 ? -7.487 31.081 9.767 1.00 65.19 356 ALA A C 1
ATOM 2686 O O . ALA A 1 356 ? -7.170 30.012 10.287 1.00 65.19 356 ALA A O 1
ATOM 2687 N N . VAL A 1 357 ? -8.536 31.794 10.211 1.00 68.44 357 VAL A N 1
ATOM 2688 C CA . VAL A 1 357 ? -9.456 31.347 11.286 1.00 68.44 357 VAL A CA 1
ATOM 2689 C C . VAL A 1 357 ? -10.117 30.029 10.917 1.00 68.44 357 VAL A C 1
ATOM 2691 O O . VAL A 1 357 ? -10.115 29.091 11.717 1.00 68.44 357 VAL A O 1
ATOM 2694 N N . ARG A 1 358 ? -10.613 29.922 9.682 1.00 72.00 358 ARG A N 1
ATOM 2695 C CA . ARG A 1 358 ? -11.210 28.686 9.188 1.00 72.00 358 ARG A CA 1
ATOM 2696 C C . ARG A 1 358 ? -10.218 27.523 9.192 1.00 72.00 358 ARG A C 1
ATOM 2698 O O . ARG A 1 358 ? -10.541 26.467 9.728 1.00 72.00 358 ARG A O 1
ATOM 2705 N N . ALA A 1 359 ? -9.015 27.708 8.651 1.00 70.00 359 ALA A N 1
ATOM 2706 C CA . ALA A 1 359 ? -8.001 26.651 8.597 1.00 70.00 359 ALA A CA 1
ATOM 2707 C C . ALA A 1 359 ? -7.642 26.116 9.995 1.00 70.00 359 ALA A C 1
ATOM 2709 O O . ALA A 1 359 ? -7.523 24.904 10.202 1.00 70.00 359 ALA A O 1
ATOM 2710 N N . VAL A 1 360 ? -7.532 27.012 10.979 1.00 69.81 360 VAL A N 1
ATOM 2711 C CA . VAL A 1 360 ? -7.277 26.650 12.380 1.00 69.81 360 VAL A CA 1
ATOM 2712 C C . VAL A 1 360 ? -8.460 25.898 12.974 1.00 69.81 360 VAL A C 1
ATOM 2714 O O . VAL A 1 360 ? -8.256 24.860 13.599 1.00 69.81 360 VAL A O 1
ATOM 2717 N N . LEU A 1 361 ? -9.689 26.366 12.747 1.00 73.31 361 LEU A N 1
ATOM 2718 C CA . LEU A 1 361 ? -10.898 25.680 13.206 1.00 73.31 361 LEU A CA 1
ATOM 2719 C C . LEU A 1 361 ? -10.990 24.263 12.640 1.00 73.31 361 LEU A C 1
ATOM 2721 O O . LEU A 1 361 ? -11.205 23.327 13.407 1.00 73.31 361 LEU A O 1
ATOM 2725 N N . ILE A 1 362 ? -10.761 24.085 11.337 1.00 73.25 362 ILE A N 1
ATOM 2726 C CA . ILE A 1 362 ? -10.778 22.764 10.696 1.00 73.25 362 ILE A CA 1
ATOM 2727 C C . ILE A 1 362 ? -9.680 21.870 11.276 1.00 73.25 362 ILE A C 1
ATOM 2729 O O . ILE A 1 362 ? -9.933 20.707 11.589 1.00 73.25 362 ILE A O 1
ATOM 2733 N N . THR A 1 363 ? -8.474 22.405 11.475 1.00 70.88 363 THR A N 1
ATOM 2734 C CA . THR A 1 363 ? -7.341 21.634 12.007 1.00 70.88 363 THR A CA 1
ATOM 2735 C C . THR A 1 363 ? -7.586 21.211 13.454 1.00 70.88 363 THR A C 1
ATOM 2737 O O . THR A 1 363 ? -7.467 20.033 13.785 1.00 70.88 363 THR A O 1
ATOM 2740 N N . VAL A 1 364 ? -7.978 22.144 14.324 1.00 73.31 364 VAL A N 1
ATOM 2741 C CA . VAL A 1 364 ? -8.225 21.873 15.747 1.00 73.31 364 VAL A CA 1
ATOM 2742 C C . VAL A 1 364 ? -9.426 20.948 15.920 1.00 73.31 364 VAL A C 1
ATOM 2744 O O . VAL A 1 364 ? -9.332 19.962 16.652 1.00 73.31 364 VAL A O 1
ATOM 2747 N N . ALA A 1 365 ? -10.535 21.210 15.223 1.00 77.06 365 ALA A N 1
ATOM 2748 C CA . ALA A 1 365 ? -11.729 20.376 15.303 1.00 77.06 365 ALA A CA 1
ATOM 2749 C C . ALA A 1 365 ? -11.508 18.995 14.669 1.00 77.06 365 ALA A C 1
ATOM 2751 O O . ALA A 1 365 ? -11.949 17.995 15.232 1.00 77.06 365 ALA A O 1
ATOM 2752 N N . GLY A 1 366 ? -10.764 18.908 13.562 1.00 75.94 366 GLY A N 1
ATOM 2753 C CA . GLY A 1 366 ? -10.416 17.651 12.899 1.00 75.94 366 GLY A CA 1
ATOM 2754 C C . GLY A 1 366 ? -9.474 16.775 13.731 1.00 75.94 366 GLY A C 1
ATOM 2755 O O . GLY A 1 366 ? -9.731 15.582 13.910 1.00 75.94 366 GLY A O 1
ATOM 2756 N N . VAL A 1 367 ? -8.420 17.355 14.317 1.00 75.00 367 VAL A N 1
ATOM 2757 C CA . VAL A 1 367 ? -7.513 16.642 15.238 1.00 75.00 367 VAL A CA 1
ATOM 2758 C C . VAL A 1 367 ? -8.237 16.273 16.538 1.00 75.00 367 VAL A C 1
ATOM 2760 O O . VAL A 1 367 ? -8.095 15.156 17.047 1.00 75.00 367 VAL A O 1
ATOM 2763 N N . GLY A 1 368 ? -9.076 17.170 17.059 1.00 74.12 368 GLY A N 1
ATOM 2764 C CA . GLY A 1 368 ? -9.960 16.899 18.193 1.00 74.12 368 GLY A CA 1
ATOM 2765 C C . GLY A 1 368 ? -10.906 15.727 17.917 1.00 74.12 368 GLY A C 1
ATOM 2766 O O . GLY A 1 368 ? -11.006 14.805 18.727 1.00 74.12 368 GLY A O 1
ATOM 2767 N N . ALA A 1 369 ? -11.526 15.695 16.737 1.00 79.19 369 ALA A N 1
ATOM 2768 C CA . ALA A 1 369 ? -12.388 14.602 16.310 1.00 79.19 369 ALA A CA 1
ATOM 2769 C C . ALA A 1 369 ? -11.628 13.274 16.223 1.00 79.19 369 ALA A C 1
ATOM 2771 O O . ALA A 1 369 ? -12.064 12.270 16.788 1.00 79.19 369 ALA A O 1
ATOM 2772 N N . ALA A 1 370 ? -10.455 13.279 15.584 1.00 76.56 370 ALA A N 1
ATOM 2773 C CA . ALA A 1 370 ? -9.584 12.114 15.453 1.00 76.56 370 ALA A CA 1
ATOM 2774 C C . ALA A 1 370 ? -9.206 11.512 16.815 1.00 76.56 370 ALA A C 1
ATOM 2776 O O . ALA A 1 370 ? -9.350 10.308 17.046 1.00 76.56 370 ALA A O 1
ATOM 2777 N N . THR A 1 371 ? -8.749 12.359 17.741 1.00 80.25 371 THR A N 1
ATOM 2778 C CA . THR A 1 371 ? -8.361 11.929 19.090 1.00 80.25 371 THR A CA 1
ATOM 2779 C C . THR A 1 371 ? -9.553 11.404 19.885 1.00 80.25 371 THR A C 1
ATOM 2781 O O . THR A 1 371 ? -9.424 10.388 20.574 1.00 80.25 371 THR A O 1
ATOM 2784 N N . CYS A 1 372 ? -10.721 12.035 19.757 1.00 83.38 372 CYS A N 1
ATOM 2785 C CA . CYS A 1 372 ? -11.955 11.579 20.386 1.00 83.38 372 CYS A CA 1
ATOM 2786 C C . CYS A 1 372 ? -12.412 10.221 19.837 1.00 83.38 372 CYS A C 1
ATOM 2788 O O . CYS A 1 372 ? -12.684 9.317 20.626 1.00 83.38 372 CYS A O 1
ATOM 2790 N N . PHE A 1 373 ? -12.409 10.009 18.517 1.00 84.94 373 PHE A N 1
ATOM 2791 C CA . PHE A 1 373 ? -12.730 8.699 17.938 1.00 84.94 373 PHE A CA 1
ATOM 2792 C C . PHE A 1 373 ? -11.743 7.617 18.361 1.00 84.94 373 PHE A C 1
ATOM 2794 O O . PHE A 1 373 ? -12.164 6.510 18.701 1.00 84.94 373 PHE A O 1
ATOM 2801 N N . TYR A 1 374 ? -10.446 7.926 18.408 1.00 84.31 374 TYR A N 1
ATOM 2802 C CA . TYR A 1 374 ? -9.440 6.974 18.870 1.00 84.31 374 TYR A CA 1
ATOM 2803 C C . TYR A 1 374 ? -9.665 6.572 20.334 1.00 84.31 374 TYR A C 1
ATOM 2805 O O . TYR A 1 374 ? -9.623 5.387 20.672 1.00 84.31 374 TYR A O 1
ATOM 2813 N N . GLN A 1 375 ? -9.968 7.538 21.207 1.00 85.38 375 GLN A N 1
ATOM 2814 C CA . GLN A 1 375 ? -10.295 7.266 22.608 1.00 85.38 375 GLN A CA 1
ATOM 2815 C C . GLN A 1 375 ? -11.604 6.479 22.754 1.00 85.38 375 GLN A C 1
ATOM 2817 O O . GLN A 1 375 ? -11.630 5.483 23.479 1.00 85.38 375 GLN A O 1
ATOM 2822 N N . ALA A 1 376 ? -12.654 6.859 22.019 1.00 87.25 376 ALA A N 1
ATOM 2823 C CA . ALA A 1 376 ? -13.936 6.155 22.002 1.00 87.25 376 ALA A CA 1
ATOM 2824 C C . ALA A 1 376 ? -13.766 4.696 21.554 1.00 87.25 376 ALA A C 1
ATOM 2826 O O . ALA A 1 376 ? -14.301 3.785 22.193 1.00 87.25 376 ALA A O 1
ATOM 2827 N N . ARG A 1 377 ? -12.969 4.473 20.501 1.00 87.69 377 ARG A N 1
ATOM 2828 C CA . ARG A 1 377 ? -12.648 3.151 19.956 1.00 87.69 377 ARG A CA 1
ATOM 2829 C C . ARG A 1 377 ? -11.822 2.321 20.931 1.00 87.69 377 ARG A C 1
ATOM 2831 O O . ARG A 1 377 ? -12.148 1.160 21.154 1.00 87.69 377 ARG A O 1
ATOM 2838 N N . ARG A 1 378 ? -10.794 2.903 21.558 1.00 85.44 378 ARG A N 1
ATOM 2839 C CA . ARG A 1 378 ? -9.973 2.218 22.571 1.00 85.44 378 ARG A CA 1
ATOM 2840 C C . ARG A 1 378 ? -10.798 1.799 23.788 1.00 85.44 378 ARG A C 1
ATOM 2842 O O . ARG A 1 378 ? -10.588 0.709 24.311 1.00 85.44 378 ARG A O 1
ATOM 2849 N N . ALA A 1 379 ? -11.715 2.652 24.243 1.00 85.38 379 ALA A N 1
ATOM 2850 C CA . ALA A 1 379 ? -12.629 2.327 25.335 1.00 85.38 379 ALA A CA 1
ATOM 2851 C C . ALA A 1 379 ? -13.625 1.227 24.929 1.00 85.38 379 ALA A C 1
ATOM 2853 O O . ALA A 1 379 ? -13.835 0.289 25.695 1.00 85.38 379 ALA A O 1
ATOM 2854 N N . ALA A 1 380 ? -14.156 1.284 23.701 1.00 87.56 380 ALA A N 1
ATOM 2855 C CA . ALA A 1 380 ? -15.064 0.267 23.176 1.00 87.56 380 ALA A CA 1
ATOM 2856 C C . ALA A 1 380 ? -14.381 -1.098 23.025 1.00 87.56 380 ALA A C 1
ATOM 2858 O O . ALA A 1 380 ? -14.953 -2.100 23.432 1.00 87.56 380 ALA A O 1
ATOM 2859 N N . GLY A 1 381 ? -13.133 -1.143 22.544 1.00 84.62 381 GLY A N 1
ATOM 2860 C CA . GLY A 1 381 ? -12.388 -2.389 22.318 1.00 84.62 381 GLY A CA 1
ATOM 2861 C C . GLY A 1 381 ? -12.148 -3.250 23.559 1.00 84.62 381 GLY A C 1
ATOM 2862 O O . GLY A 1 381 ? -11.827 -4.422 23.417 1.00 84.62 381 GLY A O 1
ATOM 2863 N N . LYS A 1 382 ? -12.331 -2.705 24.768 1.00 85.12 382 LYS A N 1
ATOM 2864 C CA . LYS A 1 382 ? -12.237 -3.474 26.018 1.00 85.12 382 LYS A CA 1
ATOM 2865 C C . LYS A 1 382 ? -13.519 -4.230 26.380 1.00 85.12 382 LYS A C 1
ATOM 2867 O O . LYS A 1 382 ? -13.454 -5.152 27.178 1.00 85.12 382 LYS A O 1
ATOM 2872 N N . LEU A 1 383 ? -14.673 -3.795 25.867 1.00 84.62 383 LEU A N 1
ATOM 2873 C CA . LEU A 1 383 ? -16.000 -4.228 26.334 1.00 84.62 383 LEU A CA 1
ATOM 2874 C C . LEU A 1 383 ? -16.939 -4.655 25.194 1.00 84.62 383 LEU A C 1
ATOM 2876 O O . LEU A 1 383 ? -17.888 -5.398 25.419 1.00 84.62 383 LEU A O 1
ATOM 2880 N N . SER A 1 384 ? -16.709 -4.172 23.972 1.00 87.75 384 SER A N 1
ATOM 2881 C CA . SER A 1 384 ? -17.528 -4.463 22.800 1.00 87.75 384 SER A CA 1
ATOM 2882 C C . SER A 1 384 ? -16.687 -4.495 21.527 1.00 87.75 384 SER A C 1
ATOM 2884 O O . SER A 1 384 ? -16.223 -3.468 21.022 1.00 87.75 384 SER A O 1
ATOM 2886 N N . THR A 1 385 ? -16.579 -5.684 20.939 1.00 83.69 385 THR A N 1
ATOM 2887 C CA . THR A 1 385 ? -16.041 -5.881 19.588 1.00 83.69 385 THR A CA 1
ATOM 2888 C C . THR A 1 385 ? -16.935 -5.232 18.531 1.00 83.69 385 THR A C 1
ATOM 2890 O O . THR A 1 385 ? -16.423 -4.637 17.583 1.00 83.69 385 THR A O 1
ATOM 2893 N N . LYS A 1 386 ? -18.264 -5.238 18.723 1.00 87.19 386 LYS A N 1
ATOM 2894 C CA . LYS A 1 386 ? -19.224 -4.569 17.824 1.00 87.19 386 LYS A CA 1
ATOM 2895 C C . LYS A 1 386 ? -18.941 -3.071 17.682 1.00 87.19 386 LYS A C 1
ATOM 2897 O O . LYS A 1 386 ? -18.743 -2.572 16.574 1.00 87.19 386 LYS A O 1
ATOM 2902 N N . TRP A 1 387 ? -18.881 -2.350 18.800 1.00 87.69 387 TRP A N 1
ATOM 2903 C CA . TRP A 1 387 ? -18.663 -0.903 18.782 1.00 87.69 387 TRP A CA 1
ATOM 2904 C C . TRP A 1 387 ? -17.218 -0.514 18.482 1.00 87.69 387 TRP A C 1
ATOM 2906 O O . TRP A 1 387 ? -16.992 0.551 17.914 1.00 87.69 387 TRP A O 1
ATOM 2916 N N . PHE A 1 388 ? -16.242 -1.380 18.760 1.00 86.62 388 PHE A N 1
ATOM 2917 C CA . PHE A 1 388 ? -14.875 -1.178 18.279 1.00 86.62 388 PHE A CA 1
ATOM 2918 C C . PHE A 1 388 ? -14.812 -1.068 16.748 1.00 86.62 388 PHE A C 1
ATOM 2920 O O . PHE A 1 388 ? -14.145 -0.171 16.221 1.00 86.62 388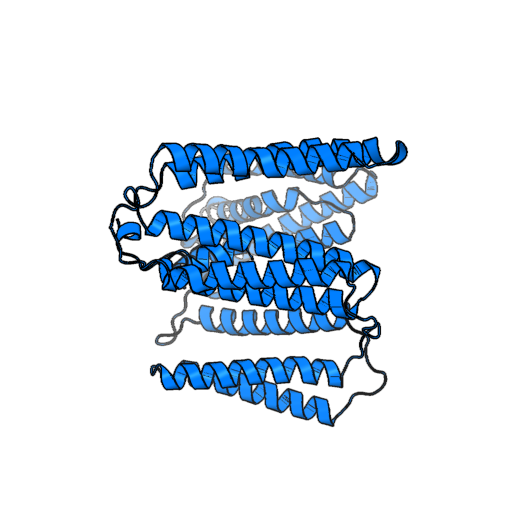 PHE A O 1
ATOM 2927 N N . VAL A 1 389 ? -15.528 -1.948 16.040 1.00 84.75 389 VAL A N 1
ATOM 2928 C CA . VAL A 1 389 ? -15.604 -1.932 14.573 1.00 84.75 389 VAL A CA 1
ATOM 2929 C C . VAL A 1 389 ? -16.409 -0.728 14.086 1.00 84.75 389 VAL A C 1
ATOM 2931 O O . VAL A 1 389 ? -15.921 0.020 13.242 1.00 84.75 389 VAL A O 1
ATOM 2934 N N . TYR A 1 390 ? -17.599 -0.482 14.646 1.00 88.94 390 TYR A N 1
ATOM 2935 C CA . TYR A 1 390 ? -18.465 0.619 14.202 1.00 88.94 390 TYR A CA 1
ATOM 2936 C C . TYR A 1 390 ? -17.831 1.997 14.378 1.00 88.94 390 TYR A C 1
ATOM 2938 O O . TYR A 1 390 ? -17.897 2.815 13.465 1.00 88.94 390 TYR A O 1
ATOM 2946 N N . ILE A 1 391 ? -17.163 2.249 15.508 1.00 87.50 391 ILE A N 1
ATOM 2947 C CA . ILE A 1 391 ? -16.440 3.511 15.716 1.00 87.50 391 ILE A CA 1
ATOM 2948 C C . ILE A 1 391 ? -15.284 3.629 14.716 1.00 87.50 391 ILE A C 1
ATOM 2950 O O . ILE A 1 391 ? -15.030 4.718 14.214 1.00 87.50 391 ILE A O 1
ATOM 2954 N N . GLY A 1 392 ? -14.611 2.522 14.384 1.00 83.69 392 GLY A N 1
ATOM 2955 C CA . GLY A 1 392 ? -13.585 2.500 13.340 1.00 83.69 392 GLY A CA 1
ATOM 2956 C C . GLY A 1 392 ? -14.123 2.918 11.968 1.00 83.69 392 GLY A C 1
ATOM 2957 O O . GLY A 1 392 ? -13.540 3.793 11.335 1.00 83.69 392 GLY A O 1
ATOM 2958 N N . VAL A 1 393 ? -15.254 2.346 11.543 1.00 85.38 393 VAL A N 1
ATOM 2959 C CA . VAL A 1 393 ? -15.917 2.693 10.271 1.00 85.38 393 VAL A CA 1
ATOM 2960 C C . VAL A 1 393 ? -16.364 4.154 10.261 1.00 85.38 393 VAL A C 1
ATOM 2962 O O . VAL A 1 393 ? -16.105 4.878 9.301 1.00 85.38 393 VAL A O 1
ATOM 2965 N N . LEU A 1 394 ? -16.991 4.608 11.346 1.00 88.25 394 LEU A N 1
ATOM 2966 C CA . LEU A 1 394 ? -17.479 5.978 11.478 1.00 88.25 394 LEU A CA 1
ATOM 2967 C C . LEU A 1 394 ? -16.324 6.990 11.464 1.00 88.25 394 LEU A C 1
ATOM 2969 O O . LEU A 1 394 ? -16.412 8.009 10.787 1.00 88.25 394 LEU A O 1
ATOM 2973 N N . MET A 1 395 ? -15.207 6.673 12.123 1.00 85.12 395 MET A N 1
ATOM 2974 C CA . MET A 1 395 ? -13.981 7.470 12.071 1.00 85.12 395 MET A CA 1
ATOM 2975 C C . MET A 1 395 ? -13.440 7.590 10.637 1.00 85.12 395 MET A C 1
ATOM 2977 O O . MET A 1 395 ? -13.085 8.685 10.209 1.00 85.12 395 MET A O 1
ATOM 2981 N N . SER A 1 396 ? -13.407 6.496 9.868 1.00 79.69 396 SER A N 1
ATOM 2982 C CA . SER A 1 396 ? -12.993 6.531 8.458 1.00 79.69 396 SER A CA 1
ATOM 2983 C C . SER A 1 396 ? -13.921 7.396 7.600 1.00 79.69 396 SER A C 1
ATOM 2985 O O . SER A 1 396 ? -13.433 8.222 6.832 1.00 79.69 396 SER A O 1
ATOM 2987 N N . ALA A 1 397 ? -15.241 7.261 7.760 1.00 82.81 397 ALA A N 1
ATOM 2988 C CA . ALA A 1 397 ? -16.221 8.079 7.040 1.00 82.81 397 ALA A CA 1
ATOM 2989 C C . ALA A 1 397 ? -16.091 9.575 7.380 1.00 82.81 397 ALA A C 1
ATOM 2991 O O . ALA A 1 397 ? -16.101 10.423 6.489 1.00 82.81 397 ALA A O 1
ATOM 2992 N N . ALA A 1 398 ? -15.892 9.892 8.660 1.00 82.00 398 ALA A N 1
ATOM 2993 C CA . ALA A 1 398 ? -15.648 11.245 9.142 1.00 82.00 398 ALA A CA 1
ATOM 2994 C C . ALA A 1 398 ? -14.407 11.889 8.505 1.00 82.00 398 ALA A C 1
ATOM 2996 O O . ALA A 1 398 ? -14.463 13.039 8.074 1.00 82.00 398 ALA A O 1
ATOM 2997 N N . PHE A 1 399 ? -13.296 11.153 8.402 1.00 79.75 399 PHE A N 1
ATOM 2998 C CA . PHE A 1 399 ? -12.089 11.667 7.751 1.00 79.75 399 PHE A CA 1
ATOM 2999 C C . PHE A 1 399 ? -12.290 11.941 6.263 1.00 79.75 399 PHE A C 1
ATOM 3001 O O . PHE A 1 399 ? -11.814 12.960 5.769 1.00 79.75 399 PHE A O 1
ATOM 3008 N N . VAL A 1 400 ? -13.010 11.064 5.559 1.00 78.12 400 VAL A N 1
ATOM 3009 C CA . VAL A 1 400 ? -13.349 11.280 4.145 1.00 78.12 400 VAL A CA 1
ATOM 3010 C C . VAL A 1 400 ? -14.197 12.543 3.989 1.00 78.12 400 VAL A C 1
ATOM 3012 O O . VAL A 1 400 ? -13.896 13.375 3.138 1.00 78.12 400 VAL A O 1
ATOM 3015 N N . PHE A 1 401 ? -15.201 12.735 4.846 1.00 82.25 401 PHE A N 1
ATOM 3016 C CA . PHE A 1 401 ? -16.039 13.935 4.833 1.00 82.25 401 PHE A CA 1
ATOM 3017 C C . PHE A 1 401 ? -15.230 15.224 5.050 1.00 82.25 401 PHE A C 1
ATOM 3019 O O . PHE A 1 401 ? -15.344 16.157 4.256 1.00 82.25 401 PHE A O 1
ATOM 3026 N N . ILE A 1 402 ? -14.352 15.257 6.061 1.00 78.56 402 ILE A N 1
ATOM 3027 C CA . ILE A 1 402 ? -13.468 16.410 6.314 1.00 78.56 402 ILE A CA 1
ATOM 3028 C C . ILE A 1 402 ? -12.530 16.656 5.123 1.00 78.56 402 ILE A C 1
ATOM 3030 O O . ILE A 1 402 ? -12.304 17.804 4.751 1.00 78.56 402 ILE A O 1
ATOM 3034 N N . ALA A 1 403 ? -12.006 15.601 4.490 1.00 72.88 403 ALA A N 1
ATOM 3035 C CA . ALA A 1 403 ? -11.141 15.736 3.320 1.00 72.88 403 ALA A CA 1
ATOM 3036 C C . ALA A 1 403 ? -11.867 16.377 2.124 1.00 72.88 403 ALA A C 1
ATOM 3038 O O . ALA A 1 403 ? -11.286 17.213 1.437 1.00 72.88 403 ALA A O 1
ATOM 3039 N N . PHE A 1 404 ? -13.140 16.041 1.895 1.00 75.19 404 PHE A N 1
ATOM 3040 C CA . PHE A 1 404 ? -13.950 16.703 0.867 1.00 75.19 404 PHE A CA 1
ATOM 3041 C C . PHE A 1 404 ? -14.252 18.165 1.207 1.00 75.19 404 PHE A C 1
ATOM 3043 O O . PHE A 1 404 ? -14.177 19.011 0.316 1.00 75.19 404 PHE A O 1
ATOM 3050 N N . ALA A 1 405 ? -14.542 18.473 2.475 1.00 72.94 405 ALA A N 1
ATOM 3051 C CA . ALA A 1 405 ? -14.730 19.852 2.926 1.00 72.94 405 ALA A CA 1
ATOM 3052 C C . ALA A 1 405 ? -13.459 20.697 2.709 1.00 72.94 405 ALA A C 1
ATOM 3054 O O . ALA A 1 405 ? -13.536 21.796 2.172 1.00 72.94 405 ALA A O 1
ATOM 3055 N N . LEU A 1 406 ? -12.282 20.141 3.022 1.00 68.50 406 LEU A N 1
ATOM 3056 C CA . LEU A 1 406 ? -10.980 20.768 2.762 1.00 68.50 406 LEU A CA 1
ATOM 3057 C C . LEU A 1 406 ? -10.675 20.927 1.266 1.00 68.50 406 LEU A C 1
ATOM 3059 O O . LEU A 1 406 ? -10.139 21.951 0.854 1.00 68.50 406 LEU A O 1
ATOM 3063 N N . ARG A 1 407 ? -11.034 19.951 0.425 1.00 66.69 407 ARG A N 1
ATOM 3064 C CA . ARG A 1 407 ? -10.839 20.053 -1.031 1.00 66.69 407 ARG A CA 1
ATOM 3065 C C . ARG A 1 407 ? -11.631 21.209 -1.642 1.00 66.69 407 ARG A C 1
ATOM 3067 O O . ARG A 1 407 ? -11.164 21.849 -2.575 1.00 66.69 407 ARG A O 1
ATOM 3074 N N . ALA A 1 408 ? -12.821 21.503 -1.120 1.00 64.25 408 ALA A N 1
ATOM 3075 C CA . ALA A 1 408 ? -13.583 22.671 -1.556 1.00 64.25 408 ALA A CA 1
ATOM 3076 C C . ALA A 1 408 ? -12.879 24.005 -1.216 1.00 64.25 408 ALA A C 1
ATOM 3078 O O . ALA A 1 408 ? -13.176 25.024 -1.844 1.00 64.25 408 ALA A O 1
ATOM 3079 N N . ASP A 1 409 ? -11.938 24.004 -0.267 1.00 61.09 409 ASP A N 1
ATOM 3080 C CA . ASP A 1 409 ? -11.166 25.183 0.132 1.00 61.09 409 ASP A CA 1
ATOM 3081 C C . ASP A 1 409 ? -9.900 25.408 -0.711 1.00 61.09 409 ASP A C 1
ATOM 3083 O O . ASP A 1 409 ? -9.446 26.551 -0.803 1.00 61.09 409 ASP A O 1
ATOM 3087 N N . SER A 1 410 ? -9.346 24.375 -1.365 1.00 57.03 410 SER A N 1
ATOM 3088 C CA . SER A 1 410 ? -8.111 24.504 -2.164 1.00 57.03 410 SER A CA 1
ATOM 3089 C C . SER A 1 410 ? -8.276 25.403 -3.394 1.00 57.03 410 SER A C 1
ATOM 3091 O O . SER A 1 410 ? -7.300 25.955 -3.890 1.00 57.03 410 SER A O 1
ATOM 3093 N N . SER A 1 411 ? -9.512 25.621 -3.855 1.00 57.12 411 SER A N 1
ATOM 3094 C CA . SER A 1 411 ? -9.817 26.482 -5.000 1.00 57.12 411 SER A CA 1
ATOM 3095 C C . SER A 1 411 ? -9.811 27.988 -4.688 1.00 57.12 411 SER A C 1
ATOM 3097 O O . SER A 1 411 ? -10.178 28.777 -5.561 1.00 57.12 411 SER A O 1
ATOM 3099 N N . ALA A 1 412 ? -9.480 28.410 -3.459 1.00 58.78 412 ALA A N 1
ATOM 3100 C CA . ALA A 1 412 ? -9.525 29.819 -3.061 1.00 58.78 412 ALA A CA 1
ATOM 3101 C C . ALA A 1 412 ? -8.398 30.657 -3.724 1.00 58.78 412 ALA A C 1
ATOM 3103 O O . ALA A 1 412 ? -7.261 30.184 -3.815 1.00 58.78 412 ALA A O 1
ATOM 3104 N N . PRO A 1 413 ? -8.663 31.915 -4.143 1.00 55.34 413 PRO A N 1
ATOM 3105 C CA . PRO A 1 413 ? -7.748 32.728 -4.964 1.00 55.34 413 PRO A CA 1
ATOM 3106 C C . PRO A 1 413 ? -6.329 32.906 -4.402 1.00 55.34 413 PRO A C 1
ATOM 3108 O O . PRO A 1 413 ? -5.369 32.981 -5.161 1.00 55.34 413 PRO A O 1
ATOM 3111 N N . ARG A 1 414 ? -6.173 32.917 -3.074 1.00 53.72 414 ARG A N 1
ATOM 3112 C CA . ARG A 1 414 ? -4.891 33.161 -2.396 1.00 53.72 414 ARG A CA 1
ATOM 3113 C C . ARG A 1 414 ? -3.906 31.984 -2.457 1.00 53.72 414 ARG A C 1
ATOM 3115 O O . ARG A 1 414 ? -2.713 32.197 -2.279 1.00 53.72 414 ARG A O 1
ATOM 3122 N N . PHE A 1 415 ? -4.377 30.762 -2.724 1.00 46.84 415 PHE A N 1
ATOM 3123 C CA . PHE A 1 415 ? -3.512 29.585 -2.925 1.00 46.84 415 PHE A CA 1
ATOM 3124 C C . PHE A 1 415 ? -3.039 29.427 -4.381 1.00 46.84 415 PHE A C 1
ATOM 3126 O O . PHE A 1 415 ? -2.262 28.522 -4.676 1.00 46.84 415 PHE A O 1
ATOM 3133 N N . ARG A 1 416 ? -3.502 30.305 -5.284 1.00 45.91 416 ARG A N 1
ATOM 3134 C CA . ARG A 1 416 ? -3.079 30.383 -6.693 1.00 45.91 416 ARG A CA 1
ATOM 3135 C C . ARG A 1 416 ? -1.983 31.428 -6.949 1.00 45.91 416 ARG A C 1
ATOM 3137 O O . ARG A 1 416 ? -1.684 31.678 -8.114 1.00 45.91 416 ARG A O 1
ATOM 3144 N N . GLY A 1 417 ? -1.450 32.042 -5.887 1.00 39.97 417 GLY A N 1
ATOM 3145 C CA . GLY A 1 417 ? -0.357 33.019 -5.950 1.00 39.97 417 GLY A CA 1
ATOM 3146 C C . GLY A 1 417 ? 0.959 32.404 -6.395 1.00 39.97 417 GLY A C 1
ATOM 3147 O O . GLY A 1 417 ? 1.307 31.333 -5.846 1.00 39.97 417 GLY A O 1
#

Radius of gyration: 29.2 Å; chains: 1; bounding box: 66×70×75 Å

Secondary structure (DSSP, 8-state):
-HHHHHHHHH-TTTTSHHHHHHHHHHHHHHHHHHHHHHHHHHTT---SHHHHHHHHHHHHHHHHHHHSSTT---HHHHHHHHHHHHHHHHHHHHHHHHHH---HHHHHHHHHHHHHHHHHHHHHHHHSSSS---GGGSTTHHHHHHHHS---EETTEEHHHHHHHHHHHHHHHHHHHHHHHHHSEE-SS--HHHHHHHHHHHHHHHHHHHHHTT--SHHHHHHHHHHHHHHHHHHHHHHHHHHEE-SS----PPPHHHHHHHHHHHHHHHHHHHHHHHS-TT----GGGSS-HHHHHHHHHHHHHHHHHHHHHHHHTS-GGGHHHHHHHHHHHHHHHHHHHHHHHHHHHH--SHHHHHHHHHHHHHHHHHHHHHHHHHHHTTT-HHHHHHHHHHHHHHHHHHHHHHHTTTTSGGGG-

Sequence (417 aa):
VVVWAFFWGNGDKFGTAGSTANFLDVAAPLGIMAVTVSLLMIGGEFDLSAGVMTGASGVTIALMAKYFTDGGISLWVCIPAAFLLAGCVGWWNGFLVNRTGLPSFIVTLGSFFIIKGANLVFSKRINSLVNVSDVDEAHGYGFFKAVLGGENKFGDMKYRDVIFLVGGLLFAVLMILGFMEQALVRRAQRSNTDFLIAIVGVAAAIFGVLTLHRTDSVNGNVLAGVVGLIGTVVAIVFYARARFDGREKLVGSLPDASKKFLAFGLLGVFVAGFAGQLFDRNEERVMLQWMPLWMRFVVAIAAGALPLAITIRSFMRGDVELRGKVIAGLIIRLPLICLVSLIGIVSLFQLTTVQAVRAVLITVAGVGAATCFYQARRAAGKLSTKWFVYIGVLMSAAFVFIAFALRADSSAPRFRG

pLDDT: mean 77.53, std 13.58, range [39.97, 95.69]